Protein AF-A0A847N6S8-F1 (afdb_monomer)

Foldseek 3Di:
DDDDDDDDDDDDDDDDPPPPPPDDPDDDVLVVQQVLFVVPFDDPQDPDLAERAAKDKGFQATPPRKGWDKDKPCCVQWNWAPDPPRIIITGGDAAAQPDAWDKMKMWIFIDDPPDTDIDIDIGTRHHDHDAPEADAPLCLLQVVDDAQHKHKHNAKWFFQAWFQQFTWTHRPQAIATEGHNGTDPDDGQFIFIKIAGWHADPPGATHGYPMDGDGPDGGPDDAFAEDELQVQFPPPPDPDSVSQSCVSNDSVHHFKYKYKFAWAFACQLAVDDFFGIWTAHPVDPCNVPPTGIATEGRRALCNQLSVLRHGFIKIWTWGFPGFAQSPGHPRRDTHTYIHTSDMDTPDDDDQQSLQSSQASSDDWQQEAAAWDFIPDDQAGPSGWGKAKDWPDPPPPCCVQADRVGRTGHADPDAKDKTKMKIWTDDPPHIDIDIGIHIGHDHHEDFPLVVFVDDFFDKYKYKWAWADWFAFPQQLFIWTWTHDPRDIAIEPRHHNVCPVVRDGQFIKIWIAGWDDDLHTTHGYPIDIDGDPDDRDDDDADEDPAEDALRQAFGFHKYKFFWAFFPDADPLGKTWGWGDDPPYIAIAIDGSCCCRGLPVVFSVLLSVLVVPHDGGFIKMATAGFHDDNRHTHGYDNGSVRIDGDDPPD

Sequence (647 aa):
MKKKILSIFMLLTFALMIVACDKKPIENPDQKVFDQAYQALTIVPGSDLDKVTNSFDVSTTLRGGVTAKWTSDKPATAAIQEGTEGTARVVVTRPESDQADVTVKLTAKVTYKEITKDKEFTIVVLKKPVITGGYTIAQLRSGAAELDSVVTISSEVTIVGLAYNGYTVFDGTTALFVFTSTAPSLKVGDKGVLYGTFAVGFDTNYQLTNATFEKTEEVENITAPEVAIKDLWLGALENDAAVLERHSGENSVPNFVTVEGKVALRKDLASSGNYQLVVFDTAEDTATSTKNFVRLYYRDPLFSELYALQGKEVKLTLTVNSIRRDRNTSSQDYVYEMNITSYQLLEELTDQEKVNVDIEVLELNTTFIKNGNLNLVTKGVQGSTIGYTFKDASDVNNALINLETGEVVLPTEGQVKVVIVATAKMNDATKSKDITITIGEVPLVTIAEANAKDKGETVRVKGVVLKAITSVQYGNSSVYIQDETGRTMLYRVAKDHTSKLIVGREIEVEGSIGVFGYVNQIENVKITLTDTPIISIEPTQIDNELTEQDIYKFAEISGTFEAITKEDDKGSITYTLVKGEVKYTGYFAGSMKNDLGEEVYNAIVSKIKSLQAGDEVTLVGIVGHYNKTPQMLVFSTEDIKINTTTE

pLDDT: mean 85.62, std 14.46, range [29.52, 98.44]

Solvent-accessible surface area (backbone atoms only — not comparable to full-atom values): 35739 Å² total; per-residue (Å²): 133,86,85,84,86,87,82,91,84,90,80,91,80,83,90,80,84,77,76,77,74,81,70,72,79,81,73,53,68,68,56,52,46,41,50,52,35,61,68,67,63,73,82,67,62,60,98,46,56,76,62,27,80,54,58,35,68,40,68,26,51,45,64,91,78,27,34,35,49,75,48,47,80,40,49,84,40,36,27,76,42,86,45,59,95,54,34,29,26,38,47,53,46,64,38,54,51,92,51,65,64,43,78,37,48,39,36,32,44,32,38,41,92,91,50,71,51,78,46,79,46,72,35,22,34,39,33,41,76,65,68,81,46,69,36,50,62,64,42,47,34,53,59,72,58,62,76,74,38,33,36,28,45,64,52,59,30,29,28,66,29,70,34,47,50,17,35,29,34,30,63,88,84,49,50,41,42,33,50,31,99,45,62,63,99,71,54,73,24,38,22,22,45,41,35,21,29,30,39,68,52,74,93,57,35,51,31,31,29,86,59,50,76,48,76,76,50,77,45,91,82,82,81,54,57,76,48,63,51,68,79,67,40,73,70,91,60,67,97,48,73,66,55,54,62,46,58,37,36,37,80,85,57,83,33,50,28,24,29,54,26,29,28,39,77,37,64,83,47,25,94,66,90,60,63,24,46,32,36,28,48,74,90,47,94,40,89,82,50,98,57,63,48,40,33,48,39,63,66,26,86,57,35,60,54,51,63,56,39,54,76,37,51,33,39,34,33,35,33,62,70,43,68,43,59,43,90,53,39,97,77,51,50,71,37,48,31,24,39,61,54,47,76,42,70,76,61,85,74,52,50,57,52,32,12,47,33,30,52,71,62,59,77,66,77,41,73,33,79,55,69,48,67,40,70,76,68,49,60,30,93,71,64,19,43,34,48,72,43,60,68,58,84,80,49,77,65,52,80,34,49,39,87,86,79,20,40,34,50,56,54,96,70,36,58,51,77,44,49,31,32,43,34,22,34,31,92,91,27,69,35,72,47,83,44,72,35,37,33,27,46,71,53,80,42,52,39,44,61,54,58,70,54,58,77,66,44,76,45,20,32,58,26,31,27,69,44,66,47,58,20,67,75,75,45,26,22,45,33,32,30,34,48,100,73,29,55,42,39,37,46,64,34,49,53,93,51,53,91,72,65,45,66,23,27,39,35,33,38,39,26,27,32,37,73,60,98,89,46,56,28,36,25,82,56,46,80,45,83,50,95,57,73,71,42,91,77,79,58,45,78,51,92,65,70,76,42,74,87,43,48,61,36,52,29,29,40,66,26,30,30,59,48,79,78,44,74,50,99,68,60,26,42,32,30,35,32,35,47,92,91,38,66,45,46,37,41,40,63,29,71,41,37,50,30,63,28,64,69,57,34,50,51,35,53,51,54,63,71,66,63,48,70,70,39,40,33,37,39,42,37,37,24,39,70,57,96,79,42,48,28,41,32,57,89,52,59,82,23,53,39,76,58,74,81,81,126

Nearest PDB structures (foldseek):
  4jbm-assembly2_B  TM=5.294E-01  e=2.238E-05  Mus musculus
  2oq0-assembly4_D  TM=4.553E-01  e=2.492E-05  Homo sapiens
  5ho9-assembly2_B  TM=2.283E-01  e=1.108E-06  Geobacillus stearothermophilus
  5ho0-assembly1_A  TM=1.759E-01  e=6.110E-08  Geobacillus stearothermophilus
  7aml-assembly1_D  TM=1.804E-01  e=2.143E-03  Danio rerio

Mean predicted aligned error: 15.26 Å

Radius of gyration: 33.2 Å; Cα contacts (8 Å, |Δi|>4): 1443; chains: 1; bounding box: 127×68×82 Å

Structure (mmCIF, N/CA/C/O backbone):
data_AF-A0A847N6S8-F1
#
_entry.id   AF-A0A847N6S8-F1
#
loop_
_atom_site.group_PDB
_atom_site.id
_atom_site.type_symbol
_atom_site.label_atom_id
_atom_site.label_alt_id
_atom_site.label_comp_id
_atom_site.label_asym_id
_atom_site.label_entity_id
_atom_site.label_seq_id
_atom_site.pdbx_PDB_ins_code
_atom_site.Cartn_x
_atom_site.Cartn_y
_atom_site.Cartn_z
_atom_site.occupancy
_atom_site.B_iso_or_equiv
_atom_site.auth_seq_id
_atom_site.auth_comp_id
_atom_site.auth_asym_id
_atom_site.auth_atom_id
_atom_site.pdbx_PDB_model_num
ATOM 1 N N . MET A 1 1 ? 91.652 -16.861 -34.738 1.00 38.47 1 MET A N 1
ATOM 2 C CA . MET A 1 1 ? 90.651 -17.586 -33.921 1.00 38.47 1 MET A CA 1
ATOM 3 C C . MET A 1 1 ? 89.691 -18.333 -34.850 1.00 38.47 1 MET A C 1
ATOM 5 O O . MET A 1 1 ? 89.511 -17.909 -35.981 1.00 38.47 1 MET A O 1
ATOM 9 N N . LYS A 1 2 ? 89.235 -19.511 -34.408 1.00 33.59 2 LYS A N 1
ATOM 10 C CA . LYS A 1 2 ? 88.640 -20.662 -35.137 1.00 33.59 2 LYS A CA 1
ATOM 11 C C . LYS A 1 2 ? 87.452 -20.268 -36.059 1.00 33.59 2 LYS A C 1
ATOM 13 O O . LYS A 1 2 ? 86.617 -19.494 -35.624 1.00 33.59 2 LYS A O 1
ATOM 18 N N . LYS A 1 3 ? 87.468 -20.581 -37.375 1.00 33.50 3 LYS A N 1
ATOM 19 C CA . LYS A 1 3 ? 86.897 -21.775 -38.086 1.00 33.50 3 LYS A CA 1
ATOM 20 C C . LYS A 1 3 ? 85.427 -22.065 -37.706 1.00 33.50 3 LYS A C 1
ATOM 22 O O . LYS A 1 3 ? 85.177 -22.165 -36.519 1.00 33.50 3 LYS A O 1
ATOM 27 N N . LYS A 1 4 ? 84.451 -22.396 -38.565 1.00 35.09 4 LYS A N 1
ATOM 28 C CA . LYS A 1 4 ? 84.181 -22.463 -40.028 1.00 35.09 4 LYS A CA 1
ATOM 29 C C . LYS A 1 4 ? 82.773 -23.147 -40.134 1.00 35.09 4 LYS A C 1
ATOM 31 O O . LYS A 1 4 ? 82.470 -23.923 -39.238 1.00 35.09 4 LYS A O 1
ATOM 36 N N . ILE A 1 5 ? 82.039 -22.979 -41.250 1.00 36.78 5 ILE A N 1
ATOM 37 C CA . ILE A 1 5 ? 81.032 -23.920 -41.847 1.00 36.78 5 ILE A CA 1
ATOM 38 C C . ILE A 1 5 ? 79.509 -23.741 -41.570 1.00 36.78 5 ILE A C 1
ATOM 40 O O . ILE A 1 5 ? 79.000 -24.027 -40.496 1.00 36.78 5 ILE A O 1
ATOM 44 N N . LEU A 1 6 ? 78.830 -23.279 -42.634 1.00 31.30 6 LEU A N 1
ATOM 45 C CA . LEU A 1 6 ? 77.651 -23.776 -43.390 1.00 31.30 6 LEU A CA 1
ATOM 46 C C . LEU A 1 6 ? 76.813 -25.012 -42.937 1.00 31.30 6 LEU A C 1
ATOM 48 O O . LEU A 1 6 ? 77.356 -26.030 -42.534 1.00 31.30 6 LEU A O 1
ATOM 52 N N . SER A 1 7 ? 75.522 -24.953 -43.317 1.00 29.52 7 SER A N 1
ATOM 53 C CA . SER A 1 7 ? 74.619 -26.035 -43.797 1.00 29.52 7 SER A CA 1
ATOM 54 C C . SER A 1 7 ? 73.643 -26.761 -42.850 1.00 29.52 7 SER A C 1
ATOM 56 O O . SER A 1 7 ? 74.026 -27.589 -42.036 1.00 29.52 7 SER A O 1
ATOM 58 N N . ILE A 1 8 ? 72.350 -26.493 -43.104 1.00 36.72 8 ILE A N 1
ATOM 59 C CA . ILE A 1 8 ? 71.242 -27.424 -43.432 1.00 36.72 8 ILE A CA 1
ATOM 60 C C . ILE A 1 8 ? 71.249 -28.800 -42.740 1.00 36.72 8 ILE A C 1
ATOM 62 O O . ILE A 1 8 ? 72.011 -29.678 -43.128 1.00 36.72 8 ILE A O 1
ATOM 66 N N . PHE A 1 9 ? 70.252 -29.037 -41.878 1.00 33.91 9 PHE A N 1
ATOM 67 C CA . PHE A 1 9 ? 69.566 -30.332 -41.782 1.00 33.91 9 PHE A CA 1
ATOM 68 C C . PHE A 1 9 ? 68.080 -30.125 -41.456 1.00 33.91 9 PHE A C 1
ATOM 70 O O . PHE A 1 9 ? 67.700 -29.687 -40.374 1.00 33.91 9 PHE A O 1
ATOM 77 N N . MET A 1 10 ? 67.252 -30.427 -42.451 1.00 36.41 10 MET A N 1
ATOM 78 C CA . MET A 1 10 ? 65.817 -30.659 -42.366 1.00 36.41 10 MET A CA 1
ATOM 79 C C . MET A 1 10 ? 65.624 -32.139 -42.026 1.00 36.41 10 MET A C 1
ATOM 81 O O . MET A 1 10 ? 66.117 -32.962 -42.789 1.00 36.41 10 MET A O 1
ATOM 85 N N . LEU A 1 11 ? 64.940 -32.480 -40.925 1.00 31.50 11 LEU A N 1
ATOM 86 C CA . LEU A 1 11 ? 64.170 -33.730 -40.782 1.00 31.50 11 LEU A CA 1
ATOM 87 C C . LEU A 1 11 ? 63.395 -33.772 -39.453 1.00 31.50 11 LEU A C 1
ATOM 89 O O . LEU A 1 11 ? 63.947 -34.021 -38.389 1.00 31.50 11 LEU A O 1
ATOM 93 N N . LEU A 1 12 ? 62.096 -33.489 -39.579 1.00 34.16 12 LEU A N 1
ATOM 94 C CA . LEU A 1 12 ? 60.962 -34.224 -39.013 1.00 34.16 12 LEU A CA 1
ATOM 95 C C . LEU A 1 12 ? 61.203 -35.042 -37.721 1.00 34.16 12 LEU A C 1
ATOM 97 O O . LEU A 1 12 ? 61.656 -36.182 -37.777 1.00 34.16 12 LEU A O 1
ATOM 101 N N . THR A 1 13 ? 60.688 -34.546 -36.596 1.00 35.41 13 THR A N 1
ATOM 102 C CA . THR A 1 13 ? 60.026 -35.403 -35.601 1.00 35.41 13 THR A CA 1
ATOM 103 C C . THR A 1 13 ? 58.738 -34.743 -35.128 1.00 35.41 13 THR A C 1
ATOM 105 O O . THR A 1 13 ? 58.698 -33.636 -34.599 1.00 35.41 13 THR A O 1
ATOM 108 N N . PHE A 1 14 ? 57.667 -35.459 -35.434 1.00 35.09 14 PHE A N 1
ATOM 109 C CA . PHE A 1 14 ? 56.278 -35.228 -35.094 1.00 35.09 14 PHE A CA 1
ATOM 110 C C . PHE A 1 14 ? 56.052 -35.428 -33.583 1.00 35.09 14 PHE A C 1
ATOM 112 O O . PHE A 1 14 ? 56.729 -36.246 -32.965 1.00 35.09 14 PHE A O 1
ATOM 119 N N . ALA A 1 15 ? 55.014 -34.765 -33.064 1.00 39.28 15 ALA A N 1
ATOM 120 C CA . ALA A 1 15 ? 54.286 -35.067 -31.824 1.00 39.28 15 ALA A CA 1
ATOM 121 C C . ALA A 1 15 ? 54.946 -34.730 -30.470 1.00 39.28 15 ALA A C 1
ATOM 123 O O . ALA A 1 15 ? 55.624 -35.552 -29.866 1.00 39.28 15 ALA A O 1
ATOM 124 N N . LEU A 1 16 ? 54.606 -33.546 -29.943 1.00 36.22 16 LEU A N 1
ATOM 125 C CA . LEU A 1 16 ? 53.912 -33.358 -28.652 1.00 36.22 16 LEU A CA 1
ATOM 126 C C . LEU A 1 16 ? 53.745 -31.849 -28.402 1.00 36.22 16 LEU A C 1
ATOM 128 O O . LEU A 1 16 ? 54.486 -31.236 -27.638 1.00 36.22 16 LEU A O 1
ATOM 132 N N . MET A 1 17 ? 52.753 -31.232 -29.055 1.00 34.53 17 MET A N 1
ATOM 133 C CA . MET A 1 17 ? 52.168 -30.012 -28.499 1.00 34.53 17 MET A CA 1
ATOM 134 C C . MET A 1 17 ? 51.328 -30.442 -27.301 1.00 34.53 17 MET A C 1
ATOM 136 O O . MET A 1 17 ? 50.208 -30.926 -27.452 1.00 34.53 17 MET A O 1
ATOM 140 N N . ILE A 1 18 ? 51.896 -30.303 -26.106 1.00 36.28 18 ILE A N 1
ATOM 141 C CA . ILE A 1 18 ? 51.097 -30.205 -24.891 1.00 36.28 18 ILE A CA 1
ATOM 142 C C . ILE A 1 18 ? 50.314 -28.904 -25.044 1.00 36.28 18 ILE A C 1
ATOM 144 O O . ILE A 1 18 ? 50.864 -27.813 -24.914 1.00 36.28 18 ILE A O 1
ATOM 148 N N . VAL A 1 19 ? 49.036 -29.039 -25.390 1.00 37.44 19 VAL A N 1
ATOM 149 C CA . VAL A 1 19 ? 48.044 -27.982 -25.232 1.00 37.44 19 VAL A CA 1
ATOM 150 C C . VAL A 1 19 ? 48.037 -27.648 -23.744 1.00 37.44 19 VAL A C 1
ATOM 152 O O . VAL A 1 19 ? 47.537 -28.418 -22.924 1.00 37.44 19 VAL A O 1
ATOM 155 N N . ALA A 1 20 ? 48.657 -26.529 -23.379 1.00 33.09 20 ALA A N 1
ATOM 156 C CA . ALA A 1 20 ? 48.393 -25.900 -22.103 1.00 33.09 20 ALA A CA 1
ATOM 157 C C . ALA A 1 20 ? 46.936 -25.429 -22.157 1.00 33.09 20 ALA A C 1
ATOM 159 O O . ALA A 1 20 ? 46.624 -24.393 -22.733 1.00 33.09 20 ALA A O 1
ATOM 160 N N . CYS A 1 21 ? 46.026 -26.246 -21.624 1.00 36.12 21 CYS A N 1
ATOM 161 C CA . CYS A 1 21 ? 44.733 -25.754 -21.183 1.00 36.12 21 CYS A CA 1
ATOM 162 C C . CYS A 1 21 ? 45.009 -24.647 -20.166 1.00 36.12 21 CYS A C 1
ATOM 164 O O . CYS A 1 21 ? 45.462 -24.943 -19.055 1.00 36.12 21 CYS A O 1
ATOM 166 N N . ASP A 1 22 ? 44.729 -23.399 -20.532 1.00 37.81 22 ASP A N 1
ATOM 167 C CA . ASP A 1 22 ? 44.570 -22.314 -19.573 1.00 37.81 22 ASP A CA 1
ATOM 168 C C . ASP A 1 22 ? 43.466 -22.721 -18.592 1.00 37.81 22 ASP A C 1
ATOM 170 O O . ASP A 1 22 ? 42.266 -22.627 -18.864 1.00 37.81 22 ASP A O 1
ATOM 174 N N . LYS A 1 23 ? 43.872 -23.253 -17.435 1.00 39.38 23 LYS A N 1
ATOM 175 C CA . LYS A 1 23 ? 42.983 -23.398 -16.289 1.00 39.38 23 LYS A CA 1
ATOM 176 C C . LYS A 1 23 ? 42.540 -21.987 -15.922 1.00 39.38 23 LYS A C 1
ATOM 178 O O . LYS A 1 23 ? 43.356 -21.200 -15.444 1.00 39.38 23 LYS A O 1
ATOM 183 N N . LYS A 1 24 ? 41.250 -21.685 -16.112 1.00 45.16 24 LYS A N 1
ATOM 184 C CA . LYS A 1 24 ? 40.597 -20.563 -15.424 1.00 45.16 24 LYS A CA 1
ATOM 185 C C . LYS A 1 24 ? 41.046 -20.599 -13.953 1.00 45.16 24 LYS A C 1
ATOM 187 O O . LYS A 1 24 ? 41.009 -21.689 -13.368 1.00 45.16 24 LYS A O 1
ATOM 192 N N . PRO A 1 25 ? 41.516 -19.483 -13.370 1.00 46.34 25 PRO A N 1
ATOM 193 C CA . PRO A 1 25 ? 41.955 -19.478 -11.983 1.00 46.34 25 PRO A CA 1
ATOM 194 C C . PRO A 1 25 ? 40.822 -20.014 -11.104 1.00 46.34 25 PRO A C 1
ATOM 196 O O . PRO A 1 25 ? 39.667 -19.619 -11.260 1.00 46.34 25 PRO A O 1
ATOM 199 N N . ILE A 1 26 ? 41.151 -20.970 -10.233 1.00 47.41 26 ILE A N 1
ATOM 200 C CA . ILE A 1 26 ? 40.219 -21.511 -9.242 1.00 47.41 26 ILE A CA 1
ATOM 201 C C . ILE A 1 26 ? 39.876 -20.346 -8.313 1.00 47.41 26 ILE A C 1
ATOM 203 O O . ILE A 1 26 ? 40.710 -19.913 -7.521 1.00 47.41 26 ILE A O 1
ATOM 207 N N . GLU A 1 27 ? 38.676 -19.799 -8.470 1.00 56.81 27 GLU A N 1
ATOM 208 C CA . GLU A 1 27 ? 38.123 -18.763 -7.604 1.00 56.81 27 GLU A CA 1
ATOM 209 C C . GLU A 1 27 ? 38.113 -19.309 -6.164 1.00 56.81 27 GLU A C 1
ATOM 211 O O . GLU A 1 27 ? 37.524 -20.361 -5.906 1.00 56.81 27 GLU A O 1
ATOM 216 N N . ASN A 1 28 ? 38.833 -18.662 -5.236 1.00 79.25 28 ASN A N 1
ATOM 217 C CA . ASN A 1 28 ? 38.868 -19.086 -3.834 1.00 79.25 28 ASN A CA 1
ATOM 218 C C . ASN A 1 28 ? 37.423 -19.064 -3.292 1.00 79.25 28 ASN A C 1
ATOM 220 O O . ASN A 1 28 ? 36.809 -17.993 -3.302 1.00 79.25 28 ASN A O 1
ATOM 224 N N . PRO A 1 29 ? 36.864 -20.197 -2.822 1.00 77.69 29 PRO A N 1
ATOM 225 C CA . PRO A 1 29 ? 35.469 -20.259 -2.392 1.00 77.69 29 PRO A CA 1
ATOM 226 C C . PRO A 1 29 ? 35.166 -19.269 -1.261 1.00 77.69 29 PRO A C 1
ATOM 228 O O . PRO A 1 29 ? 34.086 -18.684 -1.243 1.00 77.69 29 PRO A O 1
ATOM 231 N N . ASP A 1 30 ? 36.133 -19.005 -0.377 1.00 84.75 30 ASP A N 1
ATOM 232 C CA . ASP A 1 30 ? 35.971 -18.030 0.701 1.00 84.75 30 ASP A CA 1
ATOM 233 C C . ASP A 1 30 ? 35.955 -16.588 0.175 1.00 84.75 30 ASP A C 1
ATOM 235 O O . ASP A 1 30 ? 35.177 -15.765 0.656 1.00 84.75 30 ASP A O 1
ATOM 239 N N . GLN A 1 31 ? 36.755 -16.293 -0.856 1.00 84.81 31 GLN A N 1
ATOM 240 C CA . GLN A 1 31 ? 36.744 -14.994 -1.534 1.00 84.81 31 GLN A CA 1
ATOM 241 C C . GLN A 1 31 ? 35.421 -14.765 -2.264 1.00 84.81 31 GLN A C 1
ATOM 243 O O . GLN A 1 31 ? 34.879 -13.670 -2.205 1.00 84.81 31 GLN A O 1
ATOM 248 N N . LYS A 1 32 ? 34.854 -15.808 -2.876 1.00 77.12 32 LYS A N 1
ATOM 249 C CA . LYS A 1 32 ? 33.547 -15.733 -3.533 1.00 77.12 32 LYS A CA 1
ATOM 250 C C . LYS A 1 32 ? 32.416 -15.440 -2.545 1.00 77.12 32 LYS A C 1
ATOM 252 O O . LYS A 1 32 ? 31.600 -14.561 -2.807 1.00 77.12 32 LYS A O 1
ATOM 257 N N . VAL A 1 33 ? 32.384 -16.142 -1.406 1.00 71.75 33 VAL A N 1
ATOM 258 C CA . VAL A 1 33 ? 31.413 -15.881 -0.324 1.00 71.75 33 VAL A CA 1
ATOM 259 C C . VAL A 1 33 ? 31.574 -14.452 0.205 1.00 71.75 33 VAL A C 1
ATOM 261 O O . VAL A 1 33 ? 30.581 -13.740 0.370 1.00 71.75 33 VAL A O 1
ATOM 264 N N . PHE A 1 34 ? 32.820 -14.011 0.412 1.00 87.88 34 PHE A N 1
ATOM 265 C CA . PHE A 1 34 ? 33.127 -12.647 0.832 1.00 87.88 34 PHE A CA 1
ATOM 266 C C . PHE A 1 34 ? 32.655 -11.603 -0.185 1.00 87.88 34 PHE A C 1
ATOM 268 O O . PHE A 1 34 ? 31.948 -10.675 0.195 1.00 87.88 34 PHE A O 1
ATOM 275 N N . ASP A 1 35 ? 33.007 -11.746 -1.463 1.00 77.94 35 ASP A N 1
ATOM 276 C CA . ASP A 1 35 ? 32.699 -10.771 -2.511 1.00 77.94 35 ASP A CA 1
ATOM 277 C C . ASP A 1 35 ? 31.189 -10.642 -2.728 1.00 77.94 35 ASP A C 1
ATOM 279 O O . ASP A 1 35 ? 30.689 -9.525 -2.854 1.00 77.94 35 ASP A O 1
ATOM 283 N N . GLN A 1 36 ? 30.447 -11.753 -2.683 1.00 70.06 36 GLN A N 1
ATOM 284 C CA . GLN A 1 36 ? 28.984 -11.744 -2.758 1.00 70.06 36 GLN A CA 1
ATOM 285 C C . GLN A 1 36 ? 28.361 -10.968 -1.591 1.00 70.06 36 GLN A C 1
ATOM 287 O O . GLN A 1 36 ? 27.549 -10.068 -1.810 1.00 70.06 36 GLN A O 1
ATOM 292 N N . ALA A 1 37 ? 28.765 -11.265 -0.351 1.00 67.31 37 ALA A N 1
ATOM 293 C CA . ALA A 1 37 ? 28.259 -10.564 0.829 1.00 67.31 37 ALA A CA 1
ATOM 294 C C . ALA A 1 37 ? 28.684 -9.083 0.855 1.00 67.31 37 ALA A C 1
ATOM 296 O O . ALA A 1 37 ? 27.880 -8.210 1.178 1.00 67.31 37 ALA A O 1
ATOM 297 N N . TYR A 1 38 ? 29.930 -8.786 0.474 1.00 83.00 38 TYR A N 1
ATOM 298 C CA . TYR A 1 38 ? 30.475 -7.431 0.409 1.00 83.00 38 TYR A CA 1
ATOM 299 C C . TYR A 1 38 ? 29.757 -6.586 -0.646 1.00 83.00 38 TYR A C 1
ATOM 301 O O . TYR A 1 38 ? 29.434 -5.426 -0.388 1.00 83.00 38 TYR A O 1
ATOM 309 N N . GLN A 1 39 ? 29.474 -7.141 -1.828 1.00 78.31 39 GLN A N 1
ATOM 310 C CA . GLN A 1 39 ? 28.729 -6.445 -2.879 1.00 78.31 39 GLN A CA 1
ATOM 311 C C . GLN A 1 39 ? 27.272 -6.208 -2.471 1.00 78.31 39 GLN A C 1
ATOM 313 O O . GLN A 1 39 ? 26.792 -5.085 -2.623 1.00 78.31 39 GLN A O 1
ATOM 318 N N . ALA A 1 40 ? 26.621 -7.210 -1.872 1.00 73.00 40 ALA A N 1
ATOM 319 C CA . ALA A 1 40 ? 25.229 -7.140 -1.430 1.00 73.00 40 ALA A CA 1
ATOM 320 C C . ALA A 1 40 ? 24.993 -6.229 -0.212 1.00 73.00 40 ALA A C 1
ATOM 322 O O . ALA A 1 40 ? 23.862 -5.811 0.019 1.00 73.00 40 ALA A O 1
ATOM 323 N N . LEU A 1 41 ? 26.029 -5.905 0.572 1.00 82.19 41 LEU A N 1
ATOM 324 C CA . LEU A 1 41 ? 25.882 -5.012 1.720 1.00 82.19 41 LEU A CA 1
ATOM 325 C C . LEU A 1 41 ? 25.474 -3.601 1.266 1.00 82.19 41 LEU A C 1
ATOM 327 O O . LEU A 1 41 ? 26.261 -2.889 0.640 1.00 82.19 41 LEU A O 1
ATOM 331 N N . THR A 1 42 ? 24.269 -3.179 1.631 1.00 86.25 42 THR A N 1
ATOM 332 C CA . THR A 1 42 ? 23.720 -1.838 1.387 1.00 86.25 42 THR A CA 1
ATOM 333 C C . THR A 1 42 ? 23.161 -1.252 2.681 1.00 86.25 42 THR A C 1
ATOM 335 O O . THR A 1 42 ? 22.869 -1.995 3.615 1.00 86.25 42 THR A O 1
ATOM 338 N N . ILE A 1 43 ? 22.967 0.068 2.729 1.00 83.06 43 ILE A N 1
ATOM 339 C CA . ILE A 1 43 ? 22.216 0.735 3.803 1.00 83.06 43 ILE A CA 1
ATOM 340 C C . ILE A 1 43 ? 20.951 1.376 3.233 1.00 83.06 43 ILE A C 1
ATOM 342 O O . ILE A 1 43 ? 20.961 1.842 2.094 1.00 83.06 43 ILE A O 1
ATOM 346 N N . VAL A 1 44 ? 19.873 1.396 4.020 1.00 77.25 44 VAL A N 1
ATOM 347 C CA . VAL A 1 44 ? 18.579 1.975 3.624 1.00 77.25 44 VAL A CA 1
ATOM 348 C C . VAL A 1 44 ? 18.007 2.790 4.796 1.00 77.25 44 VAL A C 1
ATOM 350 O O . VAL A 1 44 ? 17.116 2.323 5.499 1.00 77.25 44 VAL A O 1
ATOM 353 N N . PRO A 1 45 ? 18.518 4.009 5.051 1.00 73.31 45 PRO A N 1
ATOM 354 C CA . PRO A 1 45 ? 18.019 4.896 6.106 1.00 73.31 45 PRO A CA 1
ATOM 355 C C . PRO A 1 45 ? 16.642 5.519 5.805 1.00 73.31 45 PRO A C 1
ATOM 357 O O . PRO A 1 45 ? 16.134 6.312 6.596 1.00 73.31 45 PRO A O 1
ATOM 360 N N . GLY A 1 46 ? 16.058 5.201 4.646 1.00 67.31 46 GLY A N 1
ATOM 361 C CA . GLY A 1 46 ? 14.831 5.774 4.101 1.00 67.31 46 GLY A CA 1
ATOM 362 C C . GLY A 1 46 ? 14.810 5.651 2.574 1.00 67.31 46 GLY A C 1
ATOM 363 O O . GLY A 1 46 ? 15.466 4.775 2.011 1.00 67.31 46 GLY A O 1
ATOM 364 N N . SER A 1 47 ? 14.083 6.544 1.896 1.00 55.28 47 SER A N 1
ATOM 365 C CA . SER A 1 47 ? 14.003 6.582 0.425 1.00 55.28 47 SER A CA 1
ATOM 366 C C . SER A 1 47 ? 15.194 7.264 -0.263 1.00 55.28 47 SER A C 1
ATOM 368 O O . SER A 1 47 ? 15.305 7.174 -1.482 1.00 55.28 47 SER A O 1
ATOM 370 N N . ASP A 1 48 ? 16.038 7.987 0.482 1.00 73.62 48 ASP A N 1
ATOM 371 C CA . ASP A 1 48 ? 17.092 8.853 -0.061 1.00 73.62 48 ASP A CA 1
ATOM 372 C C . ASP A 1 48 ? 18.258 8.985 0.948 1.00 73.62 48 ASP A C 1
ATOM 374 O O . ASP A 1 48 ? 18.041 9.372 2.099 1.00 73.62 48 ASP A O 1
ATOM 378 N N . LEU A 1 49 ? 19.487 8.640 0.534 1.00 84.12 49 LEU A N 1
ATOM 379 C CA . LEU A 1 49 ? 20.697 8.734 1.372 1.00 84.12 49 LEU A CA 1
ATOM 380 C C . LEU A 1 49 ? 21.118 10.187 1.629 1.00 84.12 49 LEU A C 1
ATOM 382 O O . LEU A 1 49 ? 21.815 10.452 2.609 1.00 84.12 49 LEU A O 1
ATOM 386 N N . ASP A 1 50 ? 20.654 11.122 0.802 1.00 88.31 50 ASP A N 1
ATOM 387 C CA . ASP A 1 50 ? 20.986 12.542 0.907 1.00 88.31 50 ASP A CA 1
ATOM 388 C C . ASP A 1 50 ? 19.962 13.330 1.743 1.00 88.31 50 ASP A C 1
ATOM 390 O O . ASP A 1 50 ? 20.056 14.551 1.872 1.00 88.31 50 ASP A O 1
ATOM 394 N N . LYS A 1 51 ? 18.958 12.648 2.314 1.00 86.56 51 LYS A N 1
ATOM 395 C CA . LYS A 1 51 ? 17.870 13.273 3.086 1.00 86.56 51 LYS A CA 1
ATOM 396 C C . LYS A 1 51 ? 17.538 12.506 4.363 1.00 86.56 51 LYS A C 1
ATOM 398 O O . LYS A 1 51 ? 16.370 12.298 4.695 1.00 86.56 51 LYS A O 1
ATOM 403 N N . VAL A 1 52 ? 18.563 12.069 5.090 1.00 87.75 52 VAL A N 1
ATOM 404 C CA . VAL A 1 52 ? 18.380 11.278 6.309 1.00 87.75 52 VAL A CA 1
ATOM 405 C C . VAL A 1 52 ? 17.883 12.163 7.449 1.00 87.75 52 VAL A C 1
ATOM 407 O O . VAL A 1 52 ? 18.528 13.135 7.842 1.00 87.75 52 VAL A O 1
ATOM 410 N N . THR A 1 53 ? 16.734 11.800 8.013 1.00 87.31 53 THR A N 1
ATOM 411 C CA . THR A 1 53 ? 16.125 12.480 9.169 1.00 87.31 53 THR A CA 1
ATOM 412 C C . THR A 1 53 ? 15.807 11.538 10.329 1.00 87.31 53 THR A C 1
ATOM 414 O O . THR A 1 53 ? 15.507 12.022 11.418 1.00 87.31 53 THR A O 1
ATOM 417 N N . ASN A 1 54 ? 15.911 10.220 10.128 1.00 83.94 54 ASN A N 1
ATOM 418 C CA . ASN A 1 54 ? 15.543 9.190 11.100 1.00 83.94 54 ASN A CA 1
ATOM 419 C C . ASN A 1 54 ? 16.707 8.234 11.390 1.00 83.94 54 ASN A C 1
ATOM 421 O O . ASN A 1 54 ? 17.586 8.029 10.554 1.00 83.94 54 ASN A O 1
ATOM 425 N N . SER A 1 55 ? 16.679 7.620 12.575 1.00 89.94 55 SER A N 1
ATOM 426 C CA . SER A 1 55 ? 17.568 6.503 12.925 1.00 89.94 55 SER A CA 1
ATOM 427 C C . SER A 1 55 ? 17.168 5.233 12.170 1.00 89.94 55 SER A C 1
ATOM 429 O O . SER A 1 55 ? 15.985 5.025 11.904 1.00 89.94 55 SER A O 1
ATOM 431 N N . PHE A 1 56 ? 18.129 4.366 11.863 1.00 88.75 56 PHE A N 1
ATOM 432 C CA . PHE A 1 56 ? 17.914 3.173 11.039 1.00 88.75 56 PHE A CA 1
ATOM 433 C C . PHE A 1 56 ? 18.858 2.038 11.430 1.00 88.75 56 PHE A C 1
ATOM 435 O O . PHE A 1 56 ? 19.878 2.268 12.077 1.00 88.75 56 PHE A O 1
ATOM 442 N N . ASP A 1 57 ? 18.529 0.816 11.022 1.00 89.50 57 ASP A N 1
ATOM 443 C CA . ASP A 1 57 ? 19.342 -0.360 11.321 1.00 89.50 57 ASP A CA 1
ATOM 444 C C . ASP A 1 57 ? 20.236 -0.734 10.130 1.00 89.50 57 ASP A C 1
ATOM 446 O O . ASP A 1 57 ? 19.901 -0.518 8.963 1.00 89.50 57 ASP A O 1
ATOM 450 N N . VAL A 1 58 ? 21.399 -1.301 10.436 1.00 89.12 58 VAL A N 1
ATOM 451 C CA . VAL A 1 58 ? 22.383 -1.801 9.472 1.00 89.12 58 VAL A CA 1
ATOM 452 C C . VAL A 1 58 ? 22.767 -3.235 9.822 1.00 89.12 58 VAL A C 1
ATOM 454 O O . VAL A 1 58 ? 22.877 -3.598 10.992 1.00 89.12 58 VAL A O 1
ATOM 457 N N . SER A 1 59 ? 22.980 -4.083 8.817 1.00 90.31 59 SER A N 1
ATOM 458 C CA . SER A 1 59 ? 23.290 -5.500 9.039 1.00 90.31 59 SER A CA 1
ATOM 459 C C . SER A 1 59 ? 24.687 -5.691 9.636 1.00 90.31 59 SER A C 1
ATOM 461 O O . SER A 1 59 ? 25.662 -5.140 9.125 1.00 90.31 59 SER A O 1
ATOM 463 N N . THR A 1 60 ? 24.803 -6.510 10.682 1.00 90.94 60 THR A N 1
ATOM 464 C CA . THR A 1 60 ? 26.089 -6.970 11.245 1.00 90.94 60 THR A CA 1
ATOM 465 C C . THR A 1 60 ? 26.387 -8.423 10.893 1.00 90.94 60 THR A C 1
ATOM 467 O O . THR A 1 60 ? 27.544 -8.837 10.933 1.00 90.94 60 THR A O 1
ATOM 470 N N . THR A 1 61 ? 25.368 -9.186 10.488 1.00 84.44 61 THR A N 1
ATOM 471 C CA . THR A 1 61 ? 25.503 -10.536 9.924 1.00 84.44 61 THR A CA 1
ATOM 472 C C . THR A 1 61 ? 24.998 -10.547 8.486 1.00 84.44 61 THR A C 1
ATOM 474 O O . THR A 1 61 ? 23.917 -10.046 8.190 1.00 84.44 61 THR A O 1
ATOM 477 N N . LEU A 1 62 ? 25.800 -11.106 7.586 1.00 81.25 62 LEU A N 1
ATOM 478 C CA . LEU A 1 62 ? 25.545 -11.201 6.153 1.00 81.25 62 LEU A CA 1
ATOM 479 C C . LEU A 1 62 ? 25.518 -12.678 5.727 1.00 81.25 62 LEU A C 1
ATOM 481 O O . LEU A 1 62 ? 25.894 -13.584 6.478 1.00 81.25 62 LEU A O 1
ATOM 485 N N . ARG A 1 63 ? 25.070 -12.933 4.493 1.00 73.12 63 ARG A N 1
ATOM 486 C CA . ARG A 1 63 ? 24.980 -14.286 3.921 1.00 73.12 63 ARG A CA 1
ATOM 487 C C . ARG A 1 63 ? 26.314 -15.034 4.041 1.00 73.12 63 ARG A C 1
ATOM 489 O O . ARG A 1 63 ? 27.379 -14.457 3.859 1.00 73.12 63 ARG A O 1
ATOM 496 N N . GLY A 1 64 ? 26.247 -16.336 4.320 1.00 73.81 64 GLY A N 1
ATOM 497 C CA . GLY A 1 64 ? 27.426 -17.210 4.346 1.00 73.81 64 GLY A CA 1
ATOM 498 C C . GLY A 1 64 ? 28.290 -17.099 5.607 1.00 73.81 64 GLY A C 1
ATOM 499 O O . GLY A 1 64 ? 29.396 -17.629 5.615 1.00 73.81 64 GLY A O 1
ATOM 500 N N . GLY A 1 65 ? 27.802 -16.439 6.666 1.00 79.69 65 GLY A N 1
ATOM 501 C CA . GLY A 1 65 ? 28.546 -16.249 7.918 1.00 79.69 65 GLY A CA 1
ATOM 502 C C . GLY A 1 65 ? 29.545 -15.090 7.868 1.00 79.69 65 GLY A C 1
ATOM 503 O O . GLY A 1 65 ? 30.417 -14.987 8.728 1.00 79.69 65 GLY A O 1
ATOM 504 N N . VAL A 1 66 ? 29.440 -14.227 6.854 1.00 84.56 66 VAL A N 1
ATOM 505 C CA . VAL A 1 66 ? 30.193 -12.974 6.766 1.00 84.56 66 VAL A CA 1
ATOM 506 C C . VAL A 1 66 ? 29.640 -11.994 7.801 1.00 84.56 66 VAL A C 1
ATOM 508 O O . VAL A 1 66 ? 28.432 -11.914 8.009 1.00 84.56 66 VAL A O 1
ATOM 511 N N . THR A 1 67 ? 30.513 -11.236 8.456 1.00 91.56 67 THR A N 1
ATOM 512 C CA . THR A 1 67 ? 30.126 -10.255 9.482 1.00 91.56 67 THR A CA 1
ATOM 513 C C . THR A 1 67 ? 30.527 -8.846 9.070 1.00 91.56 67 THR A C 1
ATOM 515 O O . THR A 1 67 ? 31.458 -8.666 8.287 1.00 91.56 67 THR A O 1
ATOM 518 N N . ALA A 1 68 ? 29.828 -7.840 9.586 1.00 93.31 68 ALA A N 1
ATOM 519 C CA . ALA A 1 68 ? 30.132 -6.433 9.371 1.00 93.31 68 ALA A CA 1
ATOM 520 C C . ALA A 1 68 ? 30.147 -5.687 10.708 1.00 93.31 68 ALA A C 1
ATOM 522 O O . ALA A 1 68 ? 29.189 -5.742 11.480 1.00 93.31 68 ALA A O 1
ATOM 523 N N . LYS A 1 69 ? 31.236 -4.964 10.976 1.00 96.81 69 LYS A N 1
ATOM 524 C CA . LYS A 1 69 ? 31.361 -4.082 12.140 1.00 96.81 69 LYS A CA 1
ATOM 525 C C . LYS A 1 69 ? 31.341 -2.626 11.695 1.00 96.81 69 LYS A C 1
ATOM 527 O O . LYS A 1 69 ? 32.160 -2.230 10.872 1.00 96.81 69 LYS A O 1
ATOM 532 N N . TRP A 1 70 ? 30.435 -1.837 12.261 1.00 97.56 70 TRP A N 1
ATOM 533 C CA . TRP A 1 70 ? 30.175 -0.468 11.820 1.00 97.56 70 TRP A CA 1
ATOM 534 C C . TRP A 1 70 ? 30.878 0.585 12.676 1.00 97.56 70 TRP A C 1
ATOM 536 O O . TRP A 1 70 ? 30.926 0.474 13.902 1.00 97.56 70 TRP A O 1
ATOM 546 N N . THR A 1 71 ? 31.381 1.632 12.026 1.00 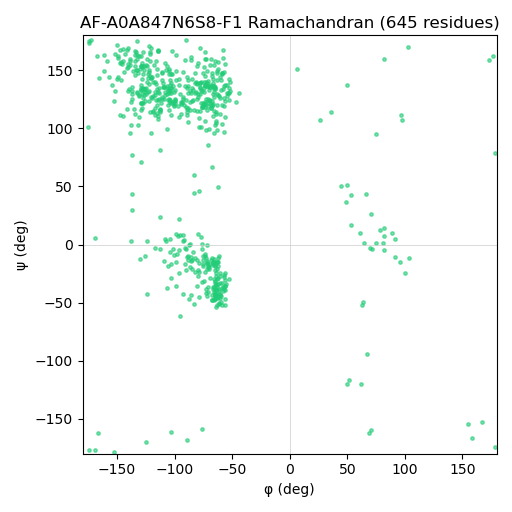97.50 71 THR A N 1
ATOM 547 C CA . THR A 1 71 ? 31.865 2.866 12.658 1.00 97.50 71 THR A CA 1
ATOM 548 C C . THR A 1 71 ? 31.332 4.091 11.923 1.00 97.50 71 THR A C 1
ATOM 550 O O . THR A 1 71 ? 30.990 4.017 10.745 1.00 97.50 71 THR A O 1
ATOM 553 N N . SER A 1 72 ? 31.296 5.227 12.614 1.00 98.06 72 SER A N 1
ATOM 554 C CA . SER A 1 72 ? 30.893 6.526 12.068 1.00 98.06 72 SER A CA 1
ATOM 555 C C . SER A 1 72 ? 32.027 7.525 12.255 1.00 98.06 72 SER A C 1
ATOM 557 O O . SER A 1 72 ? 32.649 7.551 13.320 1.00 98.06 72 SER A O 1
ATOM 559 N N . ASP A 1 73 ? 32.298 8.343 11.239 1.00 98.44 73 ASP A N 1
ATOM 560 C CA . ASP A 1 73 ? 33.267 9.441 11.336 1.00 98.44 73 ASP A CA 1
ATOM 561 C C . ASP A 1 73 ? 32.727 10.648 12.128 1.00 98.44 73 ASP A C 1
ATOM 563 O O . ASP A 1 73 ? 33.506 11.464 12.624 1.00 98.44 73 ASP A O 1
ATOM 567 N N . LYS A 1 74 ? 31.400 10.738 12.301 1.00 97.88 74 LYS A N 1
ATOM 568 C CA . LYS A 1 74 ? 30.699 11.779 13.068 1.00 97.88 74 LYS A CA 1
ATOM 569 C C . LYS A 1 74 ? 29.719 11.155 14.070 1.00 97.88 74 LYS A C 1
ATOM 571 O O . LYS A 1 74 ? 28.502 11.282 13.910 1.00 97.88 74 LYS A O 1
ATOM 576 N N . PRO A 1 75 ? 30.215 10.512 15.144 1.00 96.69 75 PRO A N 1
ATOM 577 C CA . PRO A 1 75 ? 29.374 9.797 16.106 1.00 96.69 75 PRO A CA 1
ATOM 578 C C . PRO A 1 75 ? 28.381 10.691 16.863 1.00 96.69 75 PRO A C 1
ATOM 580 O O . PRO A 1 75 ? 27.381 10.186 17.352 1.00 96.69 75 PRO A O 1
ATOM 583 N N . ALA A 1 76 ? 28.611 12.007 16.941 1.00 94.75 76 ALA A N 1
ATOM 584 C CA . ALA A 1 76 ? 27.642 12.940 17.525 1.00 94.75 76 ALA A CA 1
ATOM 585 C C . ALA A 1 76 ? 26.372 13.109 16.665 1.00 94.75 76 ALA A C 1
ATOM 587 O O . ALA A 1 76 ? 25.305 13.384 17.205 1.00 94.75 76 ALA A O 1
ATOM 588 N N . THR 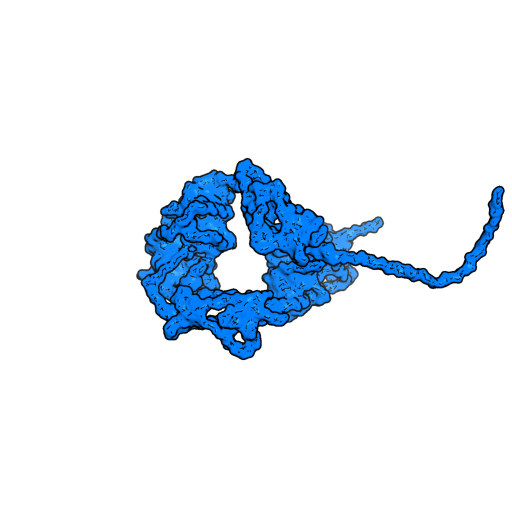A 1 77 ? 26.486 12.936 15.343 1.00 95.88 77 THR A N 1
ATOM 589 C CA . THR A 1 77 ? 25.382 13.069 14.376 1.00 95.88 77 THR A CA 1
ATOM 590 C C . THR A 1 77 ? 24.803 11.711 13.988 1.00 95.88 77 THR A C 1
ATOM 592 O O . THR A 1 77 ? 23.600 11.600 13.794 1.00 95.88 77 THR A O 1
ATOM 595 N N . ALA A 1 78 ? 25.633 10.670 13.884 1.00 96.56 78 ALA A N 1
ATOM 596 C CA . ALA A 1 78 ? 25.184 9.301 13.651 1.00 96.56 78 ALA A CA 1
ATOM 597 C C . ALA A 1 78 ? 26.002 8.332 14.515 1.00 96.56 78 ALA A C 1
ATOM 599 O O . ALA A 1 78 ? 27.115 7.947 14.146 1.00 96.56 78 ALA A O 1
ATOM 600 N N . ALA A 1 79 ? 25.477 7.966 15.681 1.00 97.50 79 ALA A N 1
ATOM 601 C CA . ALA A 1 79 ? 26.122 7.035 16.601 1.00 97.50 79 ALA A CA 1
ATOM 602 C C . ALA A 1 79 ? 25.801 5.584 16.222 1.00 97.50 79 ALA A C 1
ATOM 604 O O . ALA A 1 79 ? 24.673 5.279 15.850 1.00 97.50 79 ALA A O 1
ATOM 605 N N . ILE A 1 80 ? 26.767 4.674 16.362 1.00 97.19 80 ILE A N 1
ATOM 606 C CA . ILE A 1 80 ? 26.523 3.233 16.208 1.00 97.19 80 ILE A CA 1
ATOM 607 C C . ILE A 1 80 ? 26.222 2.640 17.585 1.00 97.19 80 ILE A C 1
ATOM 609 O O . ILE A 1 80 ? 27.047 2.742 18.492 1.00 97.19 80 ILE A O 1
ATOM 613 N N . GLN A 1 81 ? 25.054 2.022 17.730 1.00 93.88 81 GLN A N 1
ATOM 614 C CA . GLN A 1 81 ? 24.603 1.315 18.927 1.00 93.88 81 GLN A CA 1
ATOM 615 C C . GLN A 1 81 ? 24.293 -0.154 18.611 1.00 93.88 81 GLN A C 1
ATOM 617 O O . GLN A 1 81 ? 24.189 -0.551 17.448 1.00 93.88 81 GLN A O 1
ATOM 622 N N . GLU A 1 82 ? 24.166 -0.971 19.655 1.00 87.81 82 GLU A N 1
ATOM 623 C CA . GLU A 1 82 ? 23.743 -2.365 19.520 1.00 87.81 82 GLU A CA 1
ATOM 624 C C . GLU A 1 82 ? 22.298 -2.436 18.994 1.00 87.81 82 GLU A C 1
ATOM 626 O O . GLU A 1 82 ? 21.442 -1.648 19.399 1.00 87.81 82 GLU A O 1
ATOM 631 N N . GLY A 1 83 ? 22.059 -3.326 18.028 1.00 78.38 83 GLY A N 1
ATOM 632 C CA . GLY A 1 83 ? 20.749 -3.547 17.415 1.00 78.38 83 GLY A CA 1
ATOM 633 C C . GLY A 1 83 ? 20.076 -4.819 17.930 1.00 78.38 83 GLY A C 1
ATOM 634 O O . GLY A 1 83 ? 20.451 -5.373 18.960 1.00 78.38 83 GLY A O 1
ATOM 635 N N . THR A 1 84 ? 19.085 -5.308 17.183 1.00 74.81 84 THR A N 1
ATOM 636 C CA . THR A 1 84 ? 18.548 -6.667 17.367 1.00 74.81 84 THR A CA 1
ATOM 637 C C . THR A 1 84 ? 19.490 -7.704 16.740 1.00 74.81 84 THR A C 1
ATOM 639 O O . THR A 1 84 ? 20.426 -7.340 16.022 1.00 74.81 84 THR A O 1
ATOM 642 N N . GLU A 1 85 ? 19.272 -8.996 17.005 1.00 80.25 85 GLU A N 1
ATOM 643 C CA . GLU A 1 85 ? 20.132 -10.084 16.516 1.00 80.25 85 GLU A CA 1
ATOM 644 C C . GLU A 1 85 ? 20.459 -9.947 15.014 1.00 80.25 85 GLU A C 1
ATOM 646 O O . GLU A 1 85 ? 19.573 -9.859 14.165 1.00 80.25 85 GLU A O 1
ATOM 651 N N . GLY A 1 86 ? 21.755 -9.889 14.686 1.00 80.81 86 GLY A N 1
ATOM 652 C CA . GLY A 1 86 ? 22.239 -9.723 13.311 1.00 80.81 86 GLY A CA 1
ATOM 653 C C . GLY A 1 86 ? 22.261 -8.284 12.770 1.00 80.81 86 GLY A C 1
ATOM 654 O O . GLY A 1 86 ? 22.586 -8.095 11.593 1.00 80.81 86 GLY A O 1
ATOM 655 N N . THR A 1 87 ? 21.985 -7.267 13.596 1.00 86.88 87 THR A N 1
ATOM 656 C CA . THR A 1 87 ? 22.009 -5.842 13.210 1.00 86.88 87 THR A CA 1
ATOM 657 C C . THR A 1 87 ? 22.753 -4.945 14.212 1.00 86.88 87 THR A C 1
ATOM 659 O O . THR A 1 87 ? 23.077 -5.346 15.328 1.00 86.88 87 THR A O 1
ATOM 662 N N . ALA A 1 88 ? 23.061 -3.718 13.792 1.00 89.19 88 ALA A N 1
ATOM 663 C CA . ALA A 1 88 ? 23.447 -2.588 14.633 1.00 89.19 88 ALA A CA 1
ATOM 664 C C . ALA A 1 88 ? 22.533 -1.403 14.307 1.00 89.19 88 ALA A C 1
ATOM 666 O O . ALA A 1 88 ? 22.033 -1.300 13.186 1.00 89.19 88 ALA A O 1
ATOM 667 N N . ARG A 1 89 ? 22.337 -0.492 15.260 1.00 92.62 89 ARG A N 1
ATOM 668 C CA . ARG A 1 89 ? 21.471 0.678 15.090 1.00 92.62 89 ARG A CA 1
ATOM 669 C C . ARG A 1 89 ? 22.290 1.943 14.873 1.00 92.62 89 ARG A C 1
ATOM 671 O O . ARG A 1 89 ? 23.130 2.291 15.700 1.00 92.62 89 ARG A O 1
ATOM 678 N N . VAL A 1 90 ? 22.029 2.653 13.781 1.00 94.81 90 VAL A N 1
ATOM 679 C CA . VAL A 1 90 ? 22.549 3.998 13.523 1.00 94.81 90 VAL A CA 1
ATOM 680 C C . VAL A 1 90 ? 21.579 5.008 14.128 1.00 94.81 90 VAL A C 1
ATOM 682 O O . VAL A 1 90 ? 20.491 5.241 13.599 1.00 94.81 90 VAL A O 1
ATOM 685 N N . VAL A 1 91 ? 21.966 5.604 15.253 1.00 92.94 91 VAL A N 1
ATOM 686 C CA . VAL A 1 91 ? 21.179 6.618 15.960 1.00 92.94 91 VAL A CA 1
ATOM 687 C C . VAL A 1 91 ? 21.525 8.000 15.423 1.00 92.94 91 VAL A C 1
ATOM 689 O O . VAL A 1 91 ? 22.639 8.486 15.620 1.00 92.94 91 VAL A O 1
ATOM 692 N N . VAL A 1 92 ? 20.569 8.614 14.728 1.00 94.69 92 VAL A N 1
ATOM 693 C CA . VAL A 1 92 ? 20.720 9.907 14.052 1.00 94.69 92 VAL A CA 1
ATOM 694 C C . VAL A 1 92 ? 20.283 11.052 14.966 1.00 94.69 92 VAL A C 1
ATOM 696 O O . VAL A 1 92 ? 19.140 11.094 15.415 1.00 94.69 92 VAL A O 1
ATOM 699 N N . THR A 1 93 ? 21.180 12.018 15.162 1.00 93.38 93 THR A N 1
ATOM 700 C CA . THR A 1 93 ? 20.933 13.299 15.833 1.00 93.38 93 THR A CA 1
ATOM 701 C C . THR A 1 93 ? 21.039 14.418 14.804 1.00 93.38 93 THR A C 1
ATOM 703 O O . THR A 1 93 ? 22.107 14.650 14.232 1.00 93.38 93 THR A O 1
ATOM 706 N N . ARG A 1 94 ? 19.931 15.117 14.551 1.00 92.44 94 ARG A N 1
ATOM 707 C CA . ARG A 1 94 ? 19.867 16.175 13.534 1.00 92.44 94 ARG A CA 1
ATOM 708 C C . ARG A 1 94 ? 20.510 17.480 14.033 1.00 92.44 94 ARG A C 1
ATOM 710 O O . ARG A 1 94 ? 20.249 17.851 15.178 1.00 92.44 94 ARG A O 1
ATOM 717 N N . PRO A 1 95 ? 21.283 18.194 13.190 1.00 93.19 95 PRO A N 1
ATOM 718 C CA . PRO A 1 95 ? 21.756 19.552 13.481 1.00 93.19 95 PRO A CA 1
ATOM 719 C C . PRO A 1 95 ? 20.606 20.525 13.774 1.00 93.19 95 PRO A C 1
ATOM 721 O O . PRO A 1 95 ? 19.492 20.326 13.285 1.00 93.19 95 PRO A O 1
ATOM 724 N N . GLU A 1 96 ? 20.871 21.597 14.519 1.00 88.25 96 GLU A N 1
ATOM 725 C CA . GLU A 1 96 ? 19.883 22.663 14.749 1.00 88.25 96 GLU A CA 1
ATOM 726 C C . GLU A 1 96 ? 19.597 23.459 13.461 1.00 88.25 96 GLU A C 1
ATOM 728 O O . GLU A 1 96 ? 20.371 23.431 12.503 1.00 88.25 96 GLU A O 1
ATOM 733 N N . SER A 1 97 ? 18.461 24.159 13.396 1.00 86.00 97 SER A N 1
ATOM 734 C CA . SER A 1 97 ? 17.985 24.795 12.153 1.00 86.00 97 SER A CA 1
ATOM 735 C C . SER A 1 97 ? 18.897 25.903 11.607 1.00 86.00 97 SER A C 1
ATOM 737 O O . SER A 1 97 ? 18.889 26.191 10.403 1.00 86.00 97 SER A O 1
ATOM 739 N N . ASP A 1 98 ? 19.686 26.518 12.488 1.00 88.38 98 ASP A N 1
ATOM 740 C CA . ASP A 1 98 ? 20.696 27.535 12.186 1.00 88.38 98 ASP A CA 1
ATOM 741 C C . ASP A 1 98 ? 22.051 26.941 11.753 1.00 88.38 98 ASP A C 1
ATOM 743 O O . ASP A 1 98 ? 22.934 27.673 11.304 1.00 88.38 98 ASP A O 1
ATOM 747 N N . GLN A 1 99 ? 22.207 25.617 11.820 1.00 92.25 99 GLN A N 1
ATOM 748 C CA . GLN A 1 99 ? 23.385 24.896 11.347 1.00 92.25 99 GLN A CA 1
ATOM 749 C C . GLN A 1 99 ? 23.232 24.476 9.874 1.00 92.25 99 GLN A C 1
ATOM 751 O O . GLN A 1 99 ? 22.212 24.722 9.220 1.00 92.25 99 GLN A O 1
ATOM 756 N N . ALA A 1 100 ? 24.283 23.880 9.313 1.00 92.62 100 ALA A N 1
ATOM 757 C CA . ALA A 1 100 ? 24.249 23.254 7.993 1.00 92.62 100 ALA A CA 1
ATOM 758 C C . ALA A 1 100 ? 23.882 21.766 8.108 1.00 92.62 100 ALA A C 1
ATOM 760 O O . ALA A 1 100 ? 24.090 21.153 9.157 1.00 92.62 100 ALA A O 1
ATOM 761 N N . ASP A 1 101 ? 23.389 21.182 7.015 1.00 95.12 101 ASP A N 1
ATOM 762 C CA . ASP A 1 101 ? 23.261 19.728 6.898 1.00 95.12 101 ASP A CA 1
ATOM 763 C C . ASP A 1 101 ? 24.631 19.060 7.065 1.00 95.12 101 ASP A C 1
ATOM 765 O O . ASP A 1 101 ? 25.671 19.613 6.691 1.00 95.12 101 ASP A O 1
ATOM 769 N N . VAL A 1 102 ? 24.648 17.859 7.642 1.00 97.50 102 VAL A N 1
ATOM 770 C CA . VAL A 1 102 ? 25.893 17.173 7.992 1.00 97.50 102 VAL A CA 1
ATOM 771 C C . VAL A 1 102 ? 26.042 15.902 7.170 1.00 97.50 102 VAL A C 1
ATOM 773 O O . VAL A 1 102 ? 25.330 14.922 7.368 1.00 97.50 102 VAL A O 1
ATOM 776 N N . THR A 1 103 ? 27.038 15.882 6.286 1.00 97.38 103 THR A N 1
ATOM 777 C CA . THR A 1 103 ? 27.482 14.660 5.603 1.00 97.38 103 THR A CA 1
ATOM 778 C C . THR A 1 103 ? 28.229 13.752 6.578 1.00 97.38 103 THR A C 1
ATOM 780 O O . THR A 1 103 ? 29.203 14.198 7.189 1.00 97.38 103 THR A O 1
ATOM 783 N N . VAL A 1 104 ? 27.806 12.500 6.721 1.00 97.81 104 VAL A N 1
ATOM 784 C CA . VAL A 1 104 ? 28.420 11.485 7.589 1.00 97.81 104 VAL A CA 1
ATOM 785 C C . VAL A 1 104 ? 28.901 10.311 6.742 1.00 97.81 104 VAL A C 1
ATOM 787 O O . VAL A 1 104 ? 28.208 9.874 5.822 1.00 97.81 104 VAL A O 1
ATOM 790 N N . LYS A 1 105 ? 30.078 9.777 7.072 1.00 97.88 105 LYS A N 1
ATOM 791 C CA . LYS A 1 105 ? 30.621 8.556 6.486 1.00 97.88 105 LYS A CA 1
ATOM 792 C C . LYS A 1 105 ? 30.498 7.399 7.472 1.00 97.88 105 LYS A C 1
ATOM 794 O O . LYS A 1 105 ? 31.133 7.383 8.528 1.00 97.88 105 LYS A O 1
ATOM 799 N N . LEU A 1 106 ? 29.696 6.411 7.095 1.00 97.75 106 LEU A N 1
ATOM 800 C CA . LEU A 1 106 ? 29.575 5.143 7.800 1.00 97.75 106 LEU A CA 1
ATOM 801 C C . LEU A 1 106 ? 30.501 4.118 7.149 1.00 97.75 106 LEU A C 1
ATOM 803 O O . LEU A 1 106 ? 30.458 3.915 5.937 1.00 97.75 106 LEU A O 1
ATOM 807 N N . THR A 1 107 ? 31.319 3.450 7.953 1.00 98.06 107 THR A N 1
ATOM 808 C CA . THR A 1 107 ? 32.262 2.433 7.482 1.00 98.06 107 THR A CA 1
ATOM 809 C C . THR A 1 107 ? 31.876 1.079 8.056 1.00 98.06 107 THR A C 1
ATOM 811 O O . THR A 1 107 ? 31.871 0.896 9.272 1.00 98.06 107 THR A O 1
ATOM 814 N N . ALA A 1 108 ? 31.580 0.123 7.181 1.00 97.12 108 ALA A N 1
ATOM 815 C CA . ALA A 1 108 ? 31.435 -1.281 7.526 1.00 97.12 108 ALA A CA 1
ATOM 816 C C . ALA A 1 108 ? 32.759 -2.007 7.297 1.00 97.12 108 ALA A C 1
ATOM 818 O O . ALA A 1 108 ? 33.176 -2.199 6.155 1.00 97.12 108 ALA A O 1
ATOM 819 N N . LYS A 1 109 ? 33.399 -2.463 8.371 1.00 97.56 109 LYS A N 1
ATOM 820 C CA . LYS A 1 109 ? 34.491 -3.429 8.290 1.00 97.56 109 LYS A CA 1
ATOM 821 C C . LYS A 1 109 ? 33.893 -4.818 8.095 1.00 97.56 109 LYS A C 1
ATOM 823 O O . LYS A 1 109 ? 33.386 -5.406 9.051 1.00 97.56 109 LYS A O 1
ATOM 828 N N . VAL A 1 110 ? 33.910 -5.307 6.859 1.00 94.62 110 VAL A N 1
ATOM 829 C CA . VAL A 1 110 ? 33.354 -6.612 6.482 1.00 94.62 110 VAL A CA 1
ATOM 830 C C . VAL A 1 110 ? 34.429 -7.678 6.656 1.00 94.62 110 VAL A C 1
ATOM 832 O O . VAL A 1 110 ? 35.541 -7.505 6.155 1.00 94.62 110 VAL A O 1
ATOM 835 N N . THR A 1 111 ? 34.108 -8.774 7.341 1.00 94.12 111 THR A N 1
ATOM 836 C CA . THR A 1 111 ? 35.044 -9.857 7.659 1.00 94.12 111 THR A CA 1
ATOM 837 C C . THR A 1 111 ? 34.436 -11.224 7.355 1.00 94.12 111 THR A C 1
ATOM 839 O O . THR A 1 111 ? 33.343 -11.554 7.820 1.00 94.12 111 THR A O 1
ATOM 842 N N . TYR A 1 112 ? 35.189 -12.049 6.627 1.00 91.62 112 TYR A N 1
ATOM 843 C CA . TYR A 1 112 ? 34.943 -13.482 6.483 1.00 91.62 112 TYR A CA 1
ATOM 844 C C . TYR A 1 112 ? 36.253 -14.244 6.656 1.00 91.62 112 TYR A C 1
ATOM 846 O O . TYR A 1 112 ? 37.151 -14.128 5.822 1.00 91.62 112 TYR A O 1
ATOM 854 N N . LYS A 1 113 ? 36.373 -15.018 7.742 1.00 90.81 113 LYS A N 1
ATOM 855 C CA . LYS A 1 113 ? 37.626 -15.695 8.123 1.00 90.81 113 LYS A CA 1
ATOM 856 C C . LYS A 1 113 ? 38.796 -14.692 8.147 1.00 90.81 113 LYS A C 1
ATOM 858 O O . LYS A 1 113 ? 38.761 -13.756 8.938 1.00 90.81 113 LYS A O 1
ATOM 863 N N . GLU A 1 114 ? 39.803 -14.859 7.288 1.00 90.88 114 GLU A N 1
ATOM 864 C CA . GLU A 1 114 ? 40.975 -13.971 7.201 1.00 90.88 114 GLU A CA 1
ATOM 865 C C . GLU A 1 114 ? 40.778 -12.780 6.244 1.00 90.88 114 GLU A C 1
ATOM 867 O O . GLU A 1 114 ? 41.586 -11.851 6.232 1.00 90.88 114 GLU A O 1
ATOM 872 N N . ILE A 1 115 ? 39.701 -12.767 5.453 1.00 92.19 115 ILE A N 1
ATOM 873 C CA . ILE A 1 115 ? 39.428 -11.711 4.475 1.00 92.19 115 ILE A CA 1
ATOM 874 C C . ILE A 1 115 ? 38.726 -10.562 5.189 1.00 92.19 115 ILE A C 1
ATOM 876 O O . ILE A 1 115 ? 37.681 -10.750 5.812 1.00 92.19 115 ILE A O 1
ATOM 880 N N . THR A 1 116 ? 39.298 -9.362 5.104 1.00 95.44 116 THR A N 1
ATOM 881 C CA . THR A 1 116 ? 38.708 -8.150 5.679 1.00 95.44 116 THR A CA 1
ATOM 882 C C . THR A 1 116 ? 38.823 -6.982 4.710 1.00 95.44 116 THR A C 1
ATOM 884 O O . THR A 1 116 ? 39.905 -6.723 4.183 1.00 95.44 116 THR A O 1
ATOM 887 N N . LYS A 1 117 ? 37.723 -6.254 4.501 1.00 96.38 117 LYS A N 1
ATOM 888 C CA . LYS A 1 117 ? 37.699 -5.030 3.690 1.00 96.38 117 LYS A CA 1
ATOM 889 C C . LYS A 1 117 ? 36.682 -4.043 4.243 1.00 96.38 117 LYS A C 1
ATOM 891 O O . LYS A 1 117 ? 35.585 -4.434 4.637 1.00 96.38 117 LYS A O 1
ATOM 896 N N . ASP A 1 118 ? 37.033 -2.767 4.202 1.00 97.31 118 ASP A N 1
ATOM 897 C CA . ASP A 1 118 ? 36.119 -1.691 4.562 1.00 97.31 118 ASP A CA 1
ATOM 898 C C . ASP A 1 118 ? 35.204 -1.359 3.374 1.00 97.31 118 ASP A C 1
ATOM 900 O O . ASP A 1 118 ? 35.633 -1.342 2.215 1.00 97.31 118 ASP A O 1
ATOM 904 N N . LYS A 1 119 ? 33.924 -1.119 3.652 1.00 95.19 119 LYS A N 1
ATOM 905 C CA . LYS A 1 119 ? 32.950 -0.554 2.715 1.00 95.19 119 LYS A CA 1
ATOM 906 C C . LYS A 1 119 ? 32.409 0.734 3.309 1.00 95.19 119 LYS A C 1
ATOM 908 O O . LYS A 1 119 ? 31.964 0.744 4.454 1.00 95.19 119 LYS A O 1
ATOM 913 N N . GLU A 1 120 ? 32.473 1.810 2.543 1.00 96.81 120 GLU A N 1
ATOM 914 C CA . GLU A 1 120 ? 32.047 3.131 2.993 1.00 96.81 120 GLU A CA 1
ATOM 915 C C . GLU A 1 120 ? 30.697 3.497 2.383 1.00 96.81 120 GLU A C 1
ATOM 917 O O . GLU A 1 120 ? 30.428 3.211 1.216 1.00 96.81 120 GLU A O 1
ATOM 922 N N . PHE A 1 121 ? 29.867 4.145 3.190 1.00 93.56 121 PHE A N 1
ATOM 923 C CA . PHE A 1 121 ? 28.581 4.691 2.799 1.00 93.56 121 PHE A CA 1
ATOM 924 C C . PHE A 1 121 ? 28.519 6.144 3.245 1.00 93.56 121 PHE A C 1
ATOM 926 O O . PHE A 1 121 ? 28.846 6.465 4.390 1.00 93.56 121 PHE A O 1
ATOM 933 N N . THR A 1 122 ? 28.089 7.020 2.347 1.00 95.50 122 THR A N 1
ATOM 934 C CA . THR A 1 122 ? 27.887 8.435 2.648 1.00 95.50 122 THR A CA 1
ATOM 935 C C . THR A 1 122 ? 26.400 8.694 2.816 1.00 95.50 122 THR A C 1
ATOM 937 O O . THR A 1 122 ? 25.605 8.280 1.977 1.00 95.50 122 THR A O 1
ATOM 940 N N . ILE A 1 123 ? 26.042 9.362 3.909 1.00 95.50 123 ILE A N 1
ATOM 941 C CA . ILE A 1 123 ? 24.692 9.869 4.153 1.00 95.50 123 ILE A CA 1
ATOM 942 C C . ILE A 1 123 ? 24.748 11.370 4.417 1.00 95.50 123 ILE A C 1
ATOM 944 O O . ILE A 1 123 ? 25.748 11.873 4.935 1.00 95.50 123 ILE A O 1
ATOM 948 N N . VAL A 1 124 ? 23.667 12.084 4.125 1.00 95.38 124 VAL A N 1
ATOM 949 C CA . VAL A 1 124 ? 23.490 13.482 4.533 1.00 95.38 124 VAL A CA 1
ATOM 950 C C . VAL A 1 124 ? 22.360 13.550 5.549 1.00 95.38 124 VAL A C 1
ATOM 952 O O . VAL A 1 124 ? 21.206 13.253 5.241 1.00 95.38 124 VAL A O 1
ATOM 955 N N . VAL A 1 125 ? 22.708 13.920 6.782 1.00 94.69 125 VAL A N 1
ATOM 956 C CA . VAL A 1 125 ? 21.743 14.148 7.857 1.00 94.69 125 VAL A CA 1
ATOM 957 C C . VAL A 1 125 ? 21.260 15.586 7.772 1.00 94.69 125 VAL A C 1
ATOM 959 O O . VAL A 1 125 ? 22.042 16.523 7.965 1.00 94.69 125 VAL A O 1
ATOM 962 N N . LEU A 1 126 ? 19.969 15.754 7.494 1.00 90.94 126 LEU A N 1
ATOM 963 C CA . LEU A 1 126 ? 19.369 17.076 7.362 1.00 90.94 126 LEU A CA 1
ATOM 964 C C . LEU A 1 126 ? 19.216 17.741 8.728 1.00 90.94 126 LEU A C 1
ATOM 966 O O . LEU A 1 126 ? 18.742 17.127 9.695 1.00 90.94 126 LEU A O 1
ATOM 970 N N . LYS A 1 127 ? 19.536 19.031 8.783 1.00 90.00 127 LYS A N 1
ATOM 971 C CA . LYS A 1 127 ? 19.238 19.886 9.930 1.00 90.00 127 LYS A CA 1
ATOM 972 C C . LYS A 1 127 ? 17.746 19.917 10.243 1.00 90.00 127 LYS A C 1
ATOM 974 O O . LYS A 1 127 ? 16.905 19.589 9.400 1.00 90.00 127 LYS A O 1
ATOM 979 N N . LYS A 1 128 ? 17.395 20.307 11.464 1.00 84.38 128 LYS A N 1
ATOM 980 C CA . LYS A 1 128 ? 16.008 20.567 11.860 1.00 84.38 128 LYS A CA 1
ATOM 981 C C . LYS A 1 128 ? 15.417 21.694 10.998 1.00 84.38 128 LYS A C 1
ATOM 983 O O . LYS A 1 128 ? 16.139 22.615 10.615 1.00 84.38 128 LYS A O 1
ATOM 988 N N . PRO A 1 129 ? 14.123 21.631 10.654 1.00 81.06 129 PRO A N 1
ATOM 989 C CA . PRO A 1 129 ? 13.489 22.698 9.890 1.00 81.06 129 PRO A CA 1
ATOM 990 C C . PRO A 1 129 ? 13.501 24.020 10.671 1.00 81.06 129 PRO A C 1
ATOM 992 O O . PRO A 1 129 ? 13.461 24.020 11.900 1.00 81.06 129 PRO A O 1
ATOM 995 N N . VAL A 1 130 ? 13.531 25.149 9.957 1.00 81.19 130 VAL A N 1
ATOM 996 C CA . VAL A 1 130 ? 13.323 26.471 10.567 1.00 81.19 130 VAL A CA 1
ATOM 997 C C . VAL A 1 130 ? 11.854 26.581 10.963 1.00 81.19 130 VAL A C 1
ATOM 999 O O . VAL A 1 130 ? 10.982 26.502 10.101 1.00 81.19 130 VAL A O 1
ATOM 1002 N N . ILE A 1 131 ? 11.592 26.768 12.254 1.00 80.50 131 ILE A N 1
ATOM 1003 C CA . ILE A 1 131 ? 10.240 26.975 12.774 1.00 80.50 131 ILE A CA 1
ATOM 1004 C C . ILE A 1 131 ? 9.898 28.458 12.612 1.00 80.50 131 ILE A C 1
ATOM 1006 O O . ILE A 1 131 ? 10.553 29.316 13.203 1.00 80.50 131 ILE A O 1
ATOM 1010 N N . THR A 1 132 ? 8.900 28.767 11.787 1.00 72.88 132 THR A N 1
ATOM 1011 C CA . THR A 1 132 ? 8.557 30.148 11.404 1.00 72.88 132 THR A CA 1
ATOM 1012 C C . THR A 1 132 ? 7.632 30.851 12.400 1.00 72.88 132 THR A C 1
ATOM 1014 O O . THR A 1 132 ? 7.517 32.074 12.354 1.00 72.88 132 THR A O 1
ATOM 1017 N N . GLY A 1 133 ? 7.014 30.121 13.336 1.00 77.31 133 GLY A N 1
ATOM 1018 C CA . GLY A 1 133 ? 6.179 30.708 14.384 1.00 77.31 133 GLY A CA 1
ATOM 1019 C C . GLY A 1 133 ? 5.500 29.685 15.293 1.00 77.31 133 GLY A C 1
ATOM 1020 O O . GLY A 1 133 ? 5.395 28.505 14.950 1.00 77.31 133 GLY A O 1
ATOM 1021 N N . GLY A 1 134 ? 5.046 30.164 16.456 1.00 88.12 134 GLY A N 1
ATOM 1022 C CA . GLY A 1 134 ? 4.181 29.432 17.378 1.00 88.12 134 GLY A CA 1
ATOM 1023 C C . GLY A 1 134 ? 2.728 29.860 17.210 1.00 88.12 134 GLY A C 1
ATOM 1024 O O . GLY A 1 134 ? 2.422 31.040 17.368 1.00 88.12 134 GLY A O 1
ATOM 1025 N N . TYR A 1 135 ? 1.853 28.908 16.903 1.00 94.00 135 TYR A N 1
ATOM 1026 C CA . TYR A 1 135 ? 0.435 29.142 16.637 1.00 94.00 135 TYR A CA 1
ATOM 1027 C C . TYR A 1 135 ? -0.431 28.305 17.575 1.00 94.00 135 TYR A C 1
ATOM 1029 O O . TYR A 1 135 ? -0.079 27.177 17.908 1.00 94.00 135 TYR A O 1
ATOM 1037 N N . THR A 1 136 ? -1.595 28.804 17.972 1.00 93.94 136 THR A N 1
ATOM 1038 C CA . THR A 1 136 ? -2.627 27.934 18.554 1.00 93.94 136 THR A CA 1
ATOM 1039 C C . THR A 1 136 ? -3.262 27.083 17.453 1.00 93.94 136 THR A C 1
ATOM 1041 O O . THR A 1 136 ? -3.229 27.459 16.276 1.00 93.94 136 THR A O 1
ATOM 1044 N N . ILE A 1 137 ? -3.905 25.962 17.805 1.00 91.88 137 ILE A N 1
ATOM 1045 C CA . ILE A 1 137 ? -4.658 25.186 16.806 1.00 91.88 137 ILE A CA 1
ATOM 1046 C C . ILE A 1 137 ? -5.736 26.067 16.161 1.00 91.88 137 ILE A C 1
ATOM 1048 O O . ILE A 1 137 ? -5.913 26.040 14.945 1.00 91.88 137 ILE A O 1
ATOM 1052 N N . ALA A 1 138 ? -6.407 26.900 16.956 1.00 90.00 138 ALA A N 1
ATOM 1053 C CA . ALA A 1 138 ? -7.433 27.822 16.480 1.00 90.00 138 ALA A CA 1
ATOM 1054 C C . ALA A 1 138 ? -6.928 28.794 15.396 1.00 90.00 138 ALA A C 1
ATOM 1056 O O . ALA A 1 138 ? -7.658 29.079 14.447 1.00 90.00 138 ALA A O 1
ATOM 1057 N N . GLN A 1 139 ? -5.689 29.283 15.518 1.00 91.12 139 GLN A N 1
ATOM 1058 C CA . GLN A 1 139 ? -5.054 30.147 14.517 1.00 91.12 139 GLN A CA 1
ATOM 1059 C C . GLN A 1 139 ? -4.695 29.382 13.240 1.00 91.12 139 GLN A C 1
ATOM 1061 O O . GLN A 1 139 ? -4.896 29.890 12.137 1.00 91.12 139 GLN A O 1
ATOM 1066 N N . LEU A 1 140 ? -4.182 28.156 13.370 1.00 90.19 140 LEU A N 1
ATOM 1067 C CA . LEU A 1 140 ? -3.880 27.314 12.210 1.00 90.19 140 LEU A CA 1
ATOM 1068 C C . LEU A 1 140 ? -5.150 26.977 11.431 1.00 90.19 140 LEU A C 1
ATOM 1070 O O . LEU A 1 140 ? -5.171 27.086 10.210 1.00 90.19 140 LEU A O 1
ATOM 1074 N N . ARG A 1 141 ? -6.239 26.651 12.131 1.00 86.19 141 ARG A N 1
ATOM 1075 C CA . ARG A 1 141 ? -7.541 26.406 11.505 1.00 86.19 141 ARG A CA 1
ATOM 1076 C C . ARG A 1 141 ? -8.084 27.633 10.784 1.00 86.19 141 ARG A C 1
ATOM 1078 O O . ARG A 1 141 ? -8.678 27.483 9.732 1.00 86.19 141 ARG A O 1
ATOM 1085 N N . SER A 1 142 ? -7.830 28.845 11.273 1.00 85.19 142 SER A N 1
ATOM 1086 C CA . SER A 1 142 ? -8.223 30.070 10.565 1.00 85.19 142 SER A CA 1
ATOM 1087 C C . SER A 1 142 ? -7.272 30.470 9.425 1.00 85.19 142 SER A C 1
ATOM 1089 O O . SER A 1 142 ? -7.376 31.591 8.933 1.00 85.19 142 SER A O 1
ATOM 1091 N N . GLY A 1 143 ? -6.309 29.622 9.044 1.00 85.94 143 GLY A N 1
ATOM 1092 C CA . GLY A 1 143 ? -5.355 29.913 7.970 1.00 85.94 143 GLY A CA 1
ATOM 1093 C C . GLY A 1 143 ? -4.318 30.986 8.317 1.00 85.94 143 GLY A C 1
ATOM 1094 O O . GLY A 1 143 ? -3.827 31.669 7.426 1.00 85.94 143 GLY A O 1
ATOM 1095 N N . ALA A 1 144 ? -3.987 31.179 9.600 1.00 89.62 144 ALA A N 1
ATOM 1096 C CA . ALA A 1 144 ? -3.062 32.239 10.023 1.00 89.62 144 ALA A CA 1
ATOM 1097 C C . ALA A 1 144 ? -1.585 31.978 9.663 1.00 89.62 144 ALA A C 1
ATOM 1099 O O . ALA A 1 144 ? -0.751 32.872 9.819 1.00 89.62 144 ALA A O 1
ATOM 1100 N N . ALA A 1 145 ? -1.248 30.758 9.243 1.00 90.81 145 ALA A N 1
ATOM 1101 C CA . ALA A 1 145 ? 0.090 30.377 8.809 1.00 90.81 145 ALA A CA 1
ATOM 1102 C C . ALA A 1 145 ? 0.162 30.259 7.281 1.00 90.81 145 ALA A C 1
ATOM 1104 O O . ALA A 1 145 ? -0.808 29.885 6.625 1.00 90.81 145 ALA A O 1
ATOM 1105 N N . GLU A 1 146 ? 1.338 30.538 6.723 1.00 90.62 146 GLU A N 1
ATOM 1106 C CA . GLU A 1 146 ? 1.621 30.305 5.305 1.00 90.62 146 GLU A CA 1
ATOM 1107 C C . GLU A 1 146 ? 1.654 28.800 5.017 1.00 90.62 146 GLU A C 1
ATOM 1109 O O . GLU A 1 146 ? 2.246 28.025 5.780 1.00 90.62 146 GLU A O 1
ATOM 1114 N N . LEU A 1 147 ? 1.039 28.376 3.911 1.00 89.88 147 LEU A N 1
ATOM 1115 C CA . LEU A 1 147 ? 1.106 26.983 3.466 1.00 89.88 147 LEU A CA 1
ATOM 1116 C C . LEU A 1 147 ? 2.557 26.557 3.227 1.00 89.88 147 LEU A C 1
ATOM 1118 O O . LEU A 1 147 ? 3.409 27.364 2.860 1.00 89.88 147 LEU A O 1
ATOM 1122 N N . ASP A 1 148 ? 2.831 25.281 3.483 1.00 89.00 148 ASP A N 1
ATOM 1123 C CA . ASP A 1 148 ? 4.144 24.635 3.396 1.00 89.00 148 ASP A CA 1
ATOM 1124 C C . ASP A 1 148 ? 5.200 25.154 4.392 1.00 89.00 148 ASP A C 1
ATOM 1126 O O . ASP A 1 148 ? 6.326 24.646 4.435 1.00 89.00 148 ASP A O 1
ATOM 1130 N N . SER A 1 149 ? 4.849 26.112 5.257 1.00 90.38 149 SER A N 1
ATOM 1131 C CA . SER A 1 149 ? 5.723 26.549 6.348 1.00 90.38 149 SER A CA 1
ATOM 1132 C C . SER A 1 149 ? 5.750 25.533 7.494 1.00 90.38 149 SER A C 1
ATOM 1134 O O . SER A 1 149 ? 4.764 24.846 7.766 1.00 90.38 149 SER A O 1
ATOM 1136 N N . VAL A 1 150 ? 6.891 25.411 8.182 1.00 91.88 150 VAL A N 1
ATOM 1137 C CA . VAL A 1 150 ? 6.994 24.575 9.386 1.00 91.88 150 VAL A CA 1
ATOM 1138 C C . VAL A 1 150 ? 6.648 25.411 10.608 1.00 91.88 150 VAL A C 1
ATOM 1140 O O . VAL A 1 150 ? 7.356 26.357 10.954 1.00 91.88 150 VAL A O 1
ATOM 1143 N N . VAL A 1 151 ? 5.568 25.028 11.278 1.00 94.06 151 VAL A N 1
ATOM 1144 C CA . VAL A 1 151 ? 4.996 25.736 12.424 1.00 94.06 151 VAL A CA 1
ATOM 1145 C C . VAL A 1 151 ? 5.080 24.879 13.678 1.00 94.06 151 VAL A C 1
ATOM 1147 O O . VAL A 1 151 ? 5.032 23.651 13.599 1.00 94.06 151 VAL A O 1
ATOM 1150 N N . THR A 1 152 ? 5.177 25.517 14.843 1.00 93.81 152 THR A N 1
ATOM 1151 C CA . THR A 1 152 ? 4.982 24.848 16.136 1.00 93.81 152 THR A CA 1
ATOM 1152 C C . THR A 1 152 ? 3.629 25.220 16.712 1.00 93.81 152 THR A C 1
ATOM 1154 O O . THR A 1 152 ? 3.165 26.350 16.540 1.00 93.81 152 THR A O 1
ATOM 1157 N N . ILE A 1 153 ? 3.005 24.295 17.436 1.00 94.00 153 ILE A N 1
ATOM 1158 C CA . ILE A 1 153 ? 1.867 24.647 18.277 1.00 94.00 153 ILE A CA 1
ATOM 1159 C C . ILE A 1 153 ? 2.400 25.341 19.534 1.00 94.00 153 ILE A C 1
ATOM 1161 O O . ILE A 1 153 ? 3.382 24.895 20.127 1.00 94.00 153 ILE A O 1
ATOM 1165 N N . SER A 1 154 ? 1.808 26.478 19.902 1.00 91.44 154 SER A N 1
ATOM 1166 C CA . SER A 1 154 ? 2.280 27.337 20.999 1.00 91.44 154 SER A CA 1
ATOM 1167 C C . SER A 1 154 ? 2.051 26.749 22.394 1.00 91.44 154 SER A C 1
ATOM 1169 O O . SER A 1 154 ? 2.625 27.232 23.367 1.00 91.44 154 SER A O 1
ATOM 1171 N N . SER A 1 155 ? 1.190 25.740 22.497 1.00 91.62 155 SER A N 1
ATOM 1172 C CA . SER A 1 155 ? 0.896 24.982 23.711 1.00 91.62 155 SER A CA 1
ATOM 1173 C C . SER A 1 155 ? 1.196 23.505 23.490 1.00 91.62 155 SER A C 1
ATOM 1175 O O . SER A 1 155 ? 1.181 23.020 22.358 1.00 91.62 155 SER A O 1
ATOM 1177 N N . GLU A 1 156 ? 1.423 22.777 24.583 1.00 94.69 156 GLU A N 1
ATOM 1178 C CA . GLU A 1 156 ? 1.355 21.321 24.524 1.00 94.69 156 GLU A CA 1
ATOM 1179 C C . GLU A 1 156 ? -0.037 20.884 24.066 1.00 94.69 156 GLU A C 1
ATOM 1181 O O . GLU A 1 156 ? -1.045 21.529 24.367 1.00 94.69 156 GLU A O 1
ATOM 1186 N N . VAL A 1 157 ? -0.076 19.772 23.347 1.00 95.81 157 VAL A N 1
ATOM 1187 C CA . VAL A 1 157 ? -1.304 19.169 22.844 1.00 95.81 157 VAL A CA 1
ATOM 1188 C C . VAL A 1 157 ? -1.375 17.716 23.270 1.00 95.81 157 VAL A C 1
ATOM 1190 O O . VAL A 1 157 ? -0.349 17.050 23.414 1.00 95.81 157 VAL A O 1
ATOM 1193 N N . THR A 1 158 ? -2.593 17.226 23.447 1.00 95.69 158 THR A N 1
ATOM 1194 C CA . THR A 1 158 ? -2.863 15.832 23.789 1.00 95.69 158 THR A CA 1
ATOM 1195 C C . THR A 1 158 ? -3.374 15.093 22.563 1.00 95.69 158 THR A C 1
ATOM 1197 O O . THR A 1 158 ? -4.219 15.612 21.835 1.00 95.69 158 THR A O 1
ATOM 1200 N N . ILE A 1 159 ? -2.898 13.875 22.327 1.00 94.44 159 ILE A N 1
ATOM 1201 C CA . ILE A 1 159 ? -3.433 12.996 21.287 1.00 94.44 159 ILE A CA 1
ATOM 1202 C C . ILE A 1 159 ? -4.785 12.454 21.746 1.00 94.44 159 ILE A C 1
ATOM 1204 O O . ILE A 1 159 ? -4.880 11.783 22.773 1.00 94.44 159 ILE A O 1
ATOM 1208 N N . VAL A 1 160 ? -5.828 12.729 20.963 1.00 92.69 160 VAL A N 1
ATOM 1209 C CA . VAL A 1 160 ? -7.224 12.382 21.286 1.00 92.69 160 VAL A CA 1
ATOM 1210 C C . VAL A 1 160 ? -7.858 11.408 20.298 1.00 92.69 160 VAL A C 1
ATOM 1212 O O . VAL A 1 160 ? -8.998 11.001 20.481 1.00 92.69 160 VAL A O 1
ATOM 1215 N N . GLY A 1 161 ? -7.149 11.029 19.238 1.00 89.00 161 GLY A N 1
ATOM 1216 C CA . GLY A 1 161 ? -7.639 10.062 18.262 1.00 89.00 161 GLY A CA 1
ATOM 1217 C C . GLY A 1 161 ? -6.515 9.565 17.368 1.00 89.00 161 GLY A C 1
ATOM 1218 O O . GLY A 1 161 ? -5.622 10.335 17.009 1.00 89.00 161 GLY A O 1
ATOM 1219 N N . LEU A 1 162 ? -6.564 8.286 17.009 1.00 87.69 162 LEU A N 1
ATOM 1220 C CA . LEU A 1 162 ? -5.629 7.648 16.087 1.00 87.69 162 LEU A CA 1
ATOM 1221 C C . LEU A 1 162 ? -6.398 7.188 14.853 1.00 87.69 162 LEU A C 1
ATOM 1223 O O . LEU A 1 162 ? -7.487 6.641 14.970 1.00 87.69 162 LEU A O 1
ATOM 1227 N N . ALA A 1 163 ? -5.814 7.389 13.680 1.00 82.19 163 ALA A N 1
ATOM 1228 C CA . ALA A 1 163 ? -6.351 6.924 12.413 1.00 82.19 163 ALA A CA 1
ATOM 1229 C C . ALA A 1 163 ? -5.249 6.211 11.622 1.00 82.19 163 ALA A C 1
ATOM 1231 O O . ALA A 1 163 ? -4.054 6.408 11.853 1.00 82.19 163 ALA A O 1
ATOM 1232 N N . TYR A 1 164 ? -5.632 5.409 10.626 1.00 81.50 164 TYR A N 1
ATOM 1233 C CA . TYR A 1 164 ? -4.652 4.750 9.757 1.00 81.50 164 TYR A CA 1
ATOM 1234 C C . TYR A 1 164 ? -3.689 5.748 9.087 1.00 81.50 164 TYR A C 1
ATOM 1236 O O . TYR A 1 164 ? -2.537 5.425 8.821 1.00 81.50 164 TYR A O 1
ATOM 1244 N N . ASN A 1 165 ? -4.172 6.945 8.757 1.00 83.56 165 ASN A N 1
ATOM 1245 C CA . ASN A 1 165 ? -3.438 7.964 8.010 1.00 83.56 165 ASN A CA 1
ATOM 1246 C C . ASN A 1 165 ? -3.109 9.210 8.848 1.00 83.56 165 ASN A C 1
ATOM 1248 O O . ASN A 1 165 ? -2.966 10.302 8.290 1.00 83.56 165 ASN A O 1
ATOM 1252 N N . GLY A 1 166 ? -3.057 9.084 10.173 1.00 89.56 166 GLY A N 1
ATOM 1253 C CA . GLY A 1 166 ? -2.762 10.225 11.027 1.00 89.56 166 GLY A CA 1
ATOM 1254 C C . GLY A 1 166 ? -3.224 10.076 12.461 1.00 89.56 166 GLY A C 1
ATOM 1255 O O . GLY A 1 166 ? -3.590 9.004 12.930 1.00 89.56 166 GLY A O 1
ATOM 1256 N N . TYR A 1 167 ? -3.220 11.196 13.163 1.00 91.56 167 TYR A N 1
ATOM 1257 C CA . TYR A 1 167 ? -3.724 11.312 14.522 1.00 91.56 167 TYR A CA 1
ATOM 1258 C C . TYR A 1 167 ? -4.324 12.697 14.736 1.00 91.56 167 TYR A C 1
ATOM 1260 O O . TYR A 1 167 ? -4.014 13.642 14.018 1.00 91.56 167 TYR A O 1
ATOM 1268 N N . THR A 1 168 ? -5.212 12.820 15.715 1.00 91.69 168 THR A N 1
ATOM 1269 C CA . THR A 1 168 ? -5.818 14.099 16.095 1.00 91.69 168 THR A CA 1
ATOM 1270 C C . THR A 1 168 ? -5.211 14.580 17.403 1.00 91.69 168 THR A C 1
ATOM 1272 O O . THR A 1 168 ? -5.136 13.815 18.366 1.00 91.69 168 THR A O 1
ATOM 1275 N N . VAL A 1 169 ? -4.815 15.850 17.446 1.00 94.19 169 VAL A N 1
ATOM 1276 C CA . VAL A 1 169 ? -4.325 16.514 18.657 1.00 94.19 169 VAL A CA 1
ATOM 1277 C C . VAL A 1 169 ? -5.307 17.569 19.143 1.00 94.19 169 VAL A C 1
ATOM 1279 O O . VAL A 1 169 ? -5.985 18.192 18.331 1.00 94.19 169 VAL A O 1
ATOM 1282 N N . PHE A 1 170 ? -5.371 17.777 20.455 1.00 92.62 170 PHE A N 1
ATOM 1283 C CA . PHE A 1 170 ? -6.278 18.703 21.127 1.00 92.62 170 PHE A CA 1
ATOM 1284 C C . PHE A 1 170 ? -5.501 19.604 22.087 1.00 92.62 170 PHE A C 1
ATOM 1286 O O . PHE A 1 170 ? -4.688 19.114 22.870 1.00 92.62 170 PHE A O 1
ATOM 1293 N N . ASP A 1 171 ? -5.761 20.910 22.045 1.00 91.25 171 ASP A N 1
ATOM 1294 C CA . ASP A 1 171 ? -5.101 21.904 22.909 1.00 91.25 171 ASP A CA 1
ATOM 1295 C C . ASP A 1 171 ? -5.920 22.283 24.15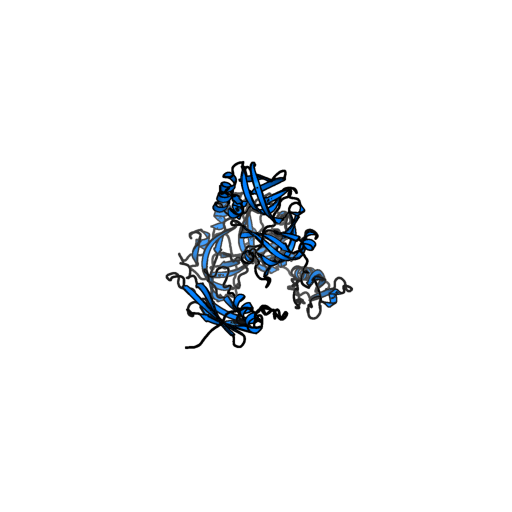8 1.00 91.25 171 ASP A C 1
ATOM 1297 O O . ASP A 1 171 ? -5.564 23.207 24.887 1.00 91.25 171 ASP A O 1
ATOM 1301 N N . GLY A 1 172 ? -7.031 21.584 24.415 1.00 87.75 172 GLY A N 1
ATOM 1302 C CA . GLY A 1 172 ? -7.993 21.929 25.466 1.00 87.75 172 GLY A CA 1
ATOM 1303 C C . GLY A 1 172 ? -9.184 22.748 24.963 1.00 87.75 172 GLY A C 1
ATOM 1304 O O . GLY A 1 172 ? -10.198 22.825 25.654 1.00 87.75 172 GLY A O 1
ATOM 1305 N N . THR A 1 173 ? -9.094 23.325 23.760 1.00 85.56 173 THR A N 1
ATOM 1306 C CA . THR A 1 173 ? -10.161 24.142 23.163 1.00 85.56 173 THR A CA 1
ATOM 1307 C C . THR A 1 173 ? -10.609 23.637 21.798 1.00 85.56 173 THR A C 1
ATOM 1309 O O . THR A 1 173 ? -11.806 23.569 21.532 1.00 85.56 173 THR A O 1
ATOM 1312 N N . THR A 1 174 ? -9.677 23.242 20.934 1.00 86.88 174 THR A N 1
ATOM 1313 C CA . THR A 1 174 ? -9.972 22.750 19.587 1.00 86.88 174 THR A CA 1
ATOM 1314 C C . THR A 1 174 ? -8.953 21.698 19.160 1.00 86.88 174 THR A C 1
ATOM 1316 O O . THR A 1 174 ? -7.936 21.481 19.822 1.00 86.88 174 THR A O 1
ATOM 1319 N N . ALA A 1 175 ? -9.265 20.998 18.072 1.00 89.81 175 ALA A N 1
ATOM 1320 C CA . ALA A 1 175 ? -8.493 19.870 17.586 1.00 89.81 175 ALA A CA 1
ATOM 1321 C C . ALA A 1 175 ? -7.999 20.070 16.148 1.00 89.81 175 ALA A C 1
ATOM 1323 O O . ALA A 1 175 ? -8.658 20.713 15.321 1.00 89.81 175 ALA A O 1
ATOM 1324 N N . LEU A 1 176 ? -6.833 19.494 15.862 1.00 90.38 176 LEU A N 1
ATOM 1325 C CA . LEU A 1 176 ? -6.190 19.505 14.552 1.00 90.38 176 LEU A CA 1
ATOM 1326 C C . LEU A 1 176 ? -5.809 18.089 14.148 1.00 90.38 176 LEU A C 1
ATOM 1328 O O . LEU A 1 176 ? -5.265 17.330 14.953 1.00 90.38 176 LEU A O 1
ATOM 1332 N N . PHE A 1 177 ? -6.053 17.756 12.886 1.00 89.75 177 PHE A N 1
ATOM 1333 C CA . PHE A 1 177 ? -5.562 16.513 12.321 1.00 89.75 177 PHE A CA 1
ATOM 1334 C C . PHE A 1 177 ? -4.090 16.649 11.916 1.00 89.75 177 PHE A C 1
ATOM 1336 O O . PHE A 1 177 ? -3.659 17.661 11.357 1.00 89.75 177 PHE A O 1
ATOM 1343 N N . VAL A 1 178 ? -3.321 15.602 12.186 1.00 92.50 178 VAL A N 1
ATOM 1344 C CA . VAL A 1 178 ? -1.929 15.453 11.781 1.00 92.50 178 VAL A CA 1
ATOM 1345 C C . VAL A 1 178 ? -1.845 14.258 10.850 1.00 92.50 178 VAL A C 1
ATOM 1347 O O . VAL A 1 178 ? -2.034 13.118 11.268 1.00 92.50 178 VAL A O 1
ATOM 1350 N N . PHE A 1 179 ? -1.572 14.516 9.577 1.00 90.44 179 PHE A N 1
ATOM 1351 C CA . PHE A 1 179 ? -1.508 13.485 8.557 1.00 90.44 179 PHE A CA 1
ATOM 1352 C C . PHE A 1 179 ? -0.160 12.763 8.587 1.00 90.44 179 PHE A C 1
ATOM 1354 O O . PHE A 1 179 ? 0.906 13.368 8.432 1.00 90.44 179 PHE A O 1
ATOM 1361 N N . THR A 1 180 ? -0.229 11.440 8.710 1.00 86.25 180 THR A N 1
ATOM 1362 C CA . THR A 1 180 ? 0.899 10.520 8.573 1.00 86.25 180 THR A CA 1
ATOM 1363 C C . THR A 1 180 ? 0.519 9.499 7.506 1.00 86.25 180 THR A C 1
ATOM 1365 O O . THR A 1 180 ? -0.555 8.918 7.545 1.00 86.25 180 THR A O 1
ATOM 1368 N N . SER A 1 181 ? 1.352 9.252 6.495 1.00 77.31 181 SER A N 1
ATOM 1369 C CA . SER A 1 181 ? 0.995 8.339 5.387 1.00 77.31 181 SER A CA 1
ATOM 1370 C C . SER A 1 181 ? 0.730 6.881 5.817 1.00 77.31 181 SER A C 1
ATOM 1372 O O . SER A 1 181 ? 0.250 6.073 5.019 1.00 77.31 181 SER A O 1
ATOM 1374 N N . THR A 1 182 ? 1.043 6.552 7.071 1.00 77.94 182 THR A N 1
ATOM 1375 C CA . THR A 1 182 ? 0.863 5.258 7.738 1.00 77.94 182 THR A CA 1
ATOM 1376 C C . THR A 1 182 ? 0.423 5.474 9.185 1.00 77.94 182 THR A C 1
ATOM 1378 O O . THR A 1 182 ? 0.509 6.597 9.691 1.00 77.94 182 THR A O 1
ATOM 1381 N N . ALA A 1 183 ? -0.032 4.408 9.847 1.00 78.62 183 ALA A N 1
ATOM 1382 C CA . ALA A 1 183 ? -0.518 4.485 11.218 1.00 78.62 183 ALA A CA 1
ATOM 1383 C C . ALA A 1 183 ? 0.616 4.933 12.165 1.00 78.62 183 ALA A C 1
ATOM 1385 O O . ALA A 1 183 ? 1.705 4.351 12.123 1.00 78.62 183 ALA A O 1
ATOM 1386 N N . PRO A 1 184 ? 0.398 5.957 13.006 1.00 84.00 184 PRO A N 1
ATOM 1387 C CA . PRO A 1 184 ? 1.428 6.459 13.908 1.00 84.00 184 PRO A CA 1
ATOM 1388 C C . PRO A 1 184 ? 1.669 5.493 15.079 1.00 84.00 184 PRO A C 1
ATOM 1390 O O . PRO A 1 184 ? 0.737 4.906 15.622 1.00 84.00 184 PRO A O 1
ATOM 1393 N N . SER A 1 185 ? 2.920 5.380 15.535 1.00 83.81 185 SER A N 1
ATOM 1394 C CA . SER A 1 185 ? 3.296 4.622 16.740 1.00 83.81 185 SER A CA 1
ATOM 1395 C C . SER A 1 185 ? 3.095 5.440 18.029 1.00 83.81 185 SER A C 1
ATOM 1397 O O . SER A 1 185 ? 3.991 5.511 18.871 1.00 83.81 185 SER A O 1
ATOM 1399 N N . LEU A 1 186 ? 1.957 6.123 18.138 1.00 90.06 186 LEU A N 1
ATOM 1400 C CA . LEU A 1 186 ? 1.589 7.024 19.236 1.00 90.06 186 LEU A CA 1
ATOM 1401 C C . LEU A 1 186 ? 0.398 6.449 20.011 1.00 90.06 186 LEU A C 1
ATOM 1403 O O . LEU A 1 186 ? -0.264 5.529 19.529 1.00 90.06 186 LEU A O 1
ATOM 1407 N N . LYS A 1 187 ? 0.108 6.988 21.198 1.00 90.75 187 LYS A N 1
ATOM 1408 C CA . LYS A 1 187 ? -1.046 6.579 22.009 1.00 90.75 187 LYS A CA 1
ATOM 1409 C C . LYS A 1 187 ? -1.998 7.742 22.252 1.00 90.75 187 LYS A C 1
ATOM 1411 O O . LYS A 1 187 ? -1.574 8.876 22.460 1.00 90.75 187 LYS A O 1
ATOM 1416 N N . VAL A 1 188 ? -3.296 7.442 22.285 1.00 90.94 188 VAL A N 1
ATOM 1417 C CA . VAL A 1 188 ? -4.287 8.355 22.876 1.00 90.94 188 VAL A CA 1
ATOM 1418 C C . VAL A 1 188 ? -3.890 8.603 24.333 1.00 90.94 188 VAL A C 1
ATOM 1420 O O . VAL A 1 188 ? -3.539 7.654 25.030 1.00 90.94 188 VAL A O 1
ATOM 1423 N N . GLY A 1 189 ? -3.903 9.861 24.771 1.00 93.31 189 GLY A N 1
ATOM 1424 C CA . GLY A 1 189 ? -3.391 10.251 26.089 1.00 93.31 189 GLY A CA 1
ATOM 1425 C C . GLY A 1 189 ? -1.995 10.859 26.061 1.00 93.31 189 GLY A C 1
ATOM 1426 O O . GLY A 1 189 ? -1.673 11.648 26.947 1.00 93.31 189 GLY A O 1
ATOM 1427 N N . ASP A 1 190 ? -1.172 10.568 25.050 1.00 96.31 190 ASP A N 1
ATOM 1428 C CA . ASP A 1 190 ? 0.153 11.181 24.952 1.00 96.31 190 ASP A CA 1
ATOM 1429 C C . ASP A 1 190 ? 0.012 12.703 24.837 1.00 96.31 190 ASP A C 1
ATOM 1431 O O . ASP A 1 190 ? -0.688 13.212 23.956 1.00 96.31 190 ASP A O 1
ATOM 1435 N N . LYS A 1 191 ? 0.689 13.432 25.724 1.00 96.75 191 LYS A N 1
ATOM 1436 C CA . LYS A 1 191 ? 0.718 14.892 25.737 1.00 96.75 191 LYS A CA 1
ATOM 1437 C C . LYS A 1 191 ? 2.138 15.379 25.504 1.00 96.75 191 LYS A C 1
ATOM 1439 O O . LYS A 1 191 ? 3.095 14.767 25.980 1.00 96.75 191 LYS A O 1
ATOM 1444 N N . GLY A 1 192 ? 2.284 16.437 24.715 1.00 95.69 192 GLY A N 1
ATOM 1445 C CA . GLY A 1 192 ? 3.605 16.887 24.309 1.00 95.69 192 GLY A CA 1
ATOM 1446 C C . GLY A 1 192 ? 3.619 18.084 23.380 1.00 95.69 192 GLY A C 1
ATOM 1447 O O . GLY A 1 192 ? 2.591 18.696 23.084 1.00 95.69 192 GLY A O 1
ATOM 1448 N N . VAL A 1 193 ? 4.821 18.409 22.917 1.00 94.00 193 VAL A N 1
ATOM 1449 C CA . VAL A 1 193 ? 5.074 19.500 21.973 1.00 94.00 193 VAL A CA 1
ATOM 1450 C C . VAL A 1 193 ? 4.954 18.971 20.547 1.00 94.00 193 VAL A C 1
ATOM 1452 O O . VAL A 1 193 ? 5.469 17.899 20.228 1.00 94.00 193 VAL A O 1
ATOM 1455 N N . LEU A 1 194 ? 4.283 19.729 19.678 1.00 95.00 194 LEU A N 1
ATOM 1456 C CA . LEU A 1 194 ? 4.071 19.373 18.277 1.00 95.00 194 LEU A CA 1
ATOM 1457 C C . LEU A 1 194 ? 4.544 20.493 17.354 1.00 95.00 194 LEU A C 1
ATOM 1459 O O . LEU A 1 194 ? 4.122 21.642 17.493 1.00 95.00 194 LEU A O 1
ATOM 1463 N N . TYR A 1 195 ? 5.335 20.131 16.348 1.00 93.06 195 TYR A N 1
ATOM 1464 C CA . TYR A 1 195 ? 5.602 20.981 15.191 1.00 93.06 195 TYR A CA 1
ATOM 1465 C C . TYR A 1 195 ? 5.496 20.174 13.899 1.00 93.06 195 TYR A C 1
ATOM 1467 O O . TYR A 1 195 ? 5.689 18.960 13.896 1.00 93.06 195 TYR A O 1
ATOM 1475 N N . GLY A 1 196 ? 5.184 20.835 12.791 1.00 94.06 196 GLY A N 1
ATOM 1476 C CA . GLY A 1 196 ? 5.027 20.182 11.495 1.00 94.06 196 GLY A CA 1
ATOM 1477 C C . GLY A 1 196 ? 4.813 21.173 10.363 1.00 94.06 196 GLY A C 1
ATOM 1478 O O . GLY A 1 196 ? 4.679 22.374 10.585 1.00 94.06 196 GLY A O 1
ATOM 1479 N N . THR A 1 197 ? 4.794 20.668 9.137 1.00 93.50 197 THR A N 1
ATOM 1480 C CA . THR A 1 197 ? 4.495 21.458 7.943 1.00 93.50 197 THR A CA 1
ATOM 1481 C C . THR A 1 197 ? 2.999 21.741 7.876 1.00 93.50 197 THR A C 1
ATOM 1483 O O . THR A 1 197 ? 2.196 20.806 7.807 1.00 93.50 197 THR A O 1
ATOM 1486 N N . PHE A 1 198 ? 2.630 23.019 7.881 1.00 93.06 198 PHE A N 1
ATOM 1487 C CA . PHE A 1 198 ? 1.259 23.467 7.699 1.00 93.06 198 PHE A CA 1
ATOM 1488 C C . PHE A 1 198 ? 0.806 23.200 6.267 1.00 93.06 198 PHE A C 1
ATOM 1490 O O . PHE A 1 198 ? 1.455 23.616 5.311 1.00 93.06 198 PHE A O 1
ATOM 1497 N N . ALA A 1 199 ? -0.294 22.472 6.117 1.00 91.00 199 ALA A N 1
ATOM 1498 C CA . ALA A 1 199 ? -0.773 22.023 4.821 1.00 91.00 199 ALA A CA 1
ATOM 1499 C C . ALA A 1 199 ? -2.301 22.007 4.774 1.00 91.00 199 ALA A C 1
ATOM 1501 O O . ALA A 1 199 ? -2.985 22.074 5.798 1.00 91.00 199 ALA A O 1
ATOM 1502 N N . VAL A 1 200 ? -2.827 21.852 3.563 1.00 85.06 200 VAL A N 1
ATOM 1503 C CA . VAL A 1 200 ? -4.243 21.576 3.320 1.00 85.06 200 VAL A CA 1
ATOM 1504 C C . VAL A 1 200 ? -4.377 20.104 2.938 1.00 85.06 200 VAL A C 1
ATOM 1506 O O . VAL A 1 200 ? -3.693 19.615 2.039 1.00 85.06 200 VAL A O 1
ATOM 1509 N N . GLY A 1 201 ? -5.219 19.383 3.671 1.00 75.94 201 GLY A N 1
ATOM 1510 C CA . GLY A 1 201 ? -5.647 18.026 3.355 1.00 75.94 201 GLY A CA 1
ATOM 1511 C C . GLY A 1 201 ? -6.674 18.009 2.223 1.00 75.94 201 GLY A C 1
ATOM 1512 O O . GLY A 1 201 ? -6.789 18.945 1.437 1.00 75.94 201 GLY A O 1
ATOM 1513 N N . PHE A 1 202 ? -7.455 16.934 2.120 1.00 66.62 202 PHE A N 1
ATOM 1514 C CA . PHE A 1 202 ? -8.503 16.867 1.100 1.00 66.62 202 PHE A CA 1
ATOM 1515 C C . PHE A 1 202 ? -9.541 17.996 1.254 1.00 66.62 202 PHE A C 1
ATOM 1517 O O . PHE A 1 202 ? -9.953 18.342 2.366 1.00 66.62 202 PHE A O 1
ATOM 1524 N N . ASP A 1 203 ? -9.968 18.503 0.096 1.00 59.84 203 ASP A N 1
ATOM 1525 C CA . ASP A 1 203 ? -11.040 19.467 -0.169 1.00 59.84 203 ASP A CA 1
ATOM 1526 C C . ASP A 1 203 ? -10.853 20.887 0.425 1.00 59.84 203 ASP A C 1
ATOM 1528 O O . ASP A 1 203 ? -10.941 21.816 -0.367 1.00 59.84 203 ASP A O 1
ATOM 1532 N N . THR A 1 204 ? -10.514 21.078 1.714 1.00 64.44 204 THR A N 1
ATOM 1533 C CA . THR A 1 204 ? -10.057 22.369 2.326 1.00 64.44 204 THR A CA 1
ATOM 1534 C C . THR A 1 204 ? -9.492 22.247 3.763 1.00 64.44 204 THR A C 1
ATOM 1536 O O . THR A 1 204 ? -9.204 23.257 4.403 1.00 64.44 204 THR A O 1
ATOM 1539 N N . ASN A 1 205 ? -9.331 21.047 4.337 1.00 76.88 205 ASN A N 1
ATOM 1540 C CA . ASN A 1 205 ? -9.050 20.928 5.780 1.00 76.88 205 ASN A CA 1
ATOM 1541 C C . ASN A 1 205 ? -7.595 21.269 6.128 1.00 76.88 205 ASN A C 1
ATOM 1543 O O . ASN A 1 205 ? -6.679 20.567 5.701 1.00 76.88 205 ASN A O 1
ATOM 1547 N N . TYR A 1 206 ? -7.375 22.301 6.943 1.00 87.12 206 TYR A N 1
ATOM 1548 C CA . TYR A 1 206 ? -6.044 22.591 7.469 1.00 87.12 206 TYR A CA 1
ATOM 1549 C C . TYR A 1 206 ? -5.564 21.477 8.400 1.00 87.12 206 TYR A C 1
ATOM 1551 O O . TYR A 1 206 ? -6.305 20.987 9.253 1.00 87.12 206 TYR A O 1
ATOM 1559 N N . GLN A 1 207 ? -4.306 21.089 8.233 1.00 90.12 207 GLN A N 1
ATOM 1560 C CA . GLN A 1 207 ? -3.674 19.996 8.962 1.00 90.12 207 GLN A CA 1
ATOM 1561 C C . GLN A 1 207 ? -2.171 20.249 9.117 1.00 90.12 207 GLN A C 1
ATOM 1563 O O . GLN A 1 207 ? -1.605 21.146 8.486 1.00 90.12 207 GLN A O 1
ATOM 1568 N N . LEU A 1 208 ? -1.509 19.414 9.917 1.00 93.25 208 LEU A N 1
ATOM 1569 C CA . LEU A 1 208 ? -0.051 19.289 9.878 1.00 93.25 208 LEU A CA 1
ATOM 1570 C C . LEU A 1 208 ? 0.365 18.027 9.120 1.00 93.25 208 LEU A C 1
ATOM 1572 O O . LEU A 1 208 ? -0.300 16.996 9.179 1.00 93.25 208 LEU A O 1
ATOM 1576 N N . THR A 1 209 ? 1.492 18.108 8.425 1.00 92.94 209 THR A N 1
ATOM 1577 C CA . THR A 1 209 ? 2.190 16.985 7.782 1.00 92.94 209 THR A CA 1
ATOM 1578 C C . THR A 1 209 ? 3.648 16.981 8.235 1.00 92.94 209 THR A C 1
ATOM 1580 O O . THR A 1 209 ? 4.114 17.965 8.809 1.00 92.94 209 THR A O 1
ATOM 1583 N N . ASN A 1 210 ? 4.383 15.886 8.000 1.00 88.12 210 ASN A N 1
ATOM 1584 C CA . ASN A 1 210 ? 5.805 15.766 8.375 1.00 88.12 210 ASN A CA 1
ATOM 1585 C C . ASN A 1 210 ? 6.080 16.194 9.828 1.00 88.12 210 ASN A C 1
ATOM 1587 O O . ASN A 1 210 ? 7.076 16.860 10.116 1.00 88.12 210 ASN A O 1
ATOM 1591 N N . ALA A 1 211 ? 5.140 15.881 10.718 1.00 91.94 211 ALA A N 1
ATOM 1592 C CA . ALA A 1 211 ? 5.146 16.406 12.065 1.00 91.94 211 ALA A CA 1
ATOM 1593 C C . ALA A 1 211 ? 6.081 15.608 12.978 1.00 91.94 211 ALA A C 1
ATOM 1595 O O . ALA A 1 211 ? 6.217 14.390 12.844 1.00 91.94 211 ALA A O 1
ATOM 1596 N N . THR A 1 212 ? 6.673 16.305 13.939 1.00 89.69 212 THR A N 1
ATOM 1597 C CA . THR A 1 212 ? 7.389 15.713 15.065 1.00 89.69 212 THR A CA 1
ATOM 1598 C C . THR A 1 212 ? 6.589 15.976 16.328 1.00 89.69 212 THR A C 1
ATOM 1600 O O . THR A 1 212 ? 6.262 17.125 16.631 1.00 89.69 212 THR A O 1
ATOM 1603 N N . PHE A 1 213 ? 6.309 14.911 17.074 1.00 93.38 213 PHE A N 1
ATOM 1604 C CA . PHE A 1 213 ? 5.673 14.978 18.382 1.00 93.38 213 PHE A CA 1
ATOM 1605 C C . PHE A 1 213 ? 6.666 14.549 19.463 1.00 93.38 213 PHE A C 1
ATOM 1607 O O . PHE A 1 213 ? 7.187 13.433 19.431 1.00 93.38 213 PHE A O 1
ATOM 1614 N N . GLU A 1 214 ? 6.926 15.434 20.419 1.00 90.94 214 GLU A N 1
ATOM 1615 C CA . GLU A 1 214 ? 7.810 15.190 21.556 1.00 90.94 214 GLU A CA 1
ATOM 1616 C C . GLU A 1 214 ? 6.958 15.009 22.815 1.00 90.94 214 GLU A C 1
ATOM 1618 O O . GLU A 1 214 ? 6.489 15.985 23.403 1.00 90.94 214 GLU A O 1
ATOM 1623 N N . LYS A 1 215 ? 6.730 13.748 23.209 1.00 94.50 215 LYS A N 1
ATOM 1624 C CA . LYS A 1 215 ? 5.957 13.398 24.410 1.00 94.50 215 LYS A CA 1
ATOM 1625 C C . LYS A 1 215 ? 6.635 13.960 25.660 1.00 94.50 215 LYS A C 1
ATOM 1627 O O . LYS A 1 215 ? 7.807 13.678 25.909 1.00 94.50 215 LYS A O 1
ATOM 1632 N N . THR A 1 216 ? 5.873 14.684 26.469 1.00 94.38 216 THR A N 1
ATOM 1633 C CA . THR A 1 216 ? 6.293 15.196 27.778 1.00 94.38 216 THR A CA 1
ATOM 1634 C C . THR A 1 216 ? 5.641 14.417 28.916 1.00 94.38 216 THR A C 1
ATOM 1636 O O . THR A 1 216 ? 6.311 14.105 29.900 1.00 94.38 216 THR A O 1
ATOM 1639 N N . GLU A 1 217 ? 4.376 14.021 28.763 1.00 95.19 217 GLU A N 1
ATOM 1640 C CA . GLU A 1 217 ? 3.632 13.235 29.751 1.00 95.19 217 GLU A CA 1
ATOM 1641 C C . GLU A 1 217 ? 2.521 12.383 29.108 1.00 95.19 217 GLU A C 1
ATOM 1643 O O . GLU A 1 217 ? 2.360 12.344 27.886 1.00 95.19 217 GLU A O 1
ATOM 1648 N N . GLU A 1 218 ? 1.770 11.654 29.933 1.00 94.00 218 GLU A N 1
ATOM 1649 C CA . GLU A 1 218 ? 0.613 10.854 29.523 1.00 94.00 218 GLU A CA 1
ATOM 1650 C C . GLU A 1 218 ? -0.598 11.227 30.380 1.00 94.00 218 GLU A C 1
ATOM 1652 O O . GLU A 1 218 ? -0.495 11.344 31.601 1.00 94.00 218 GLU A O 1
ATOM 1657 N N . VAL A 1 219 ? -1.741 11.426 29.730 1.00 93.00 219 VAL A N 1
ATOM 1658 C CA . VAL A 1 219 ? -3.010 11.819 30.341 1.00 93.00 219 VAL A CA 1
ATOM 1659 C C . VAL A 1 219 ? -3.992 10.658 30.212 1.00 93.00 219 VAL A C 1
ATOM 1661 O O . VAL A 1 219 ? -4.393 10.304 29.109 1.00 93.00 219 VAL A O 1
ATOM 1664 N N . GLU A 1 220 ? -4.409 10.083 31.341 1.00 85.00 220 GLU A N 1
ATOM 1665 C CA . GLU A 1 220 ? -5.283 8.898 31.344 1.00 85.00 220 GLU A CA 1
ATOM 1666 C C . GLU A 1 220 ? -6.749 9.212 31.008 1.00 85.00 220 GLU A C 1
ATOM 1668 O O . GLU A 1 220 ? -7.436 8.390 30.409 1.00 85.00 220 GLU A O 1
ATOM 1673 N N . ASN A 1 221 ? -7.244 10.395 31.386 1.00 82.44 221 ASN A N 1
ATOM 1674 C CA . ASN A 1 221 ? -8.657 10.753 31.252 1.00 82.44 221 ASN A CA 1
ATOM 1675 C C . ASN A 1 221 ? -8.816 11.985 30.364 1.00 82.44 221 ASN A C 1
ATOM 1677 O O . ASN A 1 221 ? -8.695 13.121 30.826 1.00 82.44 221 ASN A O 1
ATOM 1681 N N . ILE A 1 222 ? -9.095 11.749 29.084 1.00 84.44 222 ILE A N 1
ATOM 1682 C CA . ILE A 1 222 ? -9.449 12.796 28.128 1.00 84.44 222 ILE A CA 1
ATOM 1683 C C . ILE A 1 222 ? -10.966 12.780 27.960 1.00 84.44 222 ILE A C 1
ATOM 1685 O O . ILE A 1 222 ? -11.530 11.793 27.494 1.00 84.44 222 ILE A O 1
ATOM 1689 N N . THR A 1 223 ? -11.620 13.890 28.291 1.00 85.25 223 THR A N 1
ATOM 1690 C CA . THR A 1 223 ? -13.068 14.034 28.116 1.00 85.25 223 THR A CA 1
ATOM 1691 C C . THR A 1 223 ? -13.355 14.950 26.938 1.00 85.25 223 THR A C 1
ATOM 1693 O O . THR A 1 223 ? -12.962 16.118 26.951 1.00 85.25 223 THR A O 1
ATOM 1696 N N . ALA A 1 224 ? -14.059 14.439 25.929 1.00 89.56 224 ALA A N 1
ATOM 1697 C CA . ALA A 1 224 ? -14.580 15.273 24.856 1.00 89.56 224 ALA A CA 1
ATOM 1698 C C . ALA A 1 224 ? -15.885 15.955 25.302 1.00 89.56 224 ALA A C 1
ATOM 1700 O O . ALA A 1 224 ? -16.710 15.294 25.945 1.00 89.56 224 ALA A O 1
ATOM 1701 N N . PRO A 1 225 ? -16.113 17.235 24.954 1.00 88.06 225 PRO A N 1
ATOM 1702 C CA . PRO A 1 225 ? -17.387 17.901 25.193 1.00 88.06 225 PRO A CA 1
ATOM 1703 C C . PRO A 1 225 ? -18.557 17.100 24.623 1.00 88.06 225 PRO A C 1
ATOM 1705 O O . PRO A 1 225 ? -18.529 16.682 23.465 1.00 88.06 225 PRO A O 1
ATOM 1708 N N . GLU A 1 226 ? -19.582 16.888 25.442 1.00 91.56 226 GLU A N 1
ATOM 1709 C CA . GLU A 1 226 ? -20.813 16.240 25.005 1.00 91.56 226 GLU A CA 1
ATOM 1710 C C . GLU A 1 226 ? -21.688 17.249 24.260 1.00 91.56 226 GLU A C 1
ATOM 1712 O O . GLU A 1 226 ? -21.962 18.339 24.768 1.00 91.56 226 GLU A O 1
ATOM 1717 N N . VAL A 1 227 ? -22.102 16.890 23.047 1.00 89.94 227 VAL A N 1
ATOM 1718 C CA . VAL A 1 227 ? -23.000 17.693 22.212 1.00 89.94 227 VAL A CA 1
ATOM 1719 C C . VAL A 1 227 ? -24.145 16.819 21.727 1.00 89.94 227 VAL A C 1
ATOM 1721 O O . VAL A 1 227 ? -24.000 15.601 21.594 1.00 89.94 227 VAL A O 1
ATOM 1724 N N . ALA A 1 228 ? -25.294 17.424 21.437 1.00 88.88 228 ALA A N 1
ATOM 1725 C CA . ALA A 1 228 ? -26.342 16.671 20.774 1.00 88.88 228 ALA A CA 1
ATOM 1726 C C . ALA A 1 228 ? -25.883 16.396 19.334 1.00 88.88 228 ALA A C 1
ATOM 1728 O O . ALA A 1 228 ? -25.387 17.302 18.666 1.00 88.88 228 ALA A O 1
ATOM 1729 N N . ILE A 1 229 ? -26.050 15.167 18.827 1.00 86.94 229 ILE A N 1
ATOM 1730 C CA . ILE A 1 229 ? -25.609 14.822 17.459 1.00 86.94 229 ILE A CA 1
ATOM 1731 C C . ILE A 1 229 ? -26.232 15.743 16.403 1.00 86.94 229 ILE A C 1
ATOM 1733 O O . ILE A 1 229 ? -25.652 15.993 15.349 1.00 86.94 229 ILE A O 1
ATOM 1737 N N . LYS A 1 230 ? -27.387 16.318 16.731 1.00 84.38 230 LYS A N 1
ATOM 1738 C CA . LYS A 1 230 ? -28.055 17.326 15.932 1.00 84.38 230 LYS A CA 1
ATOM 1739 C C . LYS A 1 230 ? -27.335 18.646 15.740 1.00 84.38 230 LYS A C 1
ATOM 1741 O O . LYS A 1 230 ? -27.509 19.304 14.719 1.00 84.38 230 LYS A O 1
ATOM 1746 N N . ASP A 1 231 ? -26.488 19.011 16.686 1.00 82.50 231 ASP A N 1
ATOM 1747 C CA . ASP A 1 231 ? -25.678 20.217 16.587 1.00 82.50 231 ASP A CA 1
ATOM 1748 C C . ASP A 1 231 ? -24.537 20.027 15.566 1.00 82.50 231 ASP A C 1
ATOM 1750 O O . ASP A 1 231 ? -23.889 20.993 15.171 1.00 82.50 231 ASP A O 1
ATOM 1754 N N . LEU A 1 232 ? -24.326 18.790 15.090 1.00 81.94 232 LEU A N 1
ATOM 1755 C CA . LEU A 1 232 ? -23.442 18.450 13.972 1.00 81.94 232 LEU A CA 1
ATOM 1756 C C . LEU A 1 232 ? -24.175 18.421 12.626 1.00 81.94 232 LEU A C 1
ATOM 1758 O O . LEU A 1 232 ? -23.592 18.054 11.605 1.00 81.94 232 LEU A O 1
ATOM 1762 N N . TRP A 1 233 ? -25.459 18.774 12.573 1.00 79.19 233 TRP A N 1
ATOM 1763 C CA . TRP A 1 233 ? -26.126 18.905 11.290 1.00 79.19 233 TRP A CA 1
ATOM 1764 C C . TRP A 1 233 ? -25.644 20.166 10.593 1.00 79.19 233 TRP A C 1
ATOM 1766 O O . TRP A 1 233 ? -25.903 21.287 11.020 1.00 79.19 233 TRP A O 1
ATOM 1776 N N . LEU A 1 234 ? -25.031 19.966 9.433 1.00 71.88 234 LEU A N 1
ATOM 1777 C CA . LEU A 1 234 ? -24.709 21.046 8.512 1.00 71.88 234 LEU A CA 1
ATOM 1778 C C . LEU A 1 234 ? -25.981 21.758 7.998 1.00 71.88 234 LEU A C 1
ATOM 1780 O O . LEU A 1 234 ? -25.891 22.835 7.442 1.00 71.88 234 LEU A O 1
ATOM 1784 N N . GLY A 1 235 ? -27.192 21.231 8.215 1.00 61.12 235 GLY A N 1
ATOM 1785 C CA . GLY A 1 235 ? -28.443 21.876 7.800 1.00 61.12 235 GLY A CA 1
ATOM 1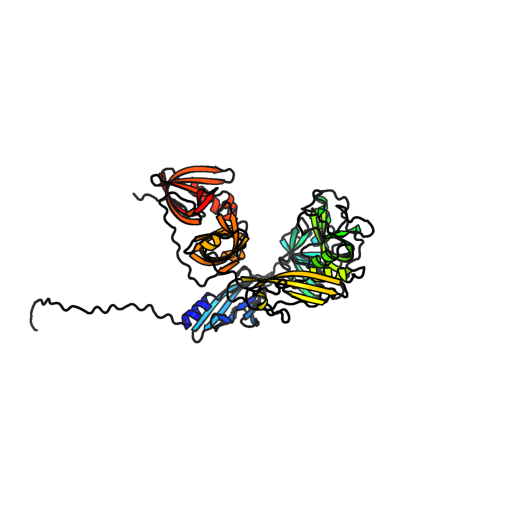786 C C . GLY A 1 235 ? -28.626 21.918 6.275 1.00 61.12 235 GLY A C 1
ATOM 1787 O O . GLY A 1 235 ? -27.993 21.174 5.528 1.00 61.12 235 GLY A O 1
ATOM 1788 N N . ALA A 1 236 ? -29.520 22.784 5.785 1.00 50.19 236 ALA A N 1
ATOM 1789 C CA . ALA A 1 236 ? -29.728 23.024 4.352 1.00 50.19 236 ALA A CA 1
ATOM 1790 C C . ALA A 1 236 ? -28.650 23.955 3.768 1.00 50.19 236 ALA A C 1
ATOM 1792 O O . ALA A 1 236 ? -28.972 24.919 3.078 1.00 50.19 236 ALA A O 1
ATOM 1793 N N . LEU A 1 237 ? -27.377 23.708 4.080 1.00 53.03 237 LEU A N 1
ATOM 1794 C CA . LEU A 1 237 ? -26.288 24.401 3.408 1.00 53.03 237 LEU A CA 1
ATOM 1795 C C . LEU A 1 237 ? -26.335 23.992 1.936 1.00 53.03 237 LEU A C 1
ATOM 1797 O O . LEU A 1 237 ? -26.179 22.821 1.590 1.00 53.03 237 LEU A O 1
ATOM 1801 N N . GLU A 1 238 ? -26.671 24.958 1.083 1.00 50.28 238 GLU A N 1
ATOM 1802 C CA . GLU A 1 238 ? -26.648 24.795 -0.364 1.00 50.28 238 GLU A CA 1
ATOM 1803 C C . GLU A 1 238 ? -25.239 24.391 -0.828 1.00 50.28 238 GLU A C 1
ATOM 1805 O O . GLU A 1 238 ? -24.264 24.482 -0.081 1.00 50.28 238 GLU A O 1
ATOM 1810 N N . ASN A 1 239 ? -25.133 23.961 -2.087 1.00 54.59 239 ASN A N 1
ATOM 1811 C CA . ASN A 1 239 ? -23.889 23.683 -2.813 1.00 54.59 239 ASN A CA 1
ATOM 1812 C C . ASN A 1 239 ? -22.994 24.939 -2.982 1.00 54.59 239 ASN A C 1
ATOM 1814 O O . ASN A 1 239 ? -22.559 25.253 -4.089 1.00 54.59 239 ASN A O 1
ATOM 1818 N N . ASP A 1 240 ? -22.726 25.681 -1.912 1.00 57.94 240 ASP A N 1
ATOM 1819 C CA . ASP A 1 240 ? -21.949 26.912 -1.908 1.00 57.94 240 ASP A CA 1
ATOM 1820 C C . ASP A 1 240 ? -20.511 26.617 -1.450 1.00 57.94 240 ASP A C 1
ATOM 1822 O O . ASP A 1 240 ? -20.266 26.029 -0.396 1.00 57.94 240 ASP A O 1
ATOM 1826 N N . ALA A 1 241 ? -19.533 27.012 -2.266 1.00 57.38 241 ALA A N 1
ATOM 1827 C CA . ALA A 1 241 ? -18.112 26.889 -1.948 1.00 57.38 241 ALA A CA 1
ATOM 1828 C C . ALA A 1 241 ? -17.724 27.681 -0.684 1.00 57.38 241 ALA A C 1
ATOM 1830 O O . ALA A 1 241 ? -16.798 27.281 0.021 1.00 57.38 241 ALA A O 1
ATOM 1831 N N . ALA A 1 242 ? -18.483 28.728 -0.338 1.00 56.69 242 ALA A N 1
ATOM 1832 C CA . ALA A 1 242 ? -18.293 29.493 0.891 1.00 56.69 242 ALA A CA 1
ATOM 1833 C C . ALA A 1 242 ? -18.549 28.667 2.167 1.00 56.69 242 ALA A C 1
ATOM 1835 O O . ALA A 1 242 ? -18.105 29.055 3.243 1.00 56.69 242 ALA A O 1
ATOM 1836 N N . VAL A 1 243 ? -19.249 27.531 2.072 1.00 58.38 243 VAL A N 1
ATOM 1837 C CA . VAL A 1 243 ? -19.510 26.622 3.201 1.00 58.38 243 VAL A CA 1
ATOM 1838 C C . VAL A 1 243 ? -18.252 25.851 3.597 1.00 58.38 243 VAL A C 1
ATOM 1840 O O . VAL A 1 243 ? -17.956 25.727 4.784 1.00 58.38 243 VAL A O 1
ATOM 1843 N N . LEU A 1 244 ? -17.480 25.385 2.612 1.00 59.50 244 LEU A N 1
ATOM 1844 C CA . LEU A 1 244 ? -16.198 24.718 2.854 1.00 59.50 244 LEU A CA 1
ATOM 1845 C C . LEU A 1 244 ? -15.182 25.672 3.476 1.00 59.50 244 LEU A C 1
ATOM 1847 O O . LEU A 1 244 ? -14.546 25.309 4.459 1.00 59.50 244 LEU A O 1
ATOM 1851 N N . GLU A 1 245 ? -15.059 26.879 2.917 1.00 58.44 245 GLU A N 1
ATOM 1852 C CA . GLU A 1 245 ? -14.132 27.913 3.394 1.00 58.44 245 GLU A CA 1
ATOM 1853 C C . GLU A 1 245 ? -14.493 28.382 4.812 1.00 58.44 245 GLU A C 1
ATOM 1855 O O . GLU A 1 245 ? -13.621 28.566 5.662 1.00 58.44 245 GLU A O 1
ATOM 1860 N N . ARG A 1 246 ? -15.796 28.494 5.101 1.00 56.03 246 ARG A N 1
ATOM 1861 C CA . ARG A 1 246 ? -16.304 28.843 6.428 1.00 56.03 246 ARG A CA 1
ATOM 1862 C C . ARG A 1 246 ? -16.028 27.744 7.457 1.00 56.03 246 ARG A C 1
ATOM 1864 O O . ARG A 1 246 ? -15.497 28.048 8.517 1.00 56.03 246 ARG A O 1
ATOM 1871 N N . HIS A 1 247 ? -16.318 26.475 7.165 1.00 62.78 247 HIS A N 1
ATOM 1872 C CA . HIS A 1 247 ? -16.177 25.415 8.170 1.00 62.78 247 HIS A CA 1
ATOM 1873 C C . HIS A 1 247 ? -14.746 24.908 8.384 1.00 62.78 247 HIS A C 1
ATOM 1875 O O . HIS A 1 247 ? -14.428 24.478 9.495 1.00 62.78 247 HIS A O 1
ATOM 1881 N N . SER A 1 248 ? -13.861 24.989 7.383 1.00 58.91 248 SER A N 1
ATOM 1882 C CA . SER A 1 248 ? -12.431 24.727 7.606 1.00 58.91 248 SER A CA 1
ATOM 1883 C C . SER A 1 248 ? -11.808 25.766 8.547 1.00 58.91 248 SER A C 1
ATOM 1885 O O . SER A 1 248 ? -10.915 25.423 9.319 1.00 58.91 248 SER A O 1
ATOM 1887 N N . GLY A 1 249 ? -12.324 27.005 8.511 1.00 59.22 249 GLY A N 1
ATOM 1888 C CA . GLY A 1 249 ? -11.895 28.148 9.323 1.00 59.22 249 GLY A CA 1
ATOM 1889 C C . GLY A 1 249 ? -12.600 28.330 10.670 1.00 59.22 249 GLY A C 1
ATOM 1890 O O . GLY A 1 249 ? -12.071 28.995 11.563 1.00 59.22 249 GLY A O 1
ATOM 1891 N N . GLU A 1 250 ? -13.797 27.768 10.838 1.00 65.38 250 GLU A N 1
ATOM 1892 C CA . GLU A 1 250 ? -14.635 28.014 12.009 1.00 65.38 250 GLU A CA 1
ATOM 1893 C C . GLU A 1 250 ? -14.218 27.173 13.218 1.00 65.38 250 GLU A C 1
ATOM 1895 O O . GLU A 1 250 ? -14.378 25.953 13.268 1.00 65.38 250 GLU A O 1
ATOM 1900 N N . ASN A 1 251 ? -13.763 27.863 14.263 1.00 65.69 251 ASN A N 1
ATOM 1901 C CA . ASN A 1 251 ? -13.527 27.266 15.579 1.00 65.69 251 ASN A CA 1
ATOM 1902 C C . ASN A 1 251 ? -14.828 26.965 16.347 1.00 65.69 251 ASN A C 1
ATOM 1904 O O . ASN A 1 251 ? -14.778 26.333 17.396 1.00 65.69 251 ASN A O 1
ATOM 1908 N N . SER A 1 252 ? -15.983 27.409 15.836 1.00 59.38 252 SER A N 1
ATOM 1909 C CA . SER A 1 252 ? -17.312 27.084 16.369 1.00 59.38 252 SER A CA 1
ATOM 1910 C C . SER A 1 252 ? -17.769 25.667 16.029 1.00 59.38 252 SER A C 1
ATOM 1912 O O . SER A 1 252 ? -18.689 25.171 16.672 1.00 59.38 252 SER A O 1
ATOM 1914 N N . VAL A 1 253 ? -17.142 25.012 15.045 1.00 64.69 253 VAL A N 1
ATOM 1915 C CA . VAL A 1 253 ? -17.404 23.606 14.728 1.00 64.69 253 VAL A CA 1
ATOM 1916 C C . VAL A 1 253 ? -16.694 22.729 15.762 1.00 64.69 253 VAL A C 1
ATOM 1918 O O . VAL A 1 253 ? -15.468 22.812 15.872 1.00 64.69 253 VAL A O 1
ATOM 1921 N N . PRO A 1 254 ? -17.405 21.866 16.503 1.00 67.12 254 PRO A N 1
ATOM 1922 C CA . PRO A 1 254 ? -16.759 20.956 17.437 1.00 67.12 254 PRO A CA 1
ATOM 1923 C C . PRO A 1 254 ? -15.898 19.916 16.694 1.00 67.12 254 PRO A C 1
ATOM 1925 O O . PRO A 1 254 ? -16.402 19.161 15.868 1.00 67.12 254 PRO A O 1
ATOM 1928 N N . ASN A 1 255 ? -14.588 19.869 16.973 1.00 79.69 255 ASN A N 1
ATOM 1929 C CA . ASN A 1 255 ? -13.633 18.982 16.274 1.00 79.69 255 ASN A CA 1
ATOM 1930 C C . ASN A 1 255 ? -13.200 17.754 17.089 1.00 79.69 255 ASN A C 1
ATOM 1932 O O . ASN A 1 255 ? -12.503 16.884 16.568 1.00 79.69 255 ASN A O 1
ATOM 1936 N N . PHE A 1 256 ? -13.620 17.698 18.351 1.00 89.69 256 PHE A N 1
ATOM 1937 C CA . PHE A 1 256 ? -13.466 16.585 19.278 1.00 89.69 256 PHE A CA 1
ATOM 1938 C C . PHE A 1 256 ? -14.687 16.601 20.198 1.00 89.69 256 PHE A C 1
ATOM 1940 O O . PHE A 1 256 ? -14.857 17.557 20.952 1.00 89.69 256 PHE A O 1
ATOM 1947 N N . VAL A 1 257 ? -15.570 15.611 20.076 1.00 91.56 257 VAL A N 1
ATOM 1948 C CA . VAL A 1 257 ? -16.868 15.593 20.772 1.00 91.56 257 VAL A CA 1
ATOM 1949 C C . VAL A 1 257 ? -17.286 14.203 21.192 1.00 91.56 257 VAL A C 1
ATOM 1951 O O . VAL A 1 257 ? -16.879 13.222 20.579 1.00 91.56 257 VAL A O 1
ATOM 1954 N N . THR A 1 258 ? -18.163 14.148 22.190 1.00 94.00 258 THR A N 1
ATOM 1955 C CA . THR A 1 258 ? -18.966 12.966 22.484 1.00 94.00 258 THR A CA 1
ATOM 1956 C C . THR A 1 258 ? -20.396 13.187 21.997 1.00 94.00 258 THR A C 1
ATOM 1958 O O . THR A 1 258 ? -20.981 14.230 22.286 1.00 94.00 258 THR A O 1
ATOM 1961 N N . VAL A 1 259 ? -20.967 12.215 21.285 1.00 93.31 259 VAL A N 1
ATOM 1962 C CA . VAL A 1 259 ? -22.366 12.235 20.829 1.00 93.31 259 VAL A CA 1
ATOM 1963 C C . VAL A 1 259 ? -23.054 10.911 21.115 1.00 93.31 259 VAL A C 1
ATOM 1965 O O . VAL A 1 259 ? -22.419 9.862 21.086 1.00 93.31 259 VAL A O 1
ATOM 1968 N N . GLU A 1 260 ? -24.361 10.951 21.338 1.00 94.31 260 GLU A N 1
ATOM 1969 C CA . GLU A 1 260 ? -25.211 9.761 21.370 1.00 94.31 260 GLU A CA 1
ATOM 1970 C C . GLU A 1 260 ? -26.005 9.668 20.066 1.00 94.31 260 GLU A C 1
ATOM 1972 O O . GLU A 1 260 ? -26.456 10.679 19.522 1.00 94.31 260 GLU A O 1
ATOM 1977 N N . GLY A 1 261 ? -26.134 8.459 19.527 1.00 92.50 261 GLY A N 1
ATOM 1978 C CA . GLY A 1 261 ? -26.843 8.236 18.275 1.00 92.50 261 GLY A CA 1
ATOM 1979 C C . GLY A 1 261 ? -26.978 6.763 17.926 1.00 92.50 261 GLY A C 1
ATOM 1980 O O . GLY A 1 261 ? -26.437 5.886 18.600 1.00 92.50 261 GLY A O 1
ATOM 1981 N N . LYS A 1 262 ? -27.705 6.483 16.847 1.00 91.38 262 LYS A N 1
ATOM 1982 C CA . LYS A 1 262 ? -27.947 5.121 16.366 1.00 91.38 262 LYS A CA 1
ATOM 1983 C C . LYS A 1 262 ? -27.108 4.821 15.138 1.00 91.38 262 LYS A C 1
ATOM 1985 O O . LYS A 1 262 ? -27.068 5.609 14.195 1.00 91.38 262 LYS A O 1
ATOM 1990 N N . VAL A 1 263 ? -26.453 3.664 15.137 1.00 91.69 263 VAL A N 1
ATOM 1991 C CA . VAL A 1 263 ? -25.629 3.220 14.008 1.00 91.69 263 VAL A CA 1
ATOM 1992 C C . VAL A 1 263 ? -26.521 2.696 12.883 1.00 91.69 263 VAL A C 1
ATOM 1994 O O . VAL A 1 263 ? -27.410 1.877 13.120 1.00 91.69 263 VAL A O 1
ATOM 1997 N N . ALA A 1 264 ? -26.275 3.108 11.640 1.00 88.75 264 ALA A N 1
ATOM 1998 C CA . ALA A 1 264 ? -26.952 2.555 10.467 1.00 88.75 264 ALA A CA 1
ATOM 1999 C C . ALA A 1 264 ? -26.024 2.381 9.269 1.00 88.75 264 ALA A C 1
ATOM 2001 O O . ALA A 1 264 ? -25.067 3.126 9.066 1.00 88.75 264 ALA A O 1
ATOM 2002 N N . LEU A 1 265 ? -26.383 1.409 8.429 1.00 85.31 265 LEU A N 1
ATOM 2003 C CA . LEU A 1 265 ? -25.776 1.208 7.125 1.00 85.31 265 LEU A CA 1
ATOM 2004 C C . LEU A 1 265 ? -26.663 1.784 6.020 1.00 85.31 265 LEU A C 1
ATOM 2006 O O . LEU A 1 265 ? -27.792 1.344 5.806 1.00 85.31 265 LEU A O 1
ATOM 2010 N N . ARG A 1 266 ? -26.111 2.732 5.272 1.00 80.56 266 ARG A N 1
ATOM 2011 C CA . ARG A 1 266 ? -26.762 3.483 4.202 1.00 80.56 266 ARG A CA 1
ATOM 2012 C C . ARG A 1 266 ? -26.175 3.138 2.846 1.00 80.56 266 ARG A C 1
ATOM 2014 O O . ARG A 1 266 ? -25.314 3.830 2.303 1.00 80.56 266 ARG A O 1
ATOM 2021 N N . LYS A 1 267 ? -26.652 2.022 2.293 1.00 78.19 267 LYS A N 1
ATOM 2022 C CA . LYS A 1 267 ? -26.240 1.529 0.967 1.00 78.19 267 LYS A CA 1
ATOM 2023 C C . LYS A 1 267 ? -26.652 2.463 -0.172 1.00 78.19 267 LYS A C 1
ATOM 2025 O O . LYS A 1 267 ? -26.055 2.423 -1.238 1.00 78.19 267 LYS A O 1
ATOM 2030 N N . ASP A 1 268 ? -27.652 3.302 0.061 1.00 72.69 268 ASP A N 1
ATOM 2031 C CA . ASP A 1 268 ? -28.114 4.338 -0.858 1.00 72.69 268 ASP A CA 1
ATOM 2032 C C . ASP A 1 268 ? -27.138 5.521 -0.983 1.00 72.69 268 ASP A C 1
ATOM 2034 O O . ASP A 1 268 ? -27.164 6.204 -2.002 1.00 72.69 268 ASP A O 1
ATOM 2038 N N . LEU A 1 269 ? -26.245 5.738 -0.005 1.00 71.31 269 LEU A N 1
ATOM 2039 C CA . LEU A 1 269 ? -25.242 6.810 -0.069 1.00 71.31 269 LEU A CA 1
ATOM 2040 C C . LEU A 1 269 ? -24.024 6.454 -0.931 1.00 71.31 269 LEU A C 1
ATOM 2042 O O . LEU A 1 269 ? -23.299 7.335 -1.382 1.00 71.31 269 LEU A O 1
ATOM 2046 N N . ALA A 1 270 ? -23.757 5.166 -1.157 1.00 66.69 270 ALA A N 1
ATOM 2047 C CA . ALA A 1 270 ? -22.628 4.750 -1.975 1.00 66.69 270 ALA A CA 1
ATOM 2048 C C . ALA A 1 270 ? -22.858 3.407 -2.659 1.00 66.69 270 ALA A C 1
ATOM 2050 O O . ALA A 1 270 ? -23.160 2.417 -2.001 1.00 66.69 270 ALA A O 1
ATOM 2051 N N . SER A 1 271 ? -22.585 3.335 -3.963 1.00 57.56 271 SER A N 1
ATOM 2052 C CA . SER A 1 271 ? -22.652 2.090 -4.739 1.00 57.56 271 SER A CA 1
ATOM 2053 C C . SER A 1 271 ? -21.556 1.074 -4.382 1.00 57.56 271 SER A C 1
ATOM 2055 O O . SER A 1 271 ? -21.697 -0.103 -4.708 1.00 57.56 271 SER A O 1
ATOM 2057 N N . SER A 1 272 ? -20.481 1.491 -3.697 1.00 54.72 272 SER A N 1
ATOM 2058 C CA . SER A 1 272 ? -19.375 0.617 -3.277 1.00 54.72 272 SER A CA 1
ATOM 2059 C C . SER A 1 272 ? -18.892 0.894 -1.841 1.00 54.72 272 SER A C 1
ATOM 2061 O O . SER A 1 272 ? -18.154 1.851 -1.598 1.00 54.72 272 SER A O 1
ATOM 2063 N N . GLY A 1 273 ? -19.302 0.015 -0.917 1.00 59.16 273 GLY A N 1
ATOM 2064 C CA . GLY A 1 273 ? -18.601 -0.489 0.281 1.00 59.16 273 GLY A CA 1
ATOM 2065 C C . GLY A 1 273 ? -18.206 0.460 1.416 1.00 59.16 273 GLY A C 1
ATOM 2066 O O . GLY A 1 273 ? -18.515 0.194 2.570 1.00 59.16 273 GLY A O 1
ATOM 2067 N N . ASN A 1 274 ? -17.522 1.561 1.122 1.00 70.38 274 ASN A N 1
ATOM 2068 C CA . ASN A 1 274 ? -16.629 2.184 2.105 1.00 70.38 274 ASN A CA 1
ATOM 2069 C C . ASN A 1 274 ? -17.143 3.513 2.676 1.00 70.38 274 ASN A C 1
ATOM 2071 O O . ASN A 1 274 ? -16.427 4.181 3.396 1.00 70.38 274 ASN A O 1
ATOM 2075 N N . TYR A 1 275 ? -18.354 3.964 2.351 1.00 76.69 275 TYR A N 1
ATOM 2076 C CA . TYR A 1 275 ? -18.867 5.256 2.853 1.00 76.69 275 TYR A CA 1
ATOM 2077 C C . TYR A 1 275 ? -20.324 5.175 3.302 1.00 76.69 275 TYR A C 1
ATOM 2079 O O . TYR A 1 275 ? -21.080 6.135 3.191 1.00 76.69 275 TYR A O 1
ATOM 2087 N N . GLN A 1 276 ? -20.721 3.994 3.769 1.00 80.50 276 GLN A N 1
ATOM 2088 C CA . GLN A 1 276 ? -22.114 3.664 4.048 1.00 80.50 276 GLN A CA 1
ATOM 2089 C C . GLN A 1 276 ? -22.444 3.690 5.546 1.00 80.50 276 GLN A C 1
ATOM 2091 O O . GLN A 1 276 ? -23.620 3.721 5.886 1.00 80.50 276 GLN A O 1
ATOM 2096 N N . LEU A 1 277 ? -21.456 3.651 6.446 1.00 87.75 277 LEU A N 1
ATOM 2097 C CA . LEU A 1 277 ? -21.721 3.622 7.885 1.00 87.75 277 LEU A CA 1
ATOM 2098 C C . LEU A 1 277 ? -21.934 5.040 8.419 1.00 87.75 277 LEU A C 1
ATOM 2100 O O . LEU A 1 277 ? -21.083 5.919 8.243 1.00 87.75 277 LEU A O 1
ATOM 2104 N N . VAL A 1 278 ? -23.079 5.252 9.059 1.00 89.06 278 VAL A N 1
ATOM 2105 C CA . VAL A 1 278 ? -23.492 6.552 9.582 1.00 89.06 278 VAL A CA 1
ATOM 2106 C C . VAL A 1 278 ? -24.043 6.436 10.994 1.00 89.06 278 VAL A C 1
ATOM 2108 O O . VAL A 1 278 ? -24.446 5.359 11.438 1.00 89.06 278 VAL A O 1
ATOM 2111 N N . VAL A 1 279 ? -24.103 7.580 11.666 1.00 90.38 279 VAL A N 1
ATOM 2112 C CA . VAL A 1 279 ? -24.753 7.760 12.961 1.00 90.38 279 VAL A CA 1
ATOM 2113 C C . VAL A 1 279 ? -25.743 8.907 12.837 1.00 90.38 279 VAL A C 1
ATOM 2115 O O . VAL A 1 279 ? -25.426 9.947 12.254 1.00 90.38 279 VAL A O 1
ATOM 2118 N N . PHE A 1 280 ? -26.949 8.707 13.351 1.00 87.62 280 PHE A N 1
ATOM 2119 C CA . PHE A 1 280 ? -28.035 9.683 13.296 1.00 87.62 280 PHE A CA 1
ATOM 2120 C C . PHE A 1 280 ? -28.725 9.805 14.658 1.00 87.62 280 PHE A C 1
ATOM 2122 O O . PHE A 1 280 ? -28.497 8.989 15.557 1.00 87.62 280 PHE A O 1
ATOM 2129 N N . ASP A 1 281 ? -29.529 10.857 14.805 1.00 85.12 281 ASP A N 1
ATOM 2130 C CA . ASP A 1 281 ? -30.284 11.129 16.029 1.00 85.12 281 ASP A CA 1
ATOM 2131 C C . ASP A 1 281 ? -31.325 10.027 16.268 1.00 85.12 281 ASP A C 1
ATOM 2133 O O . ASP A 1 281 ? -32.019 9.605 15.348 1.00 85.12 281 ASP A O 1
ATOM 2137 N N . THR A 1 282 ? -31.427 9.535 17.498 1.00 73.81 282 THR A N 1
ATOM 2138 C CA . THR A 1 282 ? -32.376 8.476 17.863 1.00 73.81 282 THR A CA 1
ATOM 2139 C C . THR A 1 282 ? -33.797 9.011 18.045 1.00 73.81 282 THR A C 1
ATOM 2141 O O . THR A 1 282 ? -34.762 8.261 17.884 1.00 73.81 282 THR A O 1
ATOM 2144 N N . ALA A 1 283 ? -33.939 10.309 18.336 1.00 71.19 283 ALA A N 1
ATOM 2145 C CA . ALA A 1 283 ? -35.217 10.973 18.578 1.00 71.19 283 ALA A CA 1
ATOM 2146 C C . ALA A 1 283 ? -35.940 11.388 17.288 1.00 71.19 283 ALA A C 1
ATOM 2148 O O . ALA A 1 283 ? -37.163 11.542 17.277 1.00 71.19 283 ALA A O 1
ATOM 2149 N N . GLU A 1 284 ? -35.199 11.557 16.196 1.00 64.00 284 GLU A N 1
ATOM 2150 C CA . GLU A 1 284 ? -35.739 11.857 14.878 1.00 64.00 284 GLU A CA 1
ATOM 2151 C C . GLU A 1 284 ? -35.469 10.642 13.994 1.00 64.00 284 GLU A C 1
ATOM 2153 O O . GLU A 1 284 ? -34.306 10.326 13.767 1.00 64.00 284 GLU A O 1
ATOM 2158 N N . ASP A 1 285 ? -36.500 9.946 13.492 1.00 61.81 285 ASP A N 1
ATOM 2159 C CA . ASP A 1 285 ? -36.348 8.801 12.570 1.00 61.81 285 ASP A CA 1
ATOM 2160 C C . ASP A 1 285 ? -35.800 9.264 11.202 1.00 61.81 285 ASP A C 1
ATOM 2162 O O . ASP A 1 285 ? -36.461 9.277 10.164 1.00 61.81 285 ASP A O 1
ATOM 2166 N N . THR A 1 286 ? -34.556 9.726 11.234 1.00 65.44 286 THR A N 1
ATOM 2167 C CA . THR A 1 286 ? -33.760 10.315 10.161 1.00 65.44 286 THR A CA 1
ATOM 2168 C C . THR A 1 286 ? -32.876 9.259 9.516 1.00 65.44 286 THR A C 1
ATOM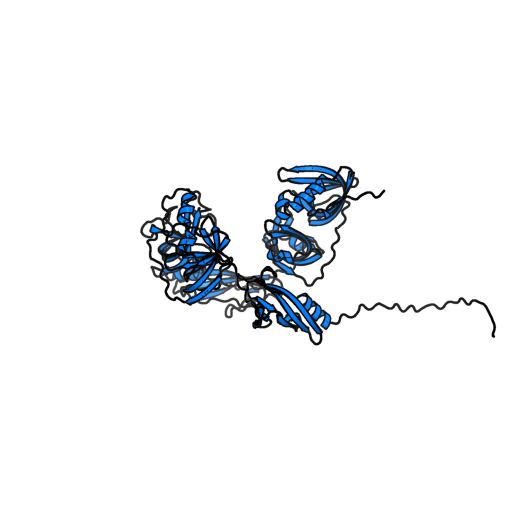 2170 O O . THR A 1 286 ? -32.087 9.573 8.627 1.00 65.44 286 THR A O 1
ATOM 2173 N N . ALA A 1 287 ? -33.062 7.984 9.880 1.00 61.69 287 ALA A N 1
ATOM 2174 C CA . ALA A 1 287 ? -32.324 6.850 9.342 1.00 61.69 287 ALA A CA 1
ATOM 2175 C C . ALA A 1 287 ? -32.351 6.816 7.807 1.00 61.69 287 ALA A C 1
ATOM 2177 O O . ALA A 1 287 ? -31.402 6.353 7.187 1.00 61.69 287 ALA A O 1
ATOM 2178 N N . THR A 1 288 ? -33.412 7.333 7.181 1.00 64.56 288 THR A N 1
ATOM 2179 C CA . THR A 1 288 ? -33.580 7.400 5.718 1.00 64.56 288 THR A CA 1
ATOM 2180 C C . THR A 1 288 ? -33.298 8.781 5.118 1.00 64.56 288 THR A C 1
ATOM 2182 O O . THR A 1 288 ? -33.312 8.937 3.898 1.00 64.56 288 THR A O 1
ATOM 2185 N N . SER A 1 289 ? -33.006 9.787 5.945 1.00 69.12 289 SER A N 1
ATOM 2186 C CA . SER A 1 289 ? -32.725 11.149 5.496 1.00 69.12 289 SER A CA 1
ATOM 2187 C C . SER A 1 289 ? -31.435 11.188 4.677 1.00 69.12 289 SER A C 1
ATOM 2189 O O . SER A 1 289 ? -30.425 10.591 5.045 1.00 69.12 289 SER A O 1
ATOM 2191 N N . THR A 1 290 ? -31.424 11.904 3.554 1.00 67.12 290 THR A N 1
ATOM 2192 C CA . THR A 1 290 ? -30.183 12.177 2.802 1.00 67.12 290 THR A CA 1
ATOM 2193 C C . THR A 1 290 ? -29.326 13.260 3.465 1.00 67.12 290 THR A C 1
ATOM 2195 O O . THR A 1 290 ? -28.273 13.611 2.950 1.00 67.12 290 THR A O 1
ATOM 2198 N N . LYS A 1 291 ? -29.786 13.798 4.600 1.00 71.94 291 LYS A N 1
ATOM 2199 C CA . LYS A 1 291 ? -29.154 14.841 5.418 1.00 71.94 291 LYS A CA 1
ATOM 2200 C C . LYS A 1 291 ? -29.187 14.421 6.891 1.00 71.94 291 LYS A C 1
ATOM 2202 O O . LYS A 1 291 ? -29.839 13.436 7.226 1.00 71.94 291 LYS A O 1
ATOM 2207 N N . ASN A 1 292 ? -28.567 15.196 7.775 1.00 80.25 292 ASN A N 1
ATOM 2208 C CA . ASN A 1 292 ? -28.689 15.031 9.231 1.00 80.25 292 ASN A CA 1
ATOM 2209 C C . ASN A 1 292 ? -28.091 13.722 9.778 1.00 80.25 292 ASN A C 1
ATOM 2211 O O . ASN A 1 292 ? -28.669 13.063 10.638 1.00 80.25 292 ASN A O 1
ATOM 2215 N N . PHE A 1 293 ? -26.910 13.353 9.289 1.00 84.12 293 PHE A N 1
ATOM 2216 C CA . PHE A 1 293 ? -26.132 12.239 9.818 1.00 84.12 293 PHE A CA 1
ATOM 2217 C C . PHE A 1 293 ? -24.649 12.603 9.884 1.00 84.12 293 PHE A C 1
ATOM 2219 O O . PHE A 1 293 ? -24.173 13.476 9.155 1.00 84.12 293 PHE A O 1
ATOM 2226 N N . VAL A 1 294 ? -23.915 11.874 10.719 1.00 86.81 294 VAL A N 1
ATOM 2227 C CA . VAL A 1 294 ? -22.452 11.847 10.721 1.00 86.81 294 VAL A CA 1
ATOM 2228 C C . VAL A 1 294 ? -21.992 10.588 10.000 1.00 86.81 294 VAL A C 1
ATOM 2230 O O . VAL A 1 294 ? -22.477 9.494 10.286 1.00 86.81 294 VAL A O 1
ATOM 2233 N N . ARG A 1 295 ? -21.054 10.720 9.060 1.00 87.94 295 ARG A N 1
ATOM 2234 C CA . ARG A 1 295 ? -20.411 9.577 8.407 1.00 87.94 295 ARG A CA 1
ATOM 2235 C C . ARG A 1 295 ? -19.181 9.154 9.193 1.00 87.94 295 ARG A C 1
ATOM 2237 O O . ARG A 1 295 ? -18.346 9.989 9.531 1.00 87.94 295 ARG A O 1
ATOM 2244 N N . LEU A 1 296 ? -19.034 7.850 9.399 1.00 89.31 296 LEU A N 1
ATOM 2245 C CA . LEU A 1 296 ? -17.847 7.283 10.029 1.00 89.31 296 LEU A CA 1
ATOM 2246 C C . LEU A 1 296 ? -16.801 6.917 8.973 1.00 89.31 296 LEU A C 1
ATOM 2248 O O . LEU A 1 296 ? -17.126 6.360 7.920 1.00 89.31 296 LEU A O 1
ATOM 2252 N N . TYR A 1 297 ? -15.542 7.251 9.240 1.00 86.12 297 TYR A N 1
ATOM 2253 C CA . TYR A 1 297 ? -14.440 6.991 8.324 1.00 86.12 297 TYR A CA 1
ATOM 2254 C C . TYR A 1 297 ? -14.107 5.493 8.251 1.00 86.12 297 TYR A C 1
ATOM 2256 O O . TYR A 1 297 ? -13.823 4.844 9.248 1.00 86.12 297 TYR A O 1
ATOM 2264 N N . TYR A 1 298 ? -14.103 4.932 7.044 1.00 83.50 298 TYR A N 1
ATOM 2265 C CA . TYR A 1 298 ? -13.975 3.483 6.815 1.00 83.50 298 TYR A CA 1
ATOM 2266 C C . TYR A 1 298 ? -12.610 2.866 7.066 1.00 83.50 298 TYR A C 1
ATOM 2268 O O . TYR A 1 298 ? -12.488 1.645 7.072 1.00 83.50 298 TYR A O 1
ATOM 2276 N N . ARG A 1 299 ? -11.570 3.690 7.196 1.00 80.88 299 ARG A N 1
ATOM 2277 C CA . ARG A 1 299 ? -10.224 3.210 7.542 1.00 80.88 299 ARG A CA 1
ATOM 2278 C C . ARG A 1 299 ? -9.924 3.379 9.023 1.00 80.88 299 ARG A C 1
ATOM 2280 O O . ARG A 1 299 ? -8.771 3.229 9.422 1.00 80.88 299 ARG A O 1
ATOM 2287 N N . ASP A 1 300 ? -10.932 3.747 9.801 1.00 83.31 300 ASP A N 1
ATOM 2288 C CA . ASP A 1 300 ? -10.834 3.782 11.244 1.00 83.31 300 ASP A CA 1
ATOM 2289 C C . ASP A 1 300 ? -10.789 2.347 11.806 1.00 83.31 300 ASP A C 1
ATOM 2291 O O . ASP A 1 300 ? -11.565 1.501 11.348 1.00 83.31 300 ASP A O 1
ATOM 2295 N N . PRO A 1 301 ? -9.905 2.043 12.775 1.00 79.94 301 PRO A N 1
ATOM 2296 C CA . PRO A 1 301 ? -9.814 0.713 13.378 1.00 79.94 301 PRO A CA 1
ATOM 2297 C C . PRO A 1 301 ? -11.127 0.199 13.986 1.00 79.94 301 PRO A C 1
ATOM 2299 O O . PRO A 1 301 ? -11.372 -1.004 13.967 1.00 79.94 301 PRO A O 1
ATOM 2302 N N . LEU A 1 302 ? -11.989 1.089 14.491 1.00 86.00 302 LEU A N 1
ATOM 2303 C CA . LEU A 1 302 ? -13.260 0.724 15.128 1.00 86.00 302 LEU A CA 1
ATOM 2304 C C . LEU A 1 302 ? -14.421 0.602 14.128 1.00 86.00 302 LEU A C 1
ATOM 2306 O O . LEU A 1 302 ? -15.548 0.280 14.513 1.00 86.00 302 LEU A O 1
ATOM 2310 N N . PHE A 1 303 ? -14.175 0.838 12.834 1.00 86.88 303 PHE A N 1
ATOM 2311 C CA . PHE A 1 303 ? -15.223 0.820 11.817 1.00 86.88 303 PHE A CA 1
ATOM 2312 C C . PHE A 1 303 ? -15.918 -0.542 11.713 1.00 86.88 303 PHE A C 1
ATOM 2314 O O . PHE A 1 303 ? -17.146 -0.594 11.670 1.00 86.88 303 PHE A O 1
ATOM 2321 N N . SER A 1 304 ? -15.160 -1.643 11.690 1.00 83.75 304 SER A N 1
ATOM 2322 C CA . SER A 1 304 ? -15.716 -2.999 11.555 1.00 83.75 304 SER A CA 1
ATOM 2323 C C . SER A 1 304 ? -16.571 -3.400 12.760 1.00 83.75 304 SER A C 1
ATOM 2325 O O . SER A 1 304 ? -17.616 -4.029 12.592 1.00 83.75 304 SER A O 1
ATOM 2327 N N . GLU A 1 305 ? -16.170 -2.986 13.967 1.00 86.69 305 GLU A N 1
ATOM 2328 C CA . GLU A 1 305 ? -16.959 -3.191 15.186 1.00 86.69 305 GLU A CA 1
ATOM 2329 C C . GLU A 1 305 ? -18.293 -2.445 15.100 1.00 86.69 305 GLU A C 1
ATOM 2331 O O . GLU A 1 305 ? -19.351 -3.058 15.239 1.00 86.69 305 GLU A O 1
ATOM 2336 N N . LEU A 1 306 ? -18.272 -1.145 14.782 1.00 89.56 306 LEU A N 1
ATOM 2337 C CA . LEU A 1 306 ? -19.504 -0.362 14.641 1.00 89.56 306 LEU A CA 1
ATOM 2338 C C . LEU A 1 306 ? -20.365 -0.835 13.467 1.00 89.56 306 LEU A C 1
ATOM 2340 O O . LEU A 1 306 ? -21.590 -0.834 13.565 1.00 89.56 306 LEU A O 1
ATOM 2344 N N . TYR A 1 307 ? -19.762 -1.312 12.379 1.00 87.06 307 TYR A N 1
ATOM 2345 C CA . TYR A 1 307 ? -20.496 -1.920 11.274 1.00 87.06 307 TYR A CA 1
ATOM 2346 C C . TYR A 1 307 ? -21.313 -3.135 11.732 1.00 87.06 307 TYR A C 1
ATOM 2348 O O . TYR A 1 307 ? -22.440 -3.319 11.268 1.00 87.06 307 TYR A O 1
ATOM 2356 N N . ALA A 1 308 ? -20.790 -3.943 12.656 1.00 84.12 308 ALA A N 1
ATOM 2357 C CA . ALA A 1 308 ? -21.512 -5.073 13.235 1.00 84.12 308 ALA A CA 1
ATOM 2358 C C . ALA A 1 308 ? -22.593 -4.653 14.257 1.00 84.12 308 ALA A C 1
ATOM 2360 O O . ALA A 1 308 ? -23.472 -5.452 14.580 1.00 84.12 308 ALA A O 1
ATOM 2361 N N . LEU A 1 309 ? -22.576 -3.396 14.714 1.00 88.25 309 LEU A N 1
ATOM 2362 C CA . LEU A 1 309 ? -23.518 -2.804 15.673 1.00 88.25 309 LEU A CA 1
ATOM 2363 C C . LEU A 1 309 ? -24.669 -2.028 15.010 1.00 88.25 309 LEU A C 1
ATOM 2365 O O . LEU A 1 309 ? -25.295 -1.169 15.631 1.00 88.25 309 LEU A O 1
ATOM 2369 N N . GLN A 1 310 ? -24.984 -2.320 13.747 1.00 86.06 310 GLN A N 1
ATOM 2370 C CA . GLN A 1 310 ? -26.113 -1.700 13.049 1.00 86.06 310 GLN A CA 1
ATOM 2371 C C . GLN A 1 310 ? -27.418 -1.807 13.846 1.00 86.06 310 GLN A C 1
ATOM 2373 O O . GLN A 1 310 ? -27.809 -2.875 14.314 1.00 86.06 310 GLN A O 1
ATOM 2378 N N . GLY A 1 311 ? -28.117 -0.681 13.960 1.00 86.44 311 GLY A N 1
ATOM 2379 C CA . GLY A 1 311 ? -29.360 -0.558 14.709 1.00 86.44 311 GLY A CA 1
ATOM 2380 C C . GLY A 1 311 ? -29.180 -0.382 16.217 1.00 86.44 311 GLY A C 1
ATOM 2381 O O . GLY A 1 311 ? -30.195 -0.275 16.901 1.00 86.44 311 GLY A O 1
ATOM 2382 N N . LYS A 1 312 ? -27.949 -0.326 16.741 1.00 89.44 312 LYS A N 1
ATOM 2383 C CA . LYS A 1 312 ? -27.686 -0.062 18.161 1.00 89.44 312 LYS A CA 1
ATOM 2384 C C . LYS A 1 312 ? -27.464 1.408 18.450 1.00 89.44 312 LYS A C 1
ATOM 2386 O O . LYS A 1 312 ? -26.938 2.145 17.615 1.00 89.44 312 LYS A O 1
ATOM 2391 N N . GLU A 1 313 ? -27.868 1.798 19.652 1.00 92.25 313 GLU A N 1
ATOM 2392 C CA . GLU A 1 313 ? -27.575 3.106 20.215 1.00 92.25 313 GLU A CA 1
ATOM 2393 C C . GLU A 1 313 ? -26.210 3.079 20.900 1.00 92.25 313 GLU A C 1
ATOM 2395 O O . GLU A 1 313 ? -25.880 2.176 21.678 1.00 92.25 313 GLU A O 1
ATOM 2400 N N . VAL A 1 314 ? -25.395 4.065 20.555 1.00 93.62 314 VAL A N 1
ATOM 2401 C CA . VAL A 1 314 ? -24.010 4.185 20.989 1.00 93.62 314 VAL A CA 1
ATOM 2402 C C . VAL A 1 314 ? -23.733 5.612 21.426 1.00 93.62 314 VAL A C 1
ATOM 2404 O O . VAL A 1 314 ? -24.238 6.570 20.841 1.00 93.62 314 VAL A O 1
ATOM 2407 N N . LYS A 1 315 ? -22.870 5.742 22.428 1.00 94.75 315 LYS A N 1
ATOM 2408 C CA . LYS A 1 315 ? -22.173 6.976 22.760 1.00 94.75 315 LYS A CA 1
ATOM 2409 C C . LYS A 1 315 ? -20.794 6.925 22.122 1.00 94.75 315 LYS A C 1
ATOM 2411 O O . LYS A 1 315 ? -20.021 6.016 22.404 1.00 94.75 315 LYS A O 1
ATOM 2416 N N . LEU A 1 316 ? -20.498 7.861 21.235 1.00 94.00 316 LEU A N 1
ATOM 2417 C CA . LEU A 1 316 ? -19.284 7.892 20.429 1.00 94.00 316 LEU A CA 1
ATOM 2418 C C . LEU A 1 316 ? -18.447 9.102 20.785 1.00 94.00 316 LEU A C 1
ATOM 2420 O O . LEU A 1 316 ? -18.967 10.214 20.804 1.00 94.00 316 LEU A O 1
ATOM 2424 N N . THR A 1 317 ? -17.149 8.892 20.965 1.00 93.69 317 THR A N 1
ATOM 2425 C CA . THR A 1 317 ? -16.173 9.980 20.934 1.00 93.69 317 THR A CA 1
ATOM 2426 C C . THR A 1 317 ? -15.630 10.091 19.517 1.00 93.69 317 THR A C 1
ATOM 2428 O O . THR A 1 317 ? -15.098 9.117 18.982 1.00 93.69 317 THR A O 1
ATOM 2431 N N . LEU A 1 318 ? -15.771 11.262 18.902 1.00 91.88 318 LEU A N 1
ATOM 2432 C CA . LEU A 1 318 ? -15.486 11.495 17.490 1.00 91.88 318 LEU A CA 1
ATOM 2433 C C . LEU A 1 318 ? -14.534 12.674 17.296 1.00 91.88 318 LEU A C 1
ATOM 2435 O O . LEU A 1 318 ? -14.616 13.677 18.012 1.00 91.88 318 LEU A O 1
ATOM 2439 N N . THR A 1 319 ? -13.695 12.593 16.263 1.00 88.44 319 THR A N 1
ATOM 2440 C CA . THR A 1 319 ? -12.935 13.742 15.751 1.00 88.44 319 THR A CA 1
ATOM 2441 C C . THR A 1 319 ? -13.268 14.011 14.293 1.00 88.44 319 THR A C 1
ATOM 2443 O O . THR A 1 319 ? -13.487 13.087 13.508 1.00 88.44 319 THR A O 1
ATOM 2446 N N . VAL A 1 320 ? -13.324 15.287 13.905 1.00 81.19 320 VAL A N 1
ATOM 2447 C CA . VAL A 1 320 ? -13.586 15.651 12.505 1.00 81.19 320 VAL A CA 1
ATOM 2448 C C . VAL A 1 320 ? -12.381 15.246 11.657 1.00 81.19 320 VAL A C 1
ATOM 2450 O O . VAL A 1 320 ? -11.284 15.765 11.846 1.00 81.19 320 VAL A O 1
ATOM 2453 N N . ASN A 1 321 ? -12.594 14.324 10.715 1.00 76.31 321 ASN A N 1
ATOM 2454 C CA . ASN A 1 321 ? -11.595 13.946 9.717 1.00 76.31 321 ASN A CA 1
ATOM 2455 C C . ASN A 1 321 ? -11.630 14.932 8.547 1.00 76.31 321 ASN A C 1
ATOM 2457 O O . ASN A 1 321 ? -10.613 15.479 8.134 1.00 76.31 321 ASN A O 1
ATOM 2461 N N . SER A 1 322 ? -12.829 15.148 8.005 1.00 74.62 322 SER A N 1
ATOM 2462 C CA . SER A 1 322 ? -13.060 16.111 6.936 1.00 74.62 322 SER A CA 1
ATOM 2463 C C . SER A 1 322 ? -14.523 16.523 6.861 1.00 74.62 322 SER A C 1
ATOM 2465 O O . SER A 1 322 ? -15.423 15.787 7.268 1.00 74.62 322 SER A O 1
ATOM 2467 N N . ILE A 1 323 ? -14.759 17.689 6.272 1.00 75.44 323 ILE A N 1
ATOM 2468 C CA . ILE A 1 323 ? -16.048 18.039 5.680 1.00 75.44 323 ILE A CA 1
ATOM 2469 C C . ILE A 1 323 ? -15.871 17.923 4.174 1.00 75.44 323 ILE A C 1
ATOM 2471 O O . ILE A 1 323 ? -14.963 18.529 3.606 1.00 75.44 323 ILE A O 1
ATOM 2475 N N . ARG A 1 324 ? -16.697 17.108 3.524 1.00 69.75 324 ARG A N 1
ATOM 2476 C CA . ARG A 1 324 ? -16.538 16.810 2.096 1.00 69.75 324 ARG A CA 1
ATOM 2477 C C . ARG A 1 324 ? -17.873 16.610 1.414 1.00 69.75 324 ARG A C 1
ATOM 2479 O O . ARG A 1 324 ? -18.846 16.211 2.054 1.00 69.75 324 ARG A O 1
ATOM 2486 N N . ARG A 1 325 ? -17.897 16.849 0.100 1.00 69.50 325 ARG A N 1
ATOM 2487 C CA . ARG A 1 325 ? -19.046 16.451 -0.719 1.00 69.50 325 ARG A CA 1
ATOM 2488 C C . ARG A 1 325 ? -19.122 14.946 -0.752 1.00 69.50 325 ARG A C 1
ATOM 2490 O O . ARG A 1 325 ? -18.106 14.254 -0.904 1.00 69.50 325 ARG A O 1
ATOM 2497 N N . ASP A 1 326 ? -20.336 14.439 -0.652 1.00 62.34 326 ASP A N 1
ATOM 2498 C CA . ASP A 1 326 ? -20.535 13.031 -0.878 1.00 62.34 326 ASP A CA 1
ATOM 2499 C C . ASP A 1 326 ? -20.258 12.687 -2.347 1.00 62.34 326 ASP A C 1
ATOM 2501 O O . ASP A 1 326 ? -20.987 13.083 -3.253 1.00 62.34 326 ASP A O 1
ATOM 2505 N N . ARG A 1 327 ? -19.164 11.958 -2.592 1.00 56.56 327 ARG A N 1
ATOM 2506 C CA . ARG A 1 327 ? -18.710 11.605 -3.946 1.00 56.56 327 ARG A CA 1
ATOM 2507 C C . ARG A 1 327 ? -19.653 10.628 -4.655 1.00 56.56 327 ARG A C 1
ATOM 2509 O O . ARG A 1 327 ? -19.506 10.438 -5.858 1.00 56.56 327 ARG A O 1
ATOM 2516 N N . ASN A 1 328 ? -20.586 10.014 -3.923 1.00 57.28 328 ASN A N 1
ATOM 2517 C CA . ASN A 1 328 ? -21.368 8.881 -4.406 1.00 57.28 328 ASN A CA 1
ATOM 2518 C C . ASN A 1 328 ? -22.896 9.069 -4.354 1.00 57.28 328 ASN A C 1
ATOM 2520 O O . ASN A 1 328 ? -23.611 8.144 -4.742 1.00 57.28 328 ASN A O 1
ATOM 2524 N N . THR A 1 329 ? -23.410 10.237 -3.950 1.00 53.16 329 THR A N 1
ATOM 2525 C CA . THR A 1 329 ? -24.844 10.553 -4.066 1.00 53.16 329 THR A CA 1
ATOM 2526 C C . THR A 1 329 ? -25.111 11.523 -5.205 1.00 53.16 329 THR A C 1
ATOM 2528 O O . THR A 1 329 ? -24.304 12.387 -5.543 1.00 53.16 329 THR A O 1
ATOM 2531 N N . SER A 1 330 ? -26.309 11.428 -5.779 1.00 54.31 330 SER A N 1
ATOM 2532 C CA . SER A 1 330 ? -26.819 12.418 -6.730 1.00 54.31 330 SER A CA 1
ATOM 2533 C C . SER A 1 330 ? -27.062 13.796 -6.100 1.00 54.31 330 SER A C 1
ATOM 2535 O O . SER A 1 330 ? -27.292 14.748 -6.841 1.00 54.31 330 SER A O 1
ATOM 2537 N N . SER A 1 331 ? -27.050 13.916 -4.764 1.00 58.22 331 SER A N 1
ATOM 2538 C CA . SER A 1 331 ? -27.372 15.165 -4.064 1.00 58.22 331 SER A CA 1
ATOM 2539 C C . SER A 1 331 ? -26.180 16.114 -3.881 1.00 58.22 331 SER A C 1
ATOM 2541 O O . SER A 1 331 ? -26.407 17.308 -3.719 1.00 58.22 331 SER A O 1
ATOM 2543 N N . GLN A 1 332 ? -24.930 15.627 -3.974 1.00 64.06 332 GLN A N 1
ATOM 2544 C CA . GLN A 1 332 ? -23.688 16.398 -3.742 1.00 64.06 332 GLN A CA 1
ATOM 2545 C C . GLN A 1 332 ? -23.610 17.147 -2.394 1.00 64.06 332 GLN A C 1
ATOM 2547 O O . GLN A 1 332 ? -22.753 18.016 -2.229 1.00 64.06 332 GLN A O 1
ATOM 2552 N N . ASP A 1 333 ? -24.456 16.801 -1.420 1.00 69.06 333 ASP A N 1
ATOM 2553 C CA . ASP A 1 333 ? -24.486 17.478 -0.123 1.00 69.06 333 ASP A CA 1
ATOM 2554 C C . ASP A 1 333 ? -23.156 17.293 0.642 1.00 69.06 333 ASP A C 1
ATOM 2556 O O . ASP A 1 333 ? -22.466 16.270 0.519 1.00 69.06 333 ASP A O 1
ATOM 2560 N N . TYR A 1 334 ? -22.801 18.294 1.453 1.00 74.25 334 TYR A N 1
ATOM 2561 C CA . TYR A 1 334 ? -21.677 18.204 2.384 1.00 74.25 334 TYR A CA 1
ATOM 2562 C C . TYR A 1 334 ? -22.057 17.391 3.615 1.00 74.25 334 TYR A C 1
ATOM 2564 O O . TYR A 1 334 ? -23.143 17.548 4.172 1.00 74.25 334 TYR A O 1
ATOM 2572 N N . VAL A 1 335 ? -21.127 16.552 4.064 1.00 75.44 335 VAL A N 1
ATOM 2573 C CA . VAL A 1 335 ? -21.280 15.739 5.272 1.00 75.44 335 VAL A CA 1
ATOM 2574 C C . VAL A 1 335 ? -20.030 15.832 6.135 1.00 75.44 335 VAL A C 1
ATOM 2576 O O . VAL A 1 335 ? -18.917 15.968 5.613 1.00 75.44 335 VAL A O 1
ATOM 2579 N N . TYR A 1 336 ? -20.210 15.705 7.450 1.00 80.94 336 TYR A N 1
ATOM 2580 C CA . TYR A 1 336 ? -19.103 15.384 8.342 1.00 80.94 336 TYR A CA 1
ATOM 2581 C C . TYR A 1 336 ? -18.668 13.946 8.096 1.00 80.94 336 TYR A C 1
ATOM 2583 O O . TYR A 1 336 ? -19.465 13.016 8.227 1.00 80.94 336 TYR A O 1
ATOM 2591 N N . GLU A 1 337 ? -17.394 13.769 7.774 1.00 82.88 337 GLU A N 1
ATOM 2592 C CA . GLU A 1 337 ? -16.705 12.499 7.919 1.00 82.88 337 GLU A CA 1
ATOM 2593 C C . GLU A 1 337 ? -15.839 12.574 9.176 1.00 82.88 337 GLU A C 1
ATOM 2595 O O . GLU A 1 337 ? -14.992 13.461 9.309 1.00 82.88 337 GLU A O 1
ATOM 2600 N N . MET A 1 338 ? -16.069 11.658 10.113 1.00 87.44 338 MET A N 1
ATOM 2601 C CA . MET A 1 338 ? -15.426 11.663 11.424 1.00 87.44 338 MET A CA 1
ATOM 2602 C C . MET A 1 338 ? -14.683 10.353 11.682 1.00 87.44 338 MET A C 1
ATOM 2604 O O . MET A 1 338 ? -15.134 9.279 11.275 1.00 87.44 338 MET A O 1
ATOM 2608 N N . ASN A 1 339 ? -13.540 10.459 12.357 1.00 87.94 339 ASN A N 1
ATOM 2609 C CA . ASN A 1 339 ? -12.841 9.315 12.937 1.00 87.94 339 ASN A CA 1
ATOM 2610 C C . ASN A 1 339 ? -13.505 8.938 14.267 1.00 87.94 339 ASN A C 1
ATOM 2612 O O . ASN A 1 339 ? -14.109 9.787 14.932 1.00 87.94 339 ASN A O 1
ATOM 2616 N N . ILE A 1 340 ? -13.377 7.671 14.647 1.00 90.56 340 ILE A N 1
ATOM 2617 C CA . ILE A 1 340 ? -13.942 7.108 15.868 1.00 90.56 340 ILE A CA 1
ATOM 2618 C C . ILE A 1 340 ? -12.801 6.967 16.877 1.00 90.56 340 ILE A C 1
ATOM 2620 O O . ILE A 1 340 ? -11.913 6.136 16.732 1.00 90.56 340 ILE A O 1
ATOM 2624 N N . THR A 1 341 ? -12.827 7.768 17.939 1.00 89.25 341 THR A N 1
ATOM 2625 C CA . THR A 1 341 ? -11.852 7.634 19.030 1.00 89.25 341 THR A CA 1
ATOM 2626 C C . THR A 1 341 ? -12.229 6.481 19.952 1.00 89.25 341 THR A C 1
ATOM 2628 O O . THR A 1 341 ? -11.377 5.703 20.377 1.00 89.25 341 THR A O 1
ATOM 2631 N N . SER A 1 342 ? -13.506 6.399 20.311 1.00 90.12 342 SER A N 1
ATOM 2632 C CA . SER A 1 342 ? -14.036 5.366 21.193 1.00 90.12 342 SER A CA 1
ATOM 2633 C C . SER A 1 342 ? -15.547 5.279 21.047 1.00 90.12 342 SER A C 1
ATOM 2635 O O . SER A 1 342 ? -16.195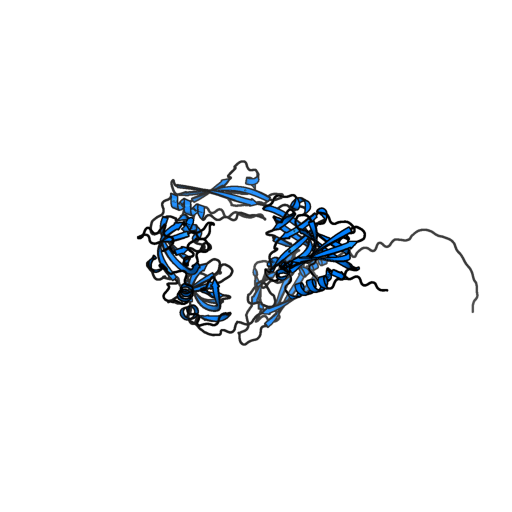 6.203 20.546 1.00 90.12 342 SER A O 1
ATOM 2637 N N . TYR A 1 343 ? -16.116 4.172 21.512 1.00 92.12 343 TYR A N 1
ATOM 2638 C CA . TYR A 1 343 ? -17.555 4.026 21.639 1.00 92.12 343 TYR A CA 1
ATOM 2639 C C . TYR A 1 343 ? -17.916 3.329 22.949 1.00 92.12 343 TYR A C 1
ATOM 2641 O O . TYR A 1 343 ? -17.139 2.557 23.509 1.00 92.12 343 TYR A O 1
ATOM 2649 N N . GLN A 1 344 ? -19.125 3.597 23.413 1.00 91.56 344 GLN A N 1
ATOM 2650 C CA . GLN A 1 344 ? -19.791 2.901 24.495 1.00 91.56 344 GLN A CA 1
ATOM 2651 C C . GLN A 1 344 ? -21.183 2.509 24.005 1.00 91.56 344 GLN A C 1
ATOM 2653 O O . GLN A 1 344 ? -21.895 3.311 23.407 1.00 91.56 344 GLN A O 1
ATOM 2658 N N . LEU A 1 345 ? -21.585 1.271 24.269 1.00 90.56 345 LEU A N 1
ATOM 2659 C CA . LEU A 1 345 ? -22.952 0.831 24.022 1.00 90.56 345 LEU A CA 1
ATOM 2660 C C . LEU A 1 345 ? -23.890 1.403 25.085 1.00 90.56 345 LEU A C 1
ATOM 2662 O O . LEU A 1 345 ? -23.582 1.348 26.278 1.00 90.56 345 LEU A O 1
ATOM 2666 N N . LEU A 1 346 ? -25.035 1.926 24.651 1.00 88.62 346 LEU A N 1
ATOM 2667 C CA . LEU A 1 346 ? -26.076 2.411 25.561 1.00 88.62 346 LEU A CA 1
ATOM 2668 C C . LEU A 1 346 ? -27.018 1.289 26.023 1.00 88.62 346 LEU A C 1
ATOM 2670 O O . LEU A 1 346 ? -27.718 1.435 27.021 1.00 88.62 346 LEU A O 1
ATOM 2674 N N . GLU A 1 347 ? -26.976 0.144 25.343 1.00 86.88 347 GLU A N 1
ATOM 2675 C CA . GLU A 1 347 ? -27.734 -1.059 25.675 1.00 86.88 347 GLU A CA 1
ATOM 2676 C C . GLU A 1 347 ? -26.823 -2.291 25.660 1.00 86.88 347 GLU A C 1
ATOM 2678 O O . GLU A 1 347 ? -25.886 -2.383 24.863 1.00 86.88 347 GLU A O 1
ATOM 2683 N N . GLU A 1 348 ? -27.108 -3.277 26.512 1.00 87.62 348 GLU A N 1
ATOM 2684 C CA . GLU A 1 348 ? -26.391 -4.551 26.459 1.00 87.62 348 GLU A CA 1
ATOM 2685 C C . GLU A 1 348 ? -26.709 -5.313 25.165 1.00 87.62 348 GLU A C 1
ATOM 2687 O O . GLU A 1 348 ? -27.862 -5.433 24.746 1.00 87.62 348 GLU A O 1
ATOM 2692 N N . LEU A 1 349 ? -25.674 -5.884 24.542 1.00 90.38 349 LEU A N 1
ATOM 2693 C CA . LEU A 1 349 ? -25.856 -6.778 23.403 1.00 90.38 349 LEU A CA 1
ATOM 2694 C C . LEU A 1 349 ? -26.444 -8.113 23.850 1.00 90.38 349 LEU A C 1
ATOM 2696 O O . LEU A 1 349 ? -25.991 -8.715 24.830 1.00 90.38 349 LEU A O 1
ATOM 2700 N N . THR A 1 350 ? -27.376 -8.625 23.053 1.00 93.12 350 THR A N 1
ATOM 2701 C CA . THR A 1 350 ? -27.805 -10.021 23.159 1.00 93.12 350 THR A CA 1
ATOM 2702 C C . THR A 1 350 ? -26.652 -10.962 22.805 1.00 93.12 350 THR A C 1
ATOM 2704 O O . THR A 1 350 ? -25.736 -10.596 22.065 1.00 93.12 350 THR A O 1
ATOM 2707 N N . ASP A 1 351 ? -26.705 -12.210 23.271 1.00 95.56 351 ASP A N 1
ATOM 2708 C CA . ASP A 1 351 ? -25.676 -13.210 22.949 1.00 95.56 351 ASP A CA 1
ATOM 2709 C C . ASP A 1 351 ? -25.502 -13.403 21.433 1.00 95.56 351 ASP A C 1
ATOM 2711 O O . ASP A 1 351 ? -24.381 -13.567 20.953 1.00 95.56 351 ASP A O 1
ATOM 2715 N N . GLN A 1 352 ? -26.594 -13.314 20.659 1.00 93.75 352 GLN A N 1
ATOM 2716 C CA . GLN A 1 352 ? -26.547 -13.408 19.197 1.00 93.75 352 GLN A CA 1
ATOM 2717 C C . GLN A 1 352 ? -25.817 -12.228 18.551 1.00 93.75 352 GLN A C 1
ATOM 2719 O O . GLN A 1 352 ? -25.106 -12.406 17.564 1.00 93.75 352 GLN A O 1
ATOM 2724 N N . GLU A 1 353 ? -25.970 -11.028 19.096 1.00 91.00 353 GLU A N 1
ATOM 2725 C CA . GLU A 1 353 ? -25.264 -9.845 18.607 1.00 91.00 353 GLU A CA 1
ATOM 2726 C C . GLU A 1 353 ? -23.781 -9.897 18.977 1.00 91.00 353 GLU A C 1
ATOM 2728 O O . GLU A 1 353 ? -22.943 -9.591 18.132 1.00 91.00 353 GLU A O 1
ATOM 2733 N N . LYS A 1 354 ? -23.441 -10.384 20.177 1.00 92.88 354 LYS A N 1
ATOM 2734 C CA . LYS A 1 354 ? -22.045 -10.585 20.596 1.00 92.88 354 LYS A CA 1
ATOM 2735 C C . LYS A 1 354 ? -21.301 -11.548 19.671 1.00 92.88 354 LYS A C 1
ATOM 2737 O O . LYS A 1 354 ? -20.240 -11.190 19.168 1.00 92.88 354 LYS A O 1
ATOM 2742 N N . VAL A 1 355 ? -21.873 -12.721 19.365 1.00 95.62 355 VAL A N 1
ATOM 2743 C CA . VAL A 1 355 ? -21.230 -13.673 18.431 1.00 95.62 355 VAL A CA 1
ATOM 2744 C C . VAL A 1 355 ? -21.145 -13.130 17.001 1.00 95.62 355 VAL A C 1
ATOM 2746 O O . VAL A 1 355 ? -20.219 -13.487 16.274 1.00 95.62 355 VAL A O 1
ATOM 2749 N N . ASN A 1 356 ? -22.087 -12.273 16.580 1.00 92.00 356 ASN A N 1
ATOM 2750 C CA . ASN A 1 356 ? -22.032 -11.624 15.269 1.00 92.00 356 ASN A CA 1
ATOM 2751 C C . ASN A 1 356 ? -20.863 -10.634 15.194 1.00 92.00 356 ASN A C 1
ATOM 2753 O O . ASN A 1 356 ? -20.095 -10.706 14.238 1.00 92.00 356 ASN A O 1
ATOM 2757 N N . VAL A 1 357 ? -20.709 -9.764 16.202 1.00 90.38 357 VAL A N 1
ATOM 2758 C CA . VAL A 1 357 ? -19.575 -8.830 16.303 1.00 90.38 357 VAL A CA 1
ATOM 2759 C C . VAL A 1 357 ? -18.261 -9.607 16.324 1.00 90.38 357 VAL A C 1
ATOM 2761 O O . VAL A 1 357 ? -17.405 -9.365 15.480 1.00 90.38 357 VAL A O 1
ATOM 2764 N N . ASP A 1 358 ? -18.141 -10.599 17.210 1.00 94.56 358 ASP A N 1
ATOM 2765 C CA . ASP A 1 358 ? -16.910 -11.376 17.404 1.00 94.56 358 ASP A CA 1
ATOM 2766 C C . ASP A 1 358 ? -16.419 -12.084 16.137 1.00 94.56 358 ASP A C 1
ATOM 2768 O O . ASP A 1 358 ? -15.214 -12.175 15.913 1.00 94.56 358 ASP A O 1
ATOM 2772 N N . ILE A 1 359 ? -17.330 -12.587 15.299 1.00 93.75 359 ILE A N 1
ATOM 2773 C CA . ILE A 1 359 ? -16.965 -13.244 14.036 1.00 93.75 359 ILE A CA 1
ATOM 2774 C C . ILE A 1 359 ? -16.659 -12.248 12.924 1.00 93.75 359 ILE A C 1
ATOM 2776 O O . ILE A 1 359 ? -15.790 -12.514 12.088 1.00 93.75 359 ILE A O 1
ATOM 2780 N N . GLU A 1 360 ? -17.369 -11.123 12.880 1.00 89.38 360 GLU A N 1
ATOM 2781 C CA . GLU A 1 360 ? -17.162 -10.131 11.828 1.00 89.38 360 GLU A CA 1
ATOM 2782 C C . GLU A 1 360 ? -15.763 -9.519 11.938 1.00 89.38 360 GLU A C 1
ATOM 2784 O O . GLU A 1 360 ? -15.040 -9.470 10.940 1.00 89.38 360 GLU A O 1
ATOM 2789 N N . VAL A 1 361 ? -15.350 -9.179 13.165 1.00 88.38 361 VAL A N 1
ATOM 2790 C CA . VAL A 1 361 ? -14.055 -8.545 13.467 1.00 88.38 361 VAL A CA 1
ATOM 2791 C C . VAL A 1 361 ? -12.906 -9.536 13.660 1.00 88.38 361 VAL A C 1
ATOM 2793 O O . VAL A 1 361 ? -11.780 -9.129 13.929 1.00 88.38 361 VAL A O 1
ATOM 2796 N N . LEU A 1 362 ? -13.163 -10.842 13.527 1.00 91.56 362 LEU A N 1
ATOM 2797 C CA . LEU A 1 362 ? -12.117 -11.856 13.593 1.00 91.56 362 LEU A CA 1
ATOM 2798 C C . LEU A 1 362 ? -11.153 -11.701 12.409 1.00 91.56 362 LEU A C 1
ATOM 2800 O O . LEU A 1 362 ? -11.512 -11.967 11.255 1.00 91.56 362 LEU A O 1
ATOM 2804 N N . GLU A 1 363 ? -9.910 -11.354 12.732 1.00 89.06 363 GLU A N 1
ATOM 2805 C CA . GLU A 1 363 ? -8.792 -11.261 11.798 1.00 89.06 363 GLU A CA 1
ATOM 2806 C C . GLU A 1 363 ? -7.729 -12.317 12.115 1.00 89.06 363 GLU A C 1
ATOM 2808 O O . GLU A 1 363 ? -7.296 -12.473 13.256 1.00 89.06 363 GLU A O 1
ATOM 2813 N N . LEU A 1 364 ? -7.291 -13.041 11.082 1.00 89.81 364 LEU A N 1
ATOM 2814 C CA . LEU A 1 364 ? -6.222 -14.036 11.154 1.00 89.81 364 LEU A CA 1
ATOM 2815 C C . LEU A 1 364 ? -5.203 -13.771 10.046 1.00 89.81 364 LEU A C 1
ATOM 2817 O O . LEU A 1 364 ? -5.571 -13.325 8.958 1.00 89.81 364 LEU A O 1
ATOM 2821 N N . ASN A 1 365 ? -3.935 -14.124 10.272 1.00 87.12 365 ASN A N 1
ATOM 2822 C CA . ASN A 1 365 ? -2.987 -14.214 9.164 1.00 87.12 365 ASN A CA 1
ATOM 2823 C C . ASN A 1 365 ? -3.381 -15.385 8.252 1.00 87.12 365 ASN A C 1
ATOM 2825 O O . ASN A 1 365 ? -3.403 -16.530 8.691 1.00 87.12 365 ASN A O 1
ATOM 2829 N N . THR A 1 366 ? -3.667 -15.110 6.984 1.00 92.62 366 THR A N 1
ATOM 2830 C CA . THR A 1 366 ? -4.171 -16.109 6.032 1.00 92.62 366 THR A CA 1
ATOM 2831 C C . THR A 1 366 ? -3.147 -16.532 4.987 1.00 92.62 366 THR A C 1
ATOM 2833 O O . THR A 1 366 ? -3.489 -17.320 4.111 1.00 92.62 366 THR A O 1
ATOM 2836 N N . THR A 1 367 ? -1.903 -16.040 5.035 1.00 87.56 367 THR A N 1
ATOM 2837 C CA . THR A 1 367 ? -0.871 -16.381 4.041 1.00 87.56 367 THR A CA 1
ATOM 2838 C C . THR A 1 367 ? 0.442 -16.797 4.701 1.00 87.56 367 THR A C 1
ATOM 2840 O O . THR A 1 367 ? 0.995 -16.072 5.530 1.00 87.56 367 THR A O 1
ATOM 2843 N N . PHE A 1 368 ? 0.970 -17.954 4.292 1.00 80.88 368 PHE A N 1
ATOM 2844 C CA . PHE A 1 368 ? 2.206 -18.537 4.813 1.00 80.88 368 PHE A CA 1
ATOM 2845 C C . PHE A 1 368 ? 3.136 -18.951 3.667 1.00 80.88 368 PHE A C 1
ATOM 2847 O O . PHE A 1 368 ? 2.873 -19.923 2.970 1.00 80.88 368 PHE A O 1
ATOM 2854 N N . ILE A 1 369 ? 4.248 -18.228 3.498 1.00 80.69 369 ILE A N 1
ATOM 2855 C CA . ILE A 1 369 ? 5.331 -18.541 2.534 1.00 80.69 369 ILE A CA 1
ATOM 2856 C C . ILE A 1 369 ? 6.578 -19.141 3.208 1.00 80.69 369 ILE A C 1
ATOM 2858 O O . ILE A 1 369 ? 7.606 -19.353 2.583 1.00 80.69 369 ILE A O 1
ATOM 2862 N N . LYS A 1 370 ? 6.495 -19.387 4.516 1.00 81.88 370 LYS A N 1
ATOM 2863 C CA . LYS A 1 370 ? 7.454 -20.128 5.341 1.00 81.88 370 LYS A CA 1
ATOM 2864 C C . LYS A 1 370 ? 6.682 -20.810 6.465 1.00 81.88 370 LYS A C 1
ATOM 2866 O O . LYS A 1 370 ? 5.575 -20.365 6.783 1.00 81.88 370 LYS A O 1
ATOM 2871 N N . ASN A 1 371 ? 7.269 -21.837 7.078 1.00 82.19 371 ASN A N 1
ATOM 2872 C CA . ASN A 1 371 ? 6.694 -22.442 8.280 1.00 82.19 371 ASN A CA 1
ATOM 2873 C C . ASN A 1 371 ? 6.415 -21.354 9.321 1.00 82.19 371 ASN A C 1
ATOM 2875 O O . ASN A 1 371 ? 7.201 -20.413 9.487 1.00 82.19 371 ASN A O 1
ATOM 2879 N N . GLY A 1 372 ? 5.286 -21.474 10.001 1.00 85.81 372 GLY A N 1
ATOM 2880 C CA . GLY A 1 372 ? 4.815 -20.431 10.891 1.00 85.81 372 GLY A CA 1
ATOM 2881 C C . GLY A 1 372 ? 3.704 -20.912 11.800 1.00 85.81 372 GLY A C 1
ATOM 2882 O O . GLY A 1 372 ? 3.511 -22.107 12.009 1.00 85.81 372 GLY A O 1
ATOM 2883 N N . ASN A 1 373 ? 2.987 -19.950 12.366 1.00 90.31 373 ASN A N 1
ATOM 2884 C CA . ASN A 1 373 ? 1.882 -20.224 13.262 1.00 90.31 373 ASN A CA 1
ATOM 2885 C C . ASN A 1 373 ? 0.703 -19.297 12.931 1.00 90.31 373 ASN A C 1
ATOM 2887 O O . ASN A 1 373 ? 0.869 -18.084 12.780 1.00 90.31 373 ASN A O 1
ATOM 2891 N N . LEU A 1 374 ? -0.470 -19.893 12.768 1.00 92.12 374 LEU A N 1
ATOM 2892 C CA . LEU A 1 374 ? -1.762 -19.245 12.682 1.00 92.12 374 LEU A CA 1
ATOM 2893 C C . LEU A 1 374 ? -2.204 -18.863 14.094 1.00 92.12 374 LEU A C 1
ATOM 2895 O O . LEU A 1 374 ? -2.471 -19.728 14.921 1.00 92.12 374 LEU A O 1
ATOM 2899 N N . ASN A 1 375 ? -2.309 -17.561 14.359 1.00 91.62 375 ASN A N 1
ATOM 2900 C CA . ASN A 1 375 ? -2.751 -17.054 15.656 1.00 91.62 375 ASN A CA 1
ATOM 2901 C C . ASN A 1 375 ? -4.250 -17.324 15.872 1.00 91.62 375 ASN A C 1
ATOM 2903 O O . ASN A 1 375 ? -5.086 -16.477 15.569 1.00 91.62 375 ASN A O 1
ATOM 2907 N N . LEU A 1 376 ? -4.590 -18.513 16.365 1.00 93.19 376 LEU A N 1
ATOM 2908 C CA . LEU A 1 376 ? -5.966 -18.931 16.610 1.00 93.19 376 LEU A CA 1
ATOM 2909 C C . LEU A 1 376 ? -6.559 -18.163 17.797 1.00 93.19 376 LEU A C 1
ATOM 2911 O O . LEU A 1 376 ? -6.349 -18.507 18.960 1.00 93.19 376 LEU A O 1
ATOM 2915 N N . VAL A 1 377 ? -7.342 -17.127 17.504 1.00 94.94 377 VAL A N 1
ATOM 2916 C CA . VAL A 1 377 ? -8.076 -16.361 18.518 1.00 94.94 377 VAL A CA 1
ATOM 2917 C C . VAL A 1 377 ? -9.178 -17.244 19.103 1.00 94.94 377 VAL A C 1
ATOM 2919 O O . VAL A 1 377 ? -10.077 -17.657 18.379 1.00 94.94 377 VAL A O 1
ATOM 2922 N N . THR A 1 378 ? -9.122 -17.545 20.401 1.00 95.88 378 THR A N 1
ATOM 2923 C CA . THR A 1 378 ? -10.086 -18.441 21.076 1.00 95.88 378 THR A CA 1
ATOM 2924 C C . THR A 1 378 ? -11.174 -17.705 21.857 1.00 95.88 378 THR A C 1
ATOM 2926 O O . THR A 1 378 ? -12.140 -18.323 22.310 1.00 95.88 378 THR A O 1
ATOM 2929 N N . LYS A 1 379 ? -11.050 -16.382 22.000 1.00 96.25 379 LYS A N 1
ATOM 2930 C CA . LYS A 1 379 ? -12.027 -15.521 22.665 1.00 96.25 379 LYS A CA 1
ATOM 2931 C C . LYS A 1 379 ? -12.240 -14.247 21.853 1.00 96.25 379 LYS A C 1
ATOM 2933 O O . LYS A 1 379 ? -11.271 -13.557 21.552 1.00 96.25 379 LYS A O 1
ATOM 2938 N N . GLY A 1 380 ? -13.489 -13.963 21.502 1.00 92.81 380 GLY A N 1
ATOM 2939 C CA . GLY A 1 380 ? -13.874 -12.745 20.796 1.00 92.81 380 GLY A CA 1
ATOM 2940 C C . GLY A 1 380 ? -13.836 -11.504 21.690 1.00 92.81 380 GLY A C 1
ATOM 2941 O O . GLY A 1 380 ? -13.780 -11.612 22.920 1.00 92.81 380 GLY A O 1
ATOM 2942 N N . VAL A 1 381 ? -13.877 -10.326 21.068 1.00 90.12 381 VAL A N 1
ATOM 2943 C CA . VAL A 1 381 ? -13.818 -9.017 21.743 1.00 90.12 381 VAL A CA 1
ATOM 2944 C C . VAL A 1 381 ? -15.011 -8.777 22.680 1.00 90.12 381 VAL A C 1
ATOM 2946 O O . VAL A 1 381 ? -14.845 -8.177 23.736 1.00 90.12 381 VAL A O 1
ATOM 2949 N N . GLN A 1 382 ? -16.173 -9.353 22.368 1.00 91.69 382 GLN A N 1
ATOM 2950 C CA . GLN A 1 382 ? -17.381 -9.384 23.194 1.00 91.69 382 GLN A CA 1
ATOM 2951 C C . GLN A 1 382 ? -17.487 -10.633 24.078 1.00 91.69 382 GLN A C 1
ATOM 2953 O O . GLN A 1 382 ? -18.497 -10.848 24.751 1.00 91.69 382 GLN A O 1
ATOM 2958 N N . GLY A 1 383 ? -16.432 -11.448 24.129 1.00 94.12 383 GLY A N 1
ATOM 2959 C CA . GLY A 1 383 ? -16.276 -12.542 25.078 1.00 94.12 383 GLY A CA 1
ATOM 2960 C C . GLY A 1 383 ? -16.788 -13.906 24.621 1.00 94.12 383 GLY A C 1
ATOM 2961 O O . GLY A 1 383 ? -16.726 -14.838 25.426 1.00 94.12 383 GLY A O 1
ATOM 2962 N N . SER A 1 384 ? -17.255 -14.065 23.376 1.00 97.62 384 SER A N 1
ATOM 2963 C CA . SER A 1 384 ? -17.647 -15.382 22.850 1.00 97.62 384 SER A CA 1
ATOM 2964 C C . SER A 1 384 ? -16.442 -16.319 22.791 1.00 97.62 384 SER A C 1
ATOM 2966 O O . SER A 1 384 ? -15.323 -15.886 22.524 1.00 97.62 384 SER A O 1
ATOM 2968 N N . THR A 1 385 ? -16.652 -17.619 22.986 1.00 98.19 385 THR A N 1
ATOM 2969 C CA . THR A 1 385 ? -15.616 -18.624 22.697 1.00 98.19 385 THR A CA 1
ATOM 2970 C C . THR A 1 385 ? -15.560 -18.877 21.197 1.00 98.19 385 THR A C 1
ATOM 2972 O O . THR A 1 385 ? -16.617 -19.064 20.595 1.00 98.19 385 THR A O 1
ATOM 2975 N N . ILE A 1 386 ? -14.369 -18.929 20.605 1.00 98.31 386 ILE A N 1
ATOM 2976 C CA . ILE A 1 386 ? -14.171 -19.186 19.173 1.00 98.31 386 ILE A CA 1
ATOM 2977 C C . ILE A 1 386 ? -13.440 -20.518 18.994 1.00 98.31 386 ILE A C 1
ATOM 2979 O O . ILE A 1 386 ? -12.361 -20.723 19.548 1.00 98.31 386 ILE A O 1
ATOM 2983 N N . GLY A 1 387 ? -14.041 -21.426 18.224 1.00 97.75 387 GLY A N 1
ATOM 2984 C CA . GLY A 1 387 ? -13.453 -22.707 17.830 1.00 97.75 387 GLY A CA 1
ATOM 2985 C C . GLY A 1 387 ? -13.247 -22.805 16.320 1.00 97.75 387 GLY A C 1
ATOM 2986 O O . GLY A 1 387 ? -13.930 -22.125 15.552 1.00 97.75 387 GLY A O 1
ATOM 2987 N N . TYR A 1 388 ? -12.331 -23.678 15.897 1.00 98.12 388 TYR A N 1
ATOM 2988 C CA . TYR A 1 388 ? -11.944 -23.846 14.495 1.00 98.12 388 TYR A CA 1
ATOM 2989 C C . TYR A 1 388 ? -12.113 -25.293 14.046 1.00 98.12 388 TYR A C 1
ATOM 2991 O O . TYR A 1 388 ? -11.797 -26.226 14.780 1.00 98.12 388 TYR A O 1
ATOM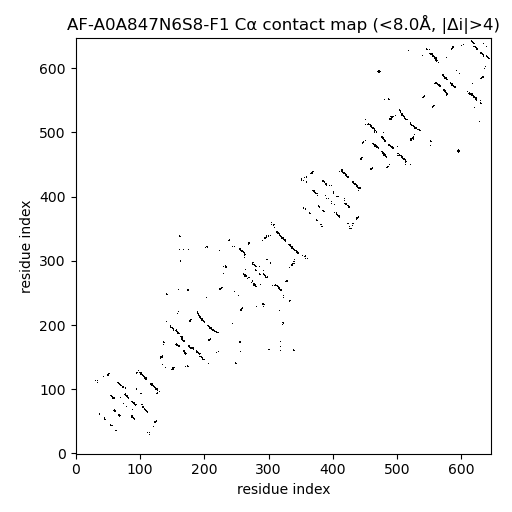 2999 N N . THR A 1 389 ? -12.596 -25.476 12.821 1.00 98.19 389 THR A N 1
ATOM 3000 C CA . THR A 1 389 ? -12.702 -26.787 12.164 1.00 98.19 389 THR A CA 1
ATOM 3001 C C . THR A 1 389 ? -12.295 -26.667 10.702 1.00 98.19 389 THR A C 1
ATOM 3003 O O . THR A 1 389 ? -12.355 -25.578 10.136 1.00 98.19 389 THR A O 1
ATOM 3006 N N . PHE A 1 390 ? -11.890 -27.764 10.068 1.00 98.31 390 PHE A N 1
ATOM 3007 C CA . PHE A 1 390 ? -11.721 -27.780 8.615 1.00 98.31 390 PHE A CA 1
ATOM 3008 C C . PHE A 1 390 ? -13.087 -27.802 7.928 1.00 98.31 390 PHE A C 1
ATOM 3010 O O . PHE A 1 390 ? -13.979 -28.539 8.351 1.00 98.31 390 PHE A O 1
ATOM 3017 N N . LYS A 1 391 ? -13.251 -27.002 6.867 1.00 97.81 391 LYS A N 1
ATOM 3018 C CA . LYS A 1 391 ? -14.492 -26.959 6.079 1.00 97.81 391 LYS A CA 1
ATOM 3019 C C . LYS A 1 391 ? -14.774 -28.309 5.422 1.00 97.81 391 LYS A C 1
ATOM 3021 O O . LYS A 1 391 ? -15.900 -28.796 5.478 1.00 97.81 391 LYS A O 1
ATOM 3026 N N . ASP A 1 392 ? -13.741 -28.892 4.821 1.00 96.88 392 ASP A N 1
ATOM 3027 C CA . ASP A 1 392 ? -13.742 -30.244 4.278 1.00 96.88 392 ASP A CA 1
ATOM 3028 C C . ASP A 1 392 ? -12.767 -31.094 5.091 1.00 96.88 392 ASP A C 1
ATOM 3030 O O . ASP A 1 392 ? -11.553 -30.937 4.990 1.00 96.88 392 ASP A O 1
ATOM 3034 N N . ALA A 1 393 ? -13.296 -32.000 5.912 1.00 95.00 393 ALA A N 1
ATOM 3035 C CA . ALA A 1 393 ? -12.485 -32.882 6.747 1.00 95.00 393 ALA A CA 1
ATOM 3036 C C . ALA A 1 393 ? -11.637 -33.884 5.936 1.00 95.00 393 ALA A C 1
ATOM 3038 O O . ALA A 1 393 ? -10.726 -34.490 6.497 1.00 95.00 393 ALA A O 1
ATOM 3039 N N . SER A 1 394 ? -11.934 -34.071 4.646 1.00 96.25 394 SER A N 1
ATOM 3040 C CA . SER A 1 394 ? -11.233 -35.001 3.756 1.00 96.25 394 SER A CA 1
ATOM 3041 C C . SER A 1 394 ? -10.126 -34.362 2.914 1.00 96.25 394 SER A C 1
ATOM 3043 O O . SER A 1 394 ? -9.396 -35.089 2.238 1.00 96.25 394 SER A O 1
ATOM 3045 N N . ASP A 1 395 ? -9.957 -33.035 2.974 1.00 95.00 395 ASP A N 1
ATOM 3046 C CA . ASP A 1 395 ? -8.868 -32.349 2.277 1.00 95.00 395 ASP A CA 1
ATOM 3047 C C . ASP A 1 395 ? -7.510 -32.813 2.823 1.00 95.00 395 ASP A C 1
ATOM 3049 O O . ASP A 1 395 ? -7.190 -32.668 4.006 1.00 95.00 395 ASP A O 1
ATOM 3053 N N . VAL A 1 396 ? -6.689 -33.377 1.937 1.00 93.94 396 VAL A N 1
ATOM 3054 C CA . VAL A 1 396 ? -5.344 -33.870 2.261 1.00 93.94 396 VAL A CA 1
ATOM 3055 C C . VAL A 1 396 ? -4.428 -32.761 2.780 1.00 93.94 396 VAL A C 1
ATOM 3057 O O . VAL A 1 396 ? -3.526 -33.031 3.572 1.00 93.94 396 VAL A O 1
ATOM 3060 N N . ASN A 1 397 ? -4.677 -31.510 2.383 1.00 95.00 397 ASN A N 1
ATOM 3061 C CA . ASN A 1 397 ? -3.892 -30.355 2.803 1.00 95.00 397 ASN A CA 1
ATOM 3062 C C . ASN A 1 397 ? -4.197 -29.922 4.243 1.00 95.00 397 ASN A C 1
ATOM 3064 O O . ASN A 1 397 ? -3.440 -29.132 4.802 1.00 95.00 397 ASN A O 1
ATOM 3068 N N . ASN A 1 398 ? -5.234 -30.471 4.888 1.00 96.25 398 ASN A N 1
ATOM 3069 C CA . ASN A 1 398 ? -5.500 -30.230 6.311 1.00 96.25 398 ASN A CA 1
ATOM 3070 C C . ASN A 1 398 ? -4.309 -30.621 7.196 1.00 96.25 398 ASN A C 1
ATOM 3072 O O . ASN A 1 398 ? -4.096 -30.013 8.239 1.00 96.25 398 ASN A O 1
ATOM 3076 N N . ALA A 1 399 ? -3.488 -31.585 6.760 1.00 94.31 399 ALA A N 1
ATOM 3077 C CA . ALA A 1 399 ? -2.266 -31.983 7.458 1.00 94.31 399 ALA A CA 1
ATOM 3078 C C . ALA A 1 399 ? -1.217 -30.855 7.577 1.00 94.31 399 ALA A C 1
ATOM 3080 O O . ALA A 1 399 ? -0.287 -30.977 8.370 1.00 94.31 399 ALA A O 1
ATOM 3081 N N . LEU A 1 400 ? -1.355 -29.769 6.805 1.00 94.94 400 LEU A N 1
ATOM 3082 C CA . LEU A 1 400 ? -0.463 -28.607 6.839 1.00 94.94 400 LEU A CA 1
ATOM 3083 C C . LEU A 1 400 ? -0.800 -27.616 7.960 1.00 94.94 400 LEU A C 1
ATOM 3085 O O . LEU A 1 400 ? -0.005 -26.711 8.205 1.00 94.94 400 LEU A O 1
ATOM 3089 N N . ILE A 1 401 ? -1.956 -27.754 8.621 1.00 96.81 401 ILE A N 1
ATOM 3090 C CA . ILE A 1 401 ? -2.388 -26.873 9.711 1.00 96.81 401 ILE A CA 1
ATOM 3091 C C . ILE A 1 401 ? -2.744 -27.712 10.938 1.00 96.81 401 ILE A C 1
ATOM 3093 O O . ILE A 1 401 ? -3.584 -28.605 10.880 1.00 96.81 401 ILE A O 1
ATOM 3097 N N . ASN A 1 402 ? -2.181 -27.372 12.091 1.00 95.44 402 ASN A N 1
ATOM 3098 C CA . ASN A 1 402 ? -2.632 -27.892 13.372 1.00 95.44 402 ASN A CA 1
ATOM 3099 C C . ASN A 1 402 ? -3.598 -26.887 14.024 1.00 95.44 402 ASN A C 1
ATOM 3101 O O . ASN A 1 402 ? -3.182 -25.820 14.465 1.00 95.44 402 ASN A O 1
ATOM 3105 N N . LEU A 1 403 ? -4.891 -27.222 14.104 1.00 95.75 403 LEU A N 1
ATOM 3106 C CA . LEU A 1 403 ? -5.918 -26.342 14.689 1.00 95.75 403 LEU A CA 1
ATOM 3107 C C . LEU A 1 403 ? -5.915 -26.292 16.230 1.00 95.75 403 LEU A C 1
ATOM 3109 O O . LEU A 1 403 ? -6.685 -25.531 16.807 1.00 95.75 403 LEU A O 1
ATOM 3113 N N . GLU A 1 404 ? -5.074 -27.077 16.905 1.00 92.25 404 GLU A N 1
ATOM 3114 C CA . GLU A 1 404 ? -4.884 -26.992 18.360 1.00 92.25 404 GLU A CA 1
ATOM 3115 C C . GLU A 1 404 ? -3.727 -26.053 18.717 1.00 92.25 404 GLU A C 1
ATOM 3117 O O . GLU A 1 404 ? -3.836 -25.254 19.645 1.00 92.25 404 GLU A O 1
ATOM 3122 N N . THR A 1 405 ? -2.615 -26.139 17.979 1.00 92.00 405 THR A N 1
ATOM 3123 C CA . THR A 1 405 ? -1.392 -25.359 18.248 1.00 92.00 405 THR A CA 1
ATOM 3124 C C . THR A 1 405 ? -1.255 -24.121 17.364 1.00 92.00 405 THR A C 1
ATOM 3126 O O . THR A 1 405 ? -0.409 -23.268 17.634 1.00 92.00 405 THR A O 1
ATOM 3129 N N . GLY A 1 406 ? -2.031 -24.040 16.283 1.00 93.88 406 GLY A N 1
ATOM 3130 C CA . GLY A 1 406 ? -1.869 -23.051 15.223 1.00 93.88 406 GLY A CA 1
ATOM 3131 C C . GLY A 1 406 ? -0.693 -23.333 14.287 1.00 93.88 406 GLY A C 1
ATOM 3132 O O . GLY A 1 406 ? -0.447 -22.539 13.391 1.00 93.88 406 GLY A O 1
ATOM 3133 N N . GLU A 1 407 ? 0.073 -24.413 14.457 1.00 90.81 407 GLU A N 1
ATOM 3134 C CA . GLU A 1 407 ? 1.248 -24.674 13.613 1.00 90.81 407 GLU A CA 1
ATOM 3135 C C . GLU A 1 407 ? 0.868 -24.806 12.130 1.00 90.81 407 GLU A C 1
ATOM 3137 O O . GLU A 1 407 ? -0.072 -25.520 11.787 1.00 90.81 407 GLU A O 1
ATOM 3142 N N . VAL A 1 408 ? 1.612 -24.120 11.258 1.00 92.88 408 VAL A N 1
ATOM 3143 C CA . VAL A 1 408 ? 1.459 -24.187 9.801 1.00 92.88 408 VAL A CA 1
ATOM 3144 C C . VAL A 1 408 ? 2.775 -24.629 9.170 1.00 92.88 408 VAL A C 1
ATOM 3146 O O . VAL A 1 408 ? 3.811 -23.978 9.343 1.00 92.88 408 VAL A O 1
ATOM 3149 N N . VAL A 1 409 ? 2.718 -25.710 8.397 1.00 89.94 409 VAL A N 1
ATOM 3150 C CA . VAL A 1 409 ? 3.852 -26.282 7.663 1.00 89.94 409 VAL A CA 1
ATOM 3151 C C . VAL A 1 409 ? 3.644 -26.063 6.171 1.00 89.94 409 VAL A C 1
ATOM 3153 O O . VAL A 1 409 ? 2.534 -26.197 5.665 1.00 89.94 409 VAL A O 1
ATOM 3156 N N . LEU A 1 410 ? 4.709 -25.716 5.451 1.00 85.56 410 LEU A N 1
ATOM 3157 C CA . LEU A 1 410 ? 4.621 -25.555 4.004 1.00 85.56 410 LEU A CA 1
ATOM 3158 C C . LEU A 1 410 ? 4.371 -26.884 3.273 1.00 85.56 410 LEU A C 1
ATOM 3160 O O . LEU A 1 410 ? 4.895 -27.920 3.694 1.00 85.56 410 LEU A O 1
ATOM 3164 N N . PRO A 1 411 ? 3.644 -26.865 2.139 1.00 86.56 411 PRO A N 1
ATOM 3165 C CA . PRO A 1 411 ? 3.643 -27.993 1.219 1.00 86.56 411 PRO A CA 1
ATOM 3166 C C . PRO A 1 411 ? 5.055 -28.228 0.661 1.00 86.56 411 PRO A C 1
ATOM 3168 O O . PRO A 1 411 ? 5.885 -27.320 0.620 1.00 86.56 411 PRO A O 1
ATOM 3171 N N . THR A 1 412 ? 5.327 -29.453 0.206 1.00 81.44 412 THR A N 1
ATOM 3172 C CA . THR A 1 412 ? 6.627 -29.809 -0.389 1.00 81.44 412 THR A CA 1
ATOM 3173 C C . THR A 1 412 ? 6.927 -28.991 -1.644 1.00 81.44 412 THR A C 1
ATOM 3175 O O . THR A 1 412 ? 8.068 -28.585 -1.843 1.00 81.44 412 THR A O 1
ATOM 3178 N N . GLU A 1 413 ? 5.908 -28.729 -2.465 1.00 77.31 413 GLU A N 1
ATOM 3179 C CA . GLU A 1 413 ? 6.010 -27.901 -3.664 1.00 77.31 413 GLU A CA 1
ATOM 3180 C C . GLU A 1 413 ? 4.729 -27.088 -3.871 1.00 77.31 413 GLU A C 1
ATOM 3182 O O . GLU A 1 413 ? 3.623 -27.536 -3.560 1.00 77.31 413 GLU A O 1
ATOM 3187 N N . GLY A 1 414 ? 4.897 -25.897 -4.445 1.00 80.81 414 GLY A N 1
ATOM 3188 C CA . GLY A 1 414 ? 3.812 -25.020 -4.863 1.00 80.81 414 GLY A CA 1
ATOM 3189 C C . GLY A 1 414 ? 3.022 -24.379 -3.726 1.00 80.81 414 GLY A C 1
ATOM 3190 O O . GLY A 1 414 ? 3.496 -24.246 -2.598 1.00 80.81 414 GLY A O 1
ATOM 3191 N N . GLN A 1 415 ? 1.812 -23.941 -4.067 1.00 86.12 415 GLN A N 1
ATOM 3192 C CA . GLN A 1 415 ? 0.907 -23.232 -3.175 1.00 86.12 415 GLN A CA 1
ATOM 3193 C C . GLN A 1 415 ? -0.447 -23.935 -3.147 1.00 86.12 415 GLN A C 1
ATOM 3195 O O . GLN A 1 415 ? -1.016 -24.254 -4.191 1.00 86.12 415 GLN A O 1
ATOM 3200 N N . VAL A 1 416 ? -0.980 -24.139 -1.947 1.00 89.94 416 VAL A N 1
ATOM 3201 C CA . VAL A 1 416 ? -2.284 -24.761 -1.707 1.00 89.94 416 VAL A CA 1
ATOM 3202 C C . VAL A 1 416 ? -3.173 -23.840 -0.878 1.00 89.94 416 VAL A C 1
ATOM 3204 O O . VAL A 1 416 ? -2.695 -22.926 -0.202 1.00 89.94 416 VAL A O 1
ATOM 3207 N N . LYS A 1 417 ? -4.486 -24.070 -0.938 1.00 92.94 417 LYS A N 1
ATOM 3208 C CA . LYS A 1 417 ? -5.485 -23.341 -0.151 1.00 92.94 417 LYS A CA 1
ATOM 3209 C C . LYS A 1 417 ? -6.231 -24.321 0.742 1.00 92.94 417 LYS A C 1
ATOM 3211 O O . LYS A 1 417 ? -6.794 -25.279 0.231 1.00 92.94 417 LYS A O 1
ATOM 3216 N N . VAL A 1 418 ? -6.262 -24.048 2.042 1.00 95.88 418 VAL A N 1
ATOM 3217 C CA . VAL A 1 418 ? -7.016 -24.807 3.049 1.00 95.88 418 VAL A CA 1
ATOM 3218 C C . VAL A 1 418 ? -8.112 -23.905 3.598 1.00 95.88 418 VAL A C 1
ATOM 3220 O O . VAL A 1 418 ? -7.839 -22.768 3.979 1.00 95.88 418 VAL A O 1
ATOM 3223 N N . VAL A 1 419 ? -9.355 -24.380 3.648 1.00 97.62 419 VAL A N 1
ATOM 3224 C CA . VAL A 1 419 ? -10.479 -23.591 4.178 1.00 97.62 419 VAL A CA 1
ATOM 3225 C C . VAL A 1 419 ? -10.848 -24.087 5.570 1.00 97.62 419 VAL A C 1
ATOM 3227 O O . VAL A 1 419 ? -11.212 -25.249 5.755 1.00 97.62 419 VAL A O 1
ATOM 3230 N N . ILE A 1 420 ? -10.794 -23.187 6.548 1.00 97.94 420 ILE A N 1
ATOM 3231 C CA . ILE A 1 420 ? -11.221 -23.439 7.927 1.00 97.94 420 ILE A CA 1
ATOM 3232 C C . ILE A 1 420 ? -12.515 -22.681 8.224 1.00 97.94 420 ILE A C 1
ATOM 3234 O O . ILE A 1 420 ? -12.817 -21.670 7.594 1.00 97.94 420 ILE A O 1
ATOM 3238 N N . VAL A 1 421 ? -13.279 -23.156 9.200 1.00 98.25 421 VAL A N 1
ATOM 3239 C CA . VAL A 1 421 ? -14.500 -22.522 9.697 1.00 98.25 421 VAL A CA 1
ATOM 3240 C C . VAL A 1 421 ? -14.258 -22.080 11.131 1.00 98.25 421 VAL A C 1
ATOM 3242 O O . VAL A 1 421 ? -14.146 -22.919 12.029 1.00 98.25 421 VAL A O 1
ATOM 3245 N N . ALA A 1 422 ? -14.196 -20.768 11.346 1.00 98.19 422 ALA A N 1
ATOM 3246 C CA . ALA A 1 422 ? -14.223 -20.183 12.680 1.00 98.19 422 ALA A CA 1
ATOM 3247 C C . ALA A 1 422 ? -15.675 -20.109 13.160 1.00 98.19 422 ALA A C 1
ATOM 3249 O O . ALA A 1 422 ? -16.540 -19.649 12.416 1.00 98.19 422 ALA A O 1
ATOM 3250 N N . THR A 1 423 ? -15.954 -20.563 14.380 1.00 98.31 423 THR A N 1
ATOM 3251 C CA . THR A 1 423 ? -17.295 -20.554 14.979 1.00 98.31 423 THR A CA 1
ATOM 3252 C C . THR A 1 423 ? -17.250 -19.915 16.356 1.00 98.31 423 THR A C 1
ATOM 3254 O O . THR A 1 423 ? -16.633 -20.466 17.266 1.00 98.31 423 THR A O 1
ATOM 3257 N N . ALA A 1 424 ? -17.928 -18.780 16.516 1.00 98.25 424 ALA A N 1
ATOM 3258 C CA . ALA A 1 424 ? -18.136 -18.141 17.805 1.00 98.25 424 ALA A CA 1
ATOM 3259 C C . ALA A 1 424 ? -19.394 -18.694 18.462 1.00 98.25 424 ALA A C 1
ATOM 3261 O O . ALA A 1 424 ? -20.412 -18.926 17.802 1.00 98.25 424 ALA A O 1
ATOM 3262 N N . LYS A 1 425 ? -19.317 -18.873 19.777 1.00 98.38 425 LYS A N 1
ATOM 3263 C CA . LYS A 1 425 ? -20.415 -19.338 20.612 1.00 98.38 425 LYS A CA 1
ATOM 3264 C C . LYS A 1 425 ? -20.493 -18.529 21.900 1.00 98.38 425 LYS A C 1
ATOM 3266 O O . LYS A 1 425 ? -19.482 -18.328 22.574 1.00 98.38 425 LYS A O 1
ATOM 3271 N N . MET A 1 426 ? -21.711 -18.142 22.259 1.00 97.62 426 MET A N 1
ATOM 3272 C CA . MET A 1 426 ? -22.056 -17.592 23.564 1.00 97.62 426 MET A CA 1
ATOM 3273 C C . MET A 1 426 ? -23.422 -18.140 23.970 1.00 97.62 426 MET A C 1
ATOM 3275 O O . MET A 1 426 ? -24.409 -17.902 23.282 1.00 97.62 426 MET A O 1
ATOM 3279 N N . ASN A 1 427 ? -23.471 -18.911 25.060 1.00 96.44 427 ASN A N 1
ATOM 3280 C CA . ASN A 1 427 ? -24.662 -19.670 25.455 1.00 96.44 427 ASN A CA 1
ATOM 3281 C C . ASN A 1 427 ? -25.216 -20.488 24.265 1.00 96.44 427 ASN A C 1
ATOM 3283 O O . ASN A 1 427 ? -24.489 -21.323 23.715 1.00 96.44 427 ASN A O 1
ATOM 3287 N N . ASP A 1 428 ? -26.462 -20.237 23.856 1.00 95.69 428 ASP A N 1
ATOM 3288 C CA . ASP A 1 428 ? -27.112 -20.901 22.717 1.00 95.69 428 ASP A CA 1
ATOM 3289 C C . ASP A 1 428 ? -26.857 -20.201 21.370 1.00 95.69 428 ASP A C 1
ATOM 3291 O O . ASP A 1 428 ? -27.104 -20.781 20.311 1.00 95.69 428 ASP A O 1
ATOM 3295 N N . ALA A 1 429 ? -26.338 -18.971 21.382 1.00 97.75 429 ALA A N 1
ATOM 3296 C CA . ALA A 1 429 ? -26.053 -18.218 20.171 1.00 97.75 429 ALA A CA 1
ATOM 3297 C C . ALA A 1 429 ? -24.772 -18.706 19.489 1.00 97.75 429 ALA A C 1
ATOM 3299 O O . ALA A 1 429 ? -23.756 -18.978 20.139 1.00 97.75 429 ALA A O 1
ATOM 3300 N N . THR A 1 430 ? -24.809 -18.778 18.157 1.00 97.69 430 THR A N 1
ATOM 3301 C CA . THR A 1 430 ? -23.655 -19.168 17.338 1.00 97.69 430 THR A CA 1
ATOM 3302 C C . THR A 1 430 ? -23.574 -18.355 16.052 1.00 97.69 430 THR A C 1
ATOM 3304 O O . THR A 1 430 ? -24.582 -17.882 15.520 1.00 97.69 430 THR A O 1
ATOM 3307 N N . LYS A 1 431 ? -22.353 -18.195 15.542 1.00 97.56 431 LYS A N 1
ATOM 3308 C CA . LYS A 1 431 ? -22.071 -17.625 14.223 1.00 97.56 431 LYS A CA 1
ATOM 3309 C C . LYS A 1 431 ? -20.781 -18.234 13.684 1.00 97.56 431 LYS A C 1
ATOM 3311 O O . LYS A 1 431 ? -19.845 -18.445 14.450 1.00 97.56 431 LYS A O 1
ATOM 3316 N N . SER A 1 432 ? -20.724 -18.485 12.379 1.00 97.31 432 SER A N 1
ATOM 3317 C CA . SER A 1 432 ? -19.535 -19.039 11.725 1.00 97.31 432 SER A CA 1
ATOM 3318 C C . SER A 1 432 ? -19.116 -18.226 10.502 1.00 97.31 432 SER A C 1
ATOM 3320 O O . SER A 1 432 ? -19.957 -17.590 9.860 1.00 97.31 432 SER A O 1
ATOM 3322 N N . LYS A 1 433 ? -17.820 -18.279 10.179 1.00 96.00 433 LYS A N 1
ATOM 3323 C CA . LYS A 1 433 ? -17.193 -17.641 9.014 1.00 96.00 433 LYS A CA 1
ATOM 3324 C C . LYS A 1 433 ? -16.143 -18.575 8.420 1.00 96.00 433 LYS A C 1
ATOM 3326 O O . LYS A 1 433 ? -15.312 -19.123 9.145 1.00 96.00 433 LYS A O 1
ATOM 3331 N N . ASP A 1 434 ? -16.200 -18.747 7.104 1.00 97.50 434 ASP A N 1
ATOM 3332 C CA . ASP A 1 434 ? -15.190 -19.485 6.351 1.00 97.50 434 ASP A CA 1
ATOM 3333 C C . ASP A 1 434 ? -13.958 -18.594 6.151 1.00 97.50 434 ASP A C 1
ATOM 3335 O O . ASP A 1 434 ? -14.077 -17.421 5.792 1.00 97.50 434 ASP A O 1
ATOM 3339 N N . ILE A 1 435 ? -12.772 -19.155 6.364 1.00 96.31 435 ILE A N 1
ATOM 3340 C CA . ILE A 1 435 ? -11.488 -18.468 6.233 1.00 96.31 435 ILE A CA 1
ATOM 3341 C C . ILE A 1 435 ? -10.587 -19.329 5.353 1.00 96.31 435 ILE A C 1
ATOM 3343 O O . ILE A 1 435 ? -10.326 -20.490 5.658 1.00 96.31 435 ILE A O 1
ATOM 3347 N N . THR A 1 436 ? -10.116 -18.764 4.242 1.00 96.31 436 THR A N 1
ATOM 3348 C CA . THR A 1 436 ? -9.186 -19.449 3.333 1.00 96.31 436 THR A CA 1
ATOM 3349 C C . THR A 1 436 ? -7.752 -19.116 3.720 1.00 96.31 436 THR A C 1
ATOM 3351 O O . THR A 1 436 ? -7.359 -17.953 3.675 1.00 96.31 436 THR A O 1
ATOM 3354 N N . ILE A 1 437 ? -6.972 -20.137 4.066 1.00 94.00 437 ILE A N 1
ATOM 3355 C CA . ILE A 1 437 ? -5.544 -20.054 4.366 1.00 94.00 437 ILE A CA 1
ATOM 3356 C C . ILE A 1 437 ? -4.760 -20.492 3.130 1.00 94.00 437 ILE A C 1
ATOM 3358 O O . ILE A 1 437 ? -4.968 -21.584 2.611 1.00 94.00 437 ILE A O 1
ATOM 3362 N N . THR A 1 438 ? -3.859 -19.642 2.653 1.00 90.81 438 THR A N 1
ATOM 3363 C CA . THR A 1 438 ? -2.974 -19.904 1.514 1.00 90.81 438 THR A CA 1
ATOM 3364 C C . THR A 1 438 ? -1.582 -20.261 2.030 1.00 90.81 438 THR A C 1
ATOM 3366 O O . THR A 1 438 ? -0.977 -19.484 2.770 1.00 90.81 438 THR A O 1
ATOM 3369 N N . ILE A 1 439 ? -1.072 -21.435 1.658 1.00 89.06 439 ILE A N 1
ATOM 3370 C CA . ILE A 1 439 ? 0.174 -21.996 2.193 1.00 89.06 439 ILE A CA 1
ATOM 3371 C C . ILE A 1 439 ? 1.086 -22.392 1.035 1.00 89.06 439 ILE A C 1
ATOM 3373 O O . ILE A 1 439 ? 0.664 -23.122 0.142 1.00 89.06 439 ILE A O 1
ATOM 3377 N N . GLY A 1 440 ? 2.338 -21.947 1.072 1.00 84.81 440 GLY A N 1
ATOM 3378 C CA . GLY A 1 440 ? 3.350 -22.238 0.062 1.00 84.81 440 GLY A CA 1
ATOM 3379 C C . GLY A 1 440 ? 3.608 -21.080 -0.899 1.00 84.81 440 GLY A C 1
ATOM 3380 O O . GLY A 1 440 ? 2.905 -20.063 -0.914 1.00 84.81 440 GLY A O 1
ATOM 3381 N N . GLU A 1 441 ? 4.662 -21.238 -1.692 1.00 83.62 441 GLU A N 1
ATOM 3382 C CA . GLU A 1 441 ? 5.079 -20.251 -2.684 1.00 83.62 441 GLU A CA 1
ATOM 3383 C C . GLU A 1 441 ? 4.386 -20.508 -4.020 1.00 83.62 441 GLU A C 1
ATOM 3385 O O . GLU A 1 441 ? 4.196 -21.655 -4.431 1.00 83.62 441 GLU A O 1
ATOM 3390 N N . VAL A 1 442 ? 4.040 -19.433 -4.732 1.00 84.62 442 VAL A N 1
ATOM 3391 C CA . VAL A 1 442 ? 3.552 -19.554 -6.108 1.00 84.62 442 VAL A CA 1
ATOM 3392 C C . VAL A 1 442 ? 4.627 -20.286 -6.928 1.00 84.62 442 VAL A C 1
ATOM 3394 O O . VAL A 1 442 ? 5.791 -19.865 -6.893 1.00 84.62 442 VAL A O 1
ATOM 3397 N N . PRO A 1 443 ? 4.281 -21.381 -7.633 1.00 85.19 443 PRO A N 1
ATOM 3398 C CA . PRO A 1 443 ? 5.242 -22.121 -8.440 1.00 85.19 443 PRO A CA 1
ATOM 3399 C C . PRO A 1 443 ? 5.926 -21.219 -9.466 1.00 85.19 443 PRO A C 1
ATOM 3401 O O . PRO A 1 443 ? 5.267 -20.414 -10.128 1.00 85.19 443 PRO A O 1
ATOM 3404 N N . LEU A 1 444 ? 7.242 -21.381 -9.614 1.00 89.62 444 LEU A N 1
ATOM 3405 C CA . LEU A 1 444 ? 7.988 -20.736 -10.688 1.00 89.62 444 LEU A CA 1
ATOM 3406 C C . LEU A 1 444 ? 7.628 -21.409 -12.019 1.00 89.62 444 LEU A C 1
ATOM 3408 O O . LEU A 1 444 ? 7.825 -22.613 -12.171 1.00 89.62 444 LEU A O 1
ATOM 3412 N N . VAL A 1 445 ? 7.126 -20.625 -12.966 1.00 94.56 445 VAL A N 1
ATOM 3413 C CA . VAL A 1 445 ? 6.802 -21.051 -14.332 1.00 94.56 445 VAL A CA 1
ATOM 3414 C C . VAL A 1 445 ? 7.594 -20.225 -15.342 1.00 94.56 445 VAL A C 1
ATOM 3416 O O . VAL A 1 445 ? 8.144 -19.168 -15.021 1.00 94.56 445 VAL A O 1
ATOM 3419 N N . THR A 1 446 ? 7.659 -20.711 -16.574 1.00 97.88 446 THR A N 1
ATOM 3420 C CA . THR A 1 446 ? 8.229 -19.970 -17.702 1.00 97.88 446 THR A CA 1
ATOM 3421 C C . THR A 1 446 ? 7.294 -18.841 -18.145 1.00 97.88 446 THR A C 1
ATOM 3423 O O . THR A 1 446 ? 6.088 -18.860 -17.876 1.00 97.88 446 THR A O 1
ATOM 3426 N N . ILE A 1 447 ? 7.817 -17.841 -18.854 1.00 98.00 447 ILE A N 1
ATOM 3427 C CA . ILE A 1 447 ? 7.000 -16.737 -19.372 1.00 98.00 447 ILE A CA 1
ATOM 3428 C C . ILE A 1 447 ? 5.971 -17.243 -20.391 1.00 98.00 447 ILE A C 1
ATOM 3430 O O . ILE A 1 447 ? 4.848 -16.740 -20.420 1.00 98.00 447 ILE A O 1
ATOM 3434 N N . ALA A 1 448 ? 6.299 -18.258 -21.196 1.00 96.69 448 ALA A N 1
ATOM 3435 C CA . ALA A 1 448 ? 5.333 -18.872 -22.105 1.00 96.69 448 ALA A CA 1
ATOM 3436 C C . ALA A 1 448 ? 4.158 -19.523 -21.354 1.00 96.69 448 ALA A C 1
ATOM 3438 O O . ALA A 1 448 ? 3.003 -19.319 -21.728 1.00 96.69 448 ALA A O 1
ATOM 3439 N N . GLU A 1 449 ? 4.436 -20.258 -20.274 1.00 97.12 449 GLU A N 1
ATOM 3440 C CA . GLU A 1 449 ? 3.396 -20.859 -19.431 1.00 97.12 449 GLU A CA 1
ATOM 3441 C C . GLU A 1 449 ? 2.545 -19.793 -18.738 1.00 97.12 449 GLU A C 1
ATOM 3443 O O . GLU A 1 449 ? 1.322 -19.918 -18.715 1.00 97.12 449 GLU A O 1
ATOM 3448 N N . ALA A 1 450 ? 3.163 -18.720 -18.233 1.00 96.88 450 ALA A N 1
ATOM 3449 C CA . ALA A 1 450 ? 2.443 -17.585 -17.659 1.00 96.88 450 ALA A CA 1
ATOM 3450 C C . ALA A 1 450 ? 1.525 -16.907 -18.690 1.00 96.88 450 ALA A C 1
ATOM 3452 O O . ALA A 1 450 ? 0.367 -16.618 -18.399 1.00 96.88 450 ALA A O 1
ATOM 3453 N N . ASN A 1 451 ? 1.996 -16.716 -19.924 1.00 94.81 451 ASN A N 1
ATOM 3454 C CA . ASN A 1 451 ? 1.196 -16.145 -21.008 1.00 94.81 451 ASN A CA 1
ATOM 3455 C C . ASN A 1 451 ? 0.026 -17.045 -21.444 1.00 94.81 451 ASN A C 1
ATOM 3457 O O . ASN A 1 451 ? -0.885 -16.547 -22.097 1.00 94.81 451 ASN A O 1
ATOM 3461 N N . ALA A 1 452 ? 0.016 -18.330 -21.085 1.00 95.38 452 ALA A N 1
ATOM 3462 C CA . ALA A 1 452 ? -1.093 -19.245 -21.356 1.00 95.38 452 ALA A CA 1
ATOM 3463 C C . ALA A 1 452 ? -2.149 -19.287 -20.233 1.00 95.38 452 ALA A C 1
ATOM 3465 O O . ALA A 1 452 ? -3.152 -19.986 -20.371 1.00 95.38 452 ALA A O 1
ATOM 3466 N N . LYS A 1 453 ? -1.925 -18.576 -19.120 1.00 93.94 453 LYS A N 1
ATOM 3467 C CA . LYS A 1 453 ? -2.844 -18.529 -17.977 1.00 93.94 453 LYS A CA 1
ATOM 3468 C C . LYS A 1 453 ? -4.015 -17.572 -18.192 1.00 93.94 453 LYS A C 1
ATOM 3470 O O . LYS A 1 453 ? -3.923 -16.603 -18.950 1.00 93.94 453 LYS A O 1
ATOM 3475 N N . ASP A 1 454 ? -5.099 -17.830 -17.464 1.00 92.56 454 ASP A N 1
ATOM 3476 C CA . ASP A 1 454 ? -6.288 -16.985 -17.473 1.00 92.56 454 ASP A CA 1
ATOM 3477 C C . ASP A 1 454 ? -6.076 -15.679 -16.692 1.00 92.56 454 ASP A C 1
ATOM 3479 O O . ASP A 1 454 ? -5.303 -15.595 -15.732 1.00 92.56 454 ASP A O 1
ATOM 3483 N N . LYS A 1 455 ? -6.818 -14.638 -17.086 1.00 92.62 455 LYS A N 1
ATOM 3484 C CA . LYS A 1 455 ? -6.818 -13.340 -16.402 1.00 92.62 455 LYS A CA 1
ATOM 3485 C C . LYS A 1 455 ? -7.126 -13.507 -14.908 1.00 92.62 455 LYS A C 1
ATOM 3487 O O . LYS A 1 455 ? -8.149 -14.077 -14.539 1.00 92.62 455 LYS A O 1
ATOM 3492 N N . GLY A 1 456 ? -6.296 -12.903 -14.063 1.00 87.75 456 GLY A N 1
ATOM 3493 C CA . GLY A 1 456 ? -6.415 -12.911 -12.607 1.00 87.75 456 GLY A CA 1
ATOM 3494 C C . GLY A 1 456 ? -5.664 -14.050 -11.917 1.00 87.75 456 GLY A C 1
ATOM 3495 O O . GLY A 1 456 ? -5.501 -13.989 -10.699 1.00 87.75 456 GLY A O 1
ATOM 3496 N N . GLU A 1 457 ? -5.164 -15.054 -12.650 1.00 89.69 457 GLU A N 1
ATOM 3497 C CA . GLU A 1 457 ? -4.276 -16.058 -12.057 1.00 89.69 457 GLU A CA 1
ATOM 3498 C C . GLU A 1 457 ? -2.976 -15.414 -11.568 1.00 89.69 457 GLU A C 1
ATOM 3500 O O . GLU A 1 457 ? -2.424 -14.519 -12.208 1.00 89.69 457 GLU A O 1
ATOM 3505 N N . THR A 1 458 ? -2.479 -15.878 -10.421 1.00 90.00 458 THR A N 1
ATOM 3506 C CA . THR A 1 458 ? -1.176 -15.465 -9.896 1.00 90.00 458 THR A CA 1
ATOM 3507 C C . THR A 1 458 ? -0.081 -16.342 -10.490 1.00 90.00 458 THR A C 1
ATOM 3509 O O . THR A 1 458 ? -0.190 -17.567 -10.489 1.00 90.00 458 THR A O 1
ATOM 3512 N N . VAL A 1 459 ? 0.985 -15.710 -10.971 1.00 94.81 459 VAL A N 1
ATOM 3513 C CA . VAL A 1 459 ? 2.149 -16.365 -11.569 1.00 94.81 459 VAL A CA 1
ATOM 3514 C C . VAL A 1 459 ? 3.430 -15.866 -10.924 1.00 94.81 459 VAL A C 1
ATOM 3516 O O . VAL A 1 459 ? 3.501 -14.728 -10.453 1.00 94.81 459 VAL A O 1
ATOM 3519 N N . ARG A 1 460 ? 4.455 -16.715 -10.946 1.00 94.81 460 ARG A N 1
ATOM 3520 C CA . ARG A 1 460 ? 5.824 -16.362 -10.591 1.00 94.81 460 ARG A CA 1
ATOM 3521 C C . ARG A 1 460 ? 6.739 -16.751 -11.745 1.00 94.81 460 ARG A C 1
ATOM 3523 O O . ARG A 1 460 ? 6.732 -17.907 -12.148 1.00 94.81 460 ARG A O 1
ATOM 3530 N N . VAL A 1 461 ? 7.497 -15.802 -12.285 1.00 97.31 461 VAL A N 1
ATOM 3531 C CA . VAL A 1 461 ? 8.383 -15.999 -13.448 1.00 97.31 461 VAL A CA 1
ATOM 3532 C C . VAL A 1 461 ? 9.767 -15.415 -13.189 1.00 97.31 461 VAL A C 1
ATOM 3534 O O . VAL A 1 461 ? 9.925 -14.526 -12.352 1.00 97.31 461 VAL A O 1
ATOM 3537 N N . LYS A 1 462 ? 10.768 -15.870 -13.946 1.00 97.12 462 LYS A N 1
ATOM 3538 C CA . LYS A 1 462 ? 12.062 -15.189 -14.077 1.00 97.12 462 LYS A CA 1
ATOM 3539 C C . LYS A 1 462 ? 12.201 -14.635 -15.483 1.00 97.12 462 LYS A C 1
ATOM 3541 O O . LYS A 1 462 ? 11.783 -15.278 -16.438 1.00 97.12 462 LYS A O 1
ATOM 3546 N N . GLY A 1 463 ? 12.783 -13.451 -15.606 1.00 96.94 463 GLY A N 1
ATOM 3547 C CA . GLY A 1 463 ? 13.058 -12.864 -16.909 1.00 96.94 463 GLY A CA 1
ATOM 3548 C C . GLY A 1 463 ? 14.105 -11.764 -16.855 1.00 96.94 463 GLY A C 1
ATOM 3549 O O . GLY A 1 463 ? 14.234 -11.044 -15.865 1.00 96.94 463 GLY A O 1
ATOM 3550 N N . VAL A 1 464 ? 14.850 -11.627 -17.945 1.00 96.19 464 VAL A N 1
ATOM 3551 C CA . VAL A 1 464 ? 15.820 -10.556 -18.169 1.00 96.19 464 VAL A CA 1
ATOM 3552 C C . VAL A 1 464 ? 15.090 -9.295 -18.611 1.00 96.19 464 VAL A C 1
ATOM 3554 O O . VAL A 1 464 ? 14.295 -9.334 -19.550 1.00 96.19 464 VAL A O 1
ATOM 3557 N N . VAL A 1 465 ? 15.377 -8.168 -17.959 1.00 96.19 465 VAL A N 1
ATOM 3558 C CA . VAL A 1 465 ? 14.822 -6.857 -18.318 1.00 96.19 465 VAL A CA 1
ATOM 3559 C C . VAL A 1 465 ? 15.359 -6.405 -19.674 1.00 96.19 465 VAL A C 1
ATOM 3561 O O . VAL A 1 465 ? 16.555 -6.181 -19.836 1.00 96.19 465 VAL A O 1
ATOM 3564 N N . LEU A 1 466 ? 14.454 -6.217 -20.631 1.00 94.56 466 LEU A N 1
ATOM 3565 C CA . LEU A 1 466 ? 14.736 -5.724 -21.978 1.00 94.56 466 LEU A CA 1
ATOM 3566 C C . LEU A 1 466 ? 14.720 -4.200 -22.053 1.00 94.56 466 LEU A C 1
ATOM 3568 O O . LEU A 1 466 ? 15.599 -3.570 -22.631 1.00 94.56 466 LEU A O 1
ATOM 3572 N N . LYS A 1 467 ? 13.687 -3.596 -21.470 1.00 92.69 467 LYS A N 1
ATOM 3573 C CA . LYS A 1 467 ? 13.490 -2.147 -21.443 1.00 92.69 467 LYS A CA 1
ATOM 3574 C C . LYS A 1 467 ? 12.591 -1.808 -20.261 1.00 92.69 467 LYS A C 1
ATOM 3576 O O . LYS A 1 467 ? 11.664 -2.559 -19.961 1.00 92.69 467 LYS A O 1
ATOM 3581 N N . ALA A 1 468 ? 12.844 -0.677 -19.615 1.00 92.12 468 ALA A N 1
ATOM 3582 C CA . ALA A 1 468 ? 11.990 -0.130 -18.571 1.00 92.12 468 ALA A CA 1
ATOM 3583 C C . ALA A 1 468 ? 11.762 1.359 -18.843 1.00 92.12 468 ALA A C 1
ATOM 3585 O O . ALA A 1 468 ? 12.713 2.094 -19.097 1.00 92.12 468 ALA A O 1
ATOM 3586 N N . ILE A 1 469 ? 10.504 1.791 -18.801 1.00 90.81 469 ILE A N 1
ATOM 3587 C CA . ILE A 1 469 ? 10.111 3.194 -18.941 1.00 90.81 469 ILE A CA 1
ATOM 3588 C C . ILE A 1 469 ? 9.419 3.600 -17.654 1.00 90.81 469 ILE A C 1
ATOM 3590 O O . ILE A 1 469 ? 8.360 3.058 -17.345 1.00 90.81 469 ILE A O 1
ATOM 3594 N N . THR A 1 470 ? 10.015 4.527 -16.911 1.00 89.50 470 THR A N 1
ATOM 3595 C CA . THR A 1 470 ? 9.471 5.033 -15.646 1.00 89.50 470 THR A CA 1
ATOM 3596 C C . THR A 1 470 ? 8.785 6.363 -15.881 1.00 89.50 470 THR A C 1
ATOM 3598 O O . THR A 1 470 ? 9.418 7.300 -16.354 1.00 89.50 470 THR A O 1
ATOM 3601 N N . SER A 1 471 ? 7.509 6.441 -15.518 1.00 88.94 471 SER A N 1
ATOM 3602 C CA . SER A 1 471 ? 6.690 7.630 -15.694 1.00 88.94 471 SER A CA 1
ATOM 3603 C C . SER A 1 471 ? 7.162 8.768 -14.792 1.00 88.94 471 SER A C 1
ATOM 3605 O O . SER A 1 471 ? 7.174 8.619 -13.569 1.00 88.94 471 SER A O 1
ATOM 3607 N N . VAL A 1 472 ? 7.497 9.925 -15.364 1.00 86.81 472 VAL A N 1
ATOM 3608 C CA . VAL A 1 472 ? 7.813 11.137 -14.587 1.00 86.81 472 VAL A CA 1
ATOM 3609 C C . VAL A 1 472 ? 6.594 11.609 -13.790 1.00 86.81 472 VAL A C 1
ATOM 3611 O O . VAL A 1 472 ? 6.738 12.040 -12.647 1.00 86.81 472 VAL A O 1
ATOM 3614 N N . GLN A 1 473 ? 5.387 11.487 -14.353 1.00 87.94 473 GLN A N 1
ATOM 3615 C CA . GLN A 1 473 ? 4.156 11.916 -13.689 1.00 87.94 473 GLN A CA 1
ATOM 3616 C C . GLN A 1 473 ? 3.752 10.998 -12.528 1.00 87.94 473 GLN A C 1
ATOM 3618 O O . GLN A 1 473 ? 3.350 11.481 -11.470 1.00 87.94 473 GLN A O 1
ATOM 3623 N N . TYR A 1 474 ? 3.820 9.678 -12.727 1.00 85.00 474 TYR A N 1
ATOM 3624 C CA . TYR A 1 474 ? 3.241 8.710 -11.785 1.00 85.00 474 TYR A CA 1
ATOM 3625 C C . TYR A 1 474 ? 4.278 7.902 -10.996 1.00 85.00 474 TYR A C 1
ATOM 3627 O O . TYR A 1 474 ? 3.929 7.241 -10.020 1.00 85.00 474 TYR A O 1
ATOM 3635 N N . GLY A 1 475 ? 5.546 7.918 -11.409 1.00 87.00 475 GLY A N 1
ATOM 3636 C CA . GLY A 1 475 ? 6.639 7.165 -10.792 1.00 87.00 475 GLY A CA 1
ATOM 3637 C C . GLY A 1 475 ? 6.585 5.646 -10.989 1.00 87.00 475 GLY A C 1
ATOM 3638 O O . GLY A 1 475 ? 7.494 4.962 -10.529 1.00 87.00 475 GLY A O 1
ATOM 3639 N N . ASN A 1 476 ? 5.547 5.110 -11.637 1.00 90.81 476 ASN A N 1
ATOM 3640 C CA . ASN A 1 476 ? 5.446 3.693 -11.982 1.00 90.81 476 ASN A CA 1
ATOM 3641 C C . ASN A 1 476 ? 6.140 3.393 -13.320 1.00 90.81 476 ASN A C 1
ATOM 3643 O O . ASN A 1 476 ? 6.382 4.305 -14.109 1.00 90.81 476 ASN A O 1
ATOM 3647 N N . SER A 1 477 ? 6.455 2.123 -13.580 1.00 92.81 477 SER A N 1
ATOM 3648 C CA . SER A 1 477 ? 7.169 1.719 -14.794 1.00 92.81 477 SER A CA 1
ATOM 3649 C C . SER A 1 477 ? 6.411 0.712 -15.649 1.00 92.81 477 SER A C 1
ATOM 3651 O O . SER A 1 477 ? 5.746 -0.191 -15.145 1.00 92.81 477 SER A O 1
ATOM 3653 N N . SER A 1 478 ? 6.582 0.842 -16.961 1.00 93.69 478 SER A N 1
ATOM 3654 C CA . SER A 1 478 ? 6.308 -0.208 -17.942 1.00 93.69 478 SER A CA 1
ATOM 3655 C C . SER A 1 478 ? 7.603 -0.962 -18.216 1.00 93.69 478 SER A C 1
ATOM 3657 O O . SER A 1 478 ? 8.597 -0.338 -18.592 1.00 93.69 478 SER A O 1
ATOM 3659 N N . VAL A 1 479 ? 7.619 -2.278 -18.006 1.00 97.19 479 VAL A N 1
ATOM 3660 C CA . VAL A 1 479 ? 8.847 -3.085 -18.103 1.00 97.19 479 VAL A CA 1
ATOM 3661 C C . VAL A 1 479 ? 8.622 -4.255 -19.035 1.00 97.19 479 VAL A C 1
ATOM 3663 O O . VAL A 1 479 ? 7.621 -4.945 -18.915 1.00 97.19 479 VAL A O 1
ATOM 3666 N N . TYR A 1 480 ? 9.561 -4.508 -19.931 1.00 97.50 480 TYR A N 1
ATOM 3667 C CA . TYR A 1 480 ? 9.533 -5.661 -20.821 1.00 97.50 480 TYR A CA 1
ATOM 3668 C C . TYR A 1 480 ? 10.582 -6.655 -20.350 1.00 97.50 480 TYR A C 1
ATOM 3670 O O . TYR A 1 480 ? 11.728 -6.265 -20.122 1.00 97.50 480 TYR A O 1
ATOM 3678 N N . ILE A 1 481 ? 10.192 -7.917 -20.191 1.00 98.00 481 ILE A N 1
ATOM 3679 C CA . ILE A 1 481 ? 11.090 -8.996 -19.777 1.00 98.00 481 ILE A CA 1
ATOM 3680 C C . ILE A 1 481 ? 11.000 -10.177 -20.740 1.00 98.00 481 ILE A C 1
ATOM 3682 O O . ILE A 1 481 ? 9.974 -10.374 -21.398 1.00 98.00 481 ILE A O 1
ATOM 3686 N N . GLN A 1 482 ? 12.061 -10.977 -20.793 1.00 96.88 482 GLN A N 1
ATOM 3687 C CA . GLN A 1 482 ? 12.072 -12.236 -21.535 1.00 96.88 482 GLN A CA 1
ATOM 3688 C C . GLN A 1 482 ? 12.820 -13.348 -20.804 1.00 96.88 482 GLN A C 1
ATOM 3690 O O . GLN A 1 482 ? 13.740 -13.081 -20.033 1.00 96.88 482 GLN A O 1
ATOM 3695 N N . ASP A 1 483 ? 12.465 -14.585 -21.120 1.00 95.81 483 ASP A N 1
ATOM 3696 C CA . ASP A 1 483 ? 13.233 -15.790 -20.824 1.00 95.81 483 ASP A CA 1
ATOM 3697 C C . ASP A 1 483 ? 13.482 -16.562 -22.133 1.00 95.81 483 ASP A C 1
ATOM 3699 O O . ASP A 1 483 ? 13.247 -16.045 -23.229 1.00 95.81 483 ASP A O 1
ATOM 3703 N N . GLU A 1 484 ? 13.981 -17.794 -22.044 1.00 94.44 484 GLU A N 1
ATOM 3704 C CA . GLU A 1 484 ? 14.230 -18.634 -23.225 1.00 94.44 484 GLU A CA 1
ATOM 3705 C C . GLU A 1 484 ? 12.942 -19.050 -23.963 1.00 94.44 484 GLU A C 1
ATOM 3707 O O . GLU A 1 484 ? 12.999 -19.471 -25.118 1.00 94.44 484 GLU A O 1
ATOM 3712 N N . THR A 1 485 ? 11.781 -18.941 -23.313 1.00 96.62 485 THR A N 1
ATOM 3713 C CA . THR A 1 485 ? 10.494 -19.449 -23.807 1.00 96.62 485 THR A CA 1
ATOM 3714 C C . THR A 1 485 ? 9.585 -18.360 -24.364 1.00 96.62 485 THR A C 1
ATOM 3716 O O . THR A 1 485 ? 8.765 -18.633 -25.242 1.00 96.62 485 THR A O 1
ATOM 3719 N N . GLY A 1 486 ? 9.694 -17.128 -23.865 1.00 95.06 486 GLY A N 1
ATOM 3720 C CA . GLY A 1 486 ? 8.727 -16.086 -24.167 1.00 95.06 486 GLY A CA 1
ATOM 3721 C C . GLY A 1 486 ? 9.083 -14.707 -23.628 1.00 95.06 486 GLY A C 1
ATOM 3722 O O . GLY A 1 486 ? 10.151 -14.461 -23.069 1.00 95.06 486 GLY A O 1
ATOM 3723 N N . ARG A 1 487 ? 8.153 -13.773 -23.845 1.00 96.00 487 ARG A N 1
ATOM 3724 C CA . ARG A 1 487 ? 8.264 -12.362 -23.453 1.00 96.00 487 ARG A CA 1
ATOM 3725 C C . ARG A 1 487 ? 6.959 -11.894 -22.842 1.00 96.00 487 ARG A C 1
ATOM 3727 O O . ARG A 1 487 ? 5.891 -12.370 -23.224 1.00 96.00 487 ARG A O 1
ATOM 3734 N N . THR A 1 488 ? 7.039 -10.948 -21.922 1.00 97.31 488 THR A N 1
ATOM 3735 C CA . THR A 1 488 ? 5.848 -10.315 -21.355 1.00 97.31 488 THR A CA 1
ATOM 3736 C C . THR A 1 488 ? 6.150 -8.890 -20.911 1.00 97.31 488 THR A C 1
ATOM 3738 O O . THR A 1 488 ? 7.310 -8.486 -20.775 1.00 97.31 488 THR A O 1
ATOM 3741 N N . MET A 1 489 ? 5.085 -8.125 -20.700 1.00 97.19 489 MET A N 1
ATOM 3742 C CA . MET A 1 489 ? 5.140 -6.789 -20.131 1.00 97.19 489 MET A CA 1
ATOM 3743 C C . MET A 1 489 ? 4.703 -6.840 -18.665 1.00 97.19 489 MET A C 1
ATOM 3745 O O . MET A 1 489 ? 3.677 -7.427 -18.331 1.00 97.19 489 MET A O 1
ATOM 3749 N N . LEU A 1 490 ? 5.454 -6.176 -17.792 1.00 98.00 490 LEU A N 1
ATOM 3750 C CA . LEU A 1 490 ? 5.043 -5.855 -16.432 1.00 98.00 490 LEU A CA 1
ATOM 3751 C C . LEU A 1 490 ? 4.340 -4.496 -16.452 1.00 98.00 490 LEU A C 1
ATOM 3753 O O . LEU A 1 490 ? 4.934 -3.475 -16.821 1.00 98.00 490 LEU A O 1
ATOM 3757 N N . TYR A 1 491 ? 3.068 -4.487 -16.074 1.00 95.81 491 TYR A N 1
ATOM 3758 C CA . TYR A 1 491 ? 2.213 -3.311 -16.120 1.00 95.81 491 TYR A CA 1
ATOM 3759 C C . TYR A 1 491 ? 2.274 -2.525 -14.809 1.00 95.81 491 TYR A C 1
ATOM 3761 O O . TYR A 1 491 ? 1.981 -3.058 -13.739 1.00 95.81 491 TYR A O 1
ATOM 3769 N N . ARG A 1 492 ? 2.610 -1.230 -14.914 1.00 92.75 492 ARG A N 1
ATOM 3770 C CA . ARG A 1 492 ? 2.628 -0.258 -13.804 1.00 92.75 492 ARG A CA 1
ATOM 3771 C C . ARG A 1 492 ? 3.384 -0.759 -12.571 1.00 92.75 492 ARG A C 1
ATOM 3773 O O . ARG A 1 492 ? 2.885 -0.680 -11.450 1.00 92.75 492 ARG A O 1
ATOM 3780 N N . VAL A 1 493 ? 4.609 -1.230 -12.783 1.00 95.19 493 VAL A N 1
ATOM 3781 C CA . VAL A 1 493 ? 5.529 -1.595 -11.703 1.00 95.19 493 VAL A CA 1
ATOM 3782 C C . VAL A 1 493 ? 5.690 -0.409 -10.754 1.00 95.19 493 VAL A C 1
ATOM 3784 O O . VAL A 1 493 ? 5.957 0.705 -11.200 1.00 95.19 493 VAL A O 1
ATOM 3787 N N . ALA A 1 494 ? 5.489 -0.627 -9.457 1.00 89.62 494 ALA A N 1
ATOM 3788 C CA . ALA A 1 494 ? 5.472 0.446 -8.470 1.00 89.62 494 ALA A CA 1
ATOM 3789 C C . ALA A 1 494 ? 6.843 1.134 -8.305 1.00 89.62 494 ALA A C 1
ATOM 3791 O O . ALA A 1 494 ? 7.903 0.555 -8.564 1.00 89.62 494 ALA A O 1
ATOM 3792 N N . LYS A 1 495 ? 6.812 2.402 -7.869 1.00 85.62 495 LYS A N 1
ATOM 3793 C CA . LYS A 1 495 ? 7.992 3.280 -7.778 1.00 85.62 495 LYS A CA 1
ATOM 3794 C C . LYS A 1 495 ? 9.117 2.693 -6.920 1.00 85.62 495 LYS A C 1
ATOM 3796 O O . LYS A 1 495 ? 10.292 2.866 -7.239 1.00 85.62 495 LYS A O 1
ATOM 3801 N N . ASP A 1 496 ? 8.767 1.982 -5.857 1.00 83.88 496 ASP A N 1
ATOM 3802 C CA . ASP A 1 496 ? 9.684 1.332 -4.916 1.00 83.88 496 ASP A CA 1
ATOM 3803 C C . ASP A 1 496 ? 10.482 0.175 -5.541 1.00 83.88 496 ASP A C 1
ATOM 3805 O O . ASP A 1 496 ? 11.487 -0.267 -4.985 1.00 83.88 496 ASP A O 1
ATOM 3809 N N . HIS A 1 497 ? 10.072 -0.314 -6.711 1.00 84.06 497 HIS A N 1
ATOM 3810 C CA . HIS A 1 497 ? 10.803 -1.335 -7.457 1.00 84.06 497 HIS A CA 1
ATOM 3811 C C . HIS A 1 497 ? 11.682 -0.768 -8.576 1.00 84.06 497 HIS A C 1
ATOM 3813 O O . HIS A 1 497 ? 12.487 -1.510 -9.133 1.00 84.06 497 HIS A O 1
ATOM 3819 N N . THR A 1 498 ? 11.595 0.527 -8.894 1.00 78.50 498 THR A N 1
ATOM 3820 C CA . THR A 1 498 ? 12.263 1.106 -10.076 1.00 78.50 498 THR A CA 1
ATOM 3821 C C . THR A 1 498 ? 13.787 0.973 -10.057 1.00 78.50 498 THR A C 1
ATOM 3823 O O . THR A 1 498 ? 14.388 0.713 -11.096 1.00 78.50 498 THR A O 1
ATOM 3826 N N . SER A 1 499 ? 14.422 1.018 -8.881 1.00 79.81 499 SER A N 1
ATOM 3827 C CA . SER A 1 499 ? 15.871 0.802 -8.714 1.00 79.81 499 SER A CA 1
ATOM 3828 C C . SER A 1 499 ? 16.339 -0.617 -9.080 1.00 79.81 499 SER A C 1
ATOM 3830 O O . SER A 1 499 ? 17.526 -0.846 -9.321 1.00 79.81 499 SER A O 1
ATOM 3832 N N . LYS A 1 500 ? 15.415 -1.585 -9.146 1.00 84.44 500 LYS A N 1
ATOM 3833 C CA . LYS A 1 500 ? 15.690 -2.980 -9.519 1.00 84.44 500 LYS A CA 1
ATOM 3834 C C . LYS A 1 500 ? 15.685 -3.189 -11.040 1.00 84.44 500 LYS A C 1
ATOM 3836 O O . LYS A 1 500 ? 16.295 -4.151 -11.506 1.00 84.44 500 LYS A O 1
ATOM 3841 N N . LEU A 1 501 ? 15.047 -2.290 -11.796 1.00 87.56 501 LEU A N 1
ATOM 3842 C CA . LEU A 1 501 ? 14.728 -2.417 -13.225 1.00 87.56 501 LEU A CA 1
ATOM 3843 C C . LEU A 1 501 ? 15.896 -2.025 -14.141 1.00 87.56 501 LEU A C 1
ATOM 3845 O O . LEU A 1 501 ? 15.797 -1.102 -14.948 1.00 87.56 501 LEU A O 1
ATOM 3849 N N . ILE A 1 502 ? 17.021 -2.721 -14.007 1.00 87.31 502 ILE A N 1
ATOM 3850 C CA . ILE A 1 502 ? 18.202 -2.470 -14.837 1.00 87.31 502 ILE A CA 1
ATOM 3851 C C . ILE A 1 502 ? 18.163 -3.380 -16.059 1.00 87.31 502 ILE A C 1
ATOM 3853 O O . ILE A 1 502 ? 18.044 -4.594 -15.919 1.00 87.31 502 ILE A O 1
ATOM 3857 N N . VAL A 1 503 ? 18.284 -2.790 -17.249 1.00 86.31 503 VAL A N 1
ATOM 3858 C CA . VAL A 1 503 ? 18.376 -3.526 -18.516 1.00 86.31 503 VAL A CA 1
ATOM 3859 C C . VAL A 1 503 ? 19.486 -4.579 -18.441 1.00 86.31 503 VAL A C 1
ATOM 3861 O O . VAL A 1 503 ? 20.575 -4.306 -17.938 1.00 86.31 503 VAL A O 1
ATOM 3864 N N . GLY A 1 504 ? 19.189 -5.793 -18.904 1.00 85.25 504 GLY A N 1
ATOM 3865 C CA . GLY A 1 504 ? 20.105 -6.929 -18.861 1.00 85.25 504 GLY A CA 1
ATOM 3866 C C . GLY A 1 504 ? 20.152 -7.673 -17.527 1.00 85.25 504 GLY A C 1
ATOM 3867 O O . GLY A 1 504 ? 20.812 -8.704 -17.426 1.00 85.25 504 GLY A O 1
ATOM 3868 N N . ARG A 1 505 ? 19.460 -7.197 -16.488 1.00 90.75 505 ARG A N 1
ATOM 3869 C CA . ARG A 1 505 ? 19.350 -7.919 -15.219 1.00 90.75 505 ARG A CA 1
ATOM 3870 C C . ARG A 1 505 ? 18.214 -8.933 -15.273 1.00 90.75 505 ARG A C 1
ATOM 3872 O O . ARG A 1 505 ? 17.104 -8.590 -15.673 1.00 90.75 505 ARG A O 1
ATOM 3879 N N . GLU A 1 506 ? 18.466 -10.145 -14.790 1.00 94.38 506 GLU A N 1
ATOM 3880 C CA . GLU A 1 506 ? 17.405 -11.111 -14.511 1.00 94.38 506 GLU A CA 1
ATOM 3881 C C . GLU A 1 506 ? 16.699 -10.771 -13.193 1.00 94.38 506 GLU A C 1
ATOM 3883 O O . GLU A 1 506 ? 17.327 -10.575 -12.146 1.00 94.38 506 GLU A O 1
ATOM 3888 N N . ILE A 1 507 ? 15.376 -10.710 -13.242 1.00 94.38 507 ILE A N 1
ATOM 3889 C CA . ILE A 1 507 ? 14.520 -10.481 -12.086 1.00 94.38 507 ILE A CA 1
ATOM 3890 C C . ILE A 1 507 ? 13.532 -11.627 -11.935 1.00 94.38 507 ILE A C 1
ATOM 3892 O O . ILE A 1 507 ? 13.114 -12.239 -12.917 1.00 94.38 507 ILE A O 1
ATOM 3896 N N . GLU A 1 508 ? 13.144 -11.894 -10.695 1.00 95.56 508 GLU A N 1
ATOM 3897 C CA . GLU A 1 508 ? 12.021 -12.763 -10.386 1.00 95.56 508 GLU A CA 1
ATOM 3898 C C . GLU A 1 508 ? 10.795 -11.904 -10.082 1.00 95.56 508 GLU A C 1
ATOM 3900 O O . GLU A 1 508 ? 10.879 -10.917 -9.344 1.00 95.56 508 GLU A O 1
ATOM 3905 N N . VAL A 1 509 ? 9.666 -12.268 -10.678 1.00 96.31 509 VAL A N 1
ATOM 3906 C CA . VAL A 1 509 ? 8.429 -11.495 -10.646 1.00 96.31 509 VAL A CA 1
ATOM 3907 C C . VAL A 1 509 ? 7.297 -12.392 -10.185 1.00 96.31 509 VAL A C 1
ATOM 3909 O O . VAL A 1 509 ? 7.004 -13.380 -10.847 1.00 96.31 509 VAL A O 1
ATOM 3912 N N . GLU A 1 510 ? 6.633 -12.020 -9.095 1.00 93.06 510 GLU A N 1
ATOM 3913 C CA . GLU A 1 510 ? 5.331 -12.570 -8.701 1.00 93.06 510 GLU A CA 1
ATOM 3914 C C . GLU A 1 510 ? 4.255 -11.524 -9.001 1.00 93.06 510 GLU A C 1
ATOM 3916 O O . GLU A 1 510 ? 4.403 -10.367 -8.615 1.00 93.06 510 GLU A O 1
ATOM 3921 N N . GLY A 1 511 ? 3.175 -11.894 -9.682 1.00 94.44 511 GLY A N 1
ATOM 3922 C CA . GLY A 1 511 ? 2.092 -10.966 -10.008 1.00 94.44 511 GLY A CA 1
ATOM 3923 C C . GLY A 1 511 ? 0.859 -11.675 -10.549 1.00 94.44 511 GLY A C 1
ATOM 3924 O O . GLY A 1 511 ? 0.810 -12.900 -10.600 1.00 94.44 511 GLY A O 1
ATOM 3925 N N . SER A 1 512 ? -0.159 -10.908 -10.931 1.00 94.69 512 SER A N 1
ATOM 3926 C CA . SER A 1 512 ? -1.398 -11.442 -11.513 1.00 94.69 512 SER A CA 1
ATOM 3927 C C . SER A 1 512 ? -1.423 -11.249 -13.024 1.00 94.69 512 SER A C 1
ATOM 3929 O O . SER A 1 512 ? -0.924 -10.243 -13.524 1.00 94.69 512 SER A O 1
ATOM 3931 N N . ILE A 1 513 ? -2.029 -12.178 -13.758 1.00 97.06 513 ILE A N 1
ATOM 3932 C CA . ILE A 1 513 ? -2.214 -12.045 -15.205 1.00 97.06 513 ILE A CA 1
ATOM 3933 C C . ILE A 1 513 ? -3.272 -10.982 -15.497 1.00 97.06 513 ILE A C 1
ATOM 3935 O O . ILE A 1 513 ? -4.451 -11.144 -15.183 1.00 97.06 513 ILE A O 1
ATOM 3939 N N . GLY A 1 514 ? -2.846 -9.903 -16.139 1.00 95.12 514 GLY A N 1
ATOM 3940 C CA . GLY A 1 514 ? -3.700 -8.907 -16.764 1.00 95.12 514 GLY A CA 1
ATOM 3941 C C . GLY A 1 514 ? -3.813 -9.146 -18.269 1.00 95.12 514 GLY A C 1
ATOM 3942 O O . GLY A 1 514 ? -2.993 -9.831 -18.876 1.00 95.12 514 GLY A O 1
ATOM 3943 N N . VAL A 1 515 ? -4.817 -8.528 -18.892 1.00 91.62 515 VAL A N 1
ATOM 3944 C CA . VAL A 1 515 ? -5.003 -8.557 -20.351 1.00 91.62 515 VAL A CA 1
ATOM 3945 C C . VAL A 1 515 ? -5.176 -7.132 -20.845 1.00 91.62 515 VAL A C 1
ATOM 3947 O O . VAL A 1 515 ? -6.105 -6.441 -20.416 1.00 91.62 515 VAL A O 1
ATOM 3950 N N . PHE A 1 516 ? -4.309 -6.699 -21.759 1.00 85.38 516 PHE A N 1
ATOM 3951 C CA . PHE A 1 516 ? -4.433 -5.410 -22.434 1.00 85.38 516 PHE A CA 1
ATOM 3952 C C . PHE A 1 516 ? -4.580 -5.616 -23.942 1.00 85.38 516 PHE A C 1
ATOM 3954 O O . PHE A 1 516 ? -3.693 -6.128 -24.626 1.00 85.38 516 PHE A O 1
ATOM 3961 N N . GLY A 1 517 ? -5.749 -5.251 -24.472 1.00 82.12 517 GLY A N 1
ATOM 3962 C CA . GLY A 1 517 ? -6.145 -5.631 -25.826 1.00 82.12 517 GLY A CA 1
ATOM 3963 C C . GLY A 1 517 ? -6.363 -7.143 -25.927 1.00 82.12 517 GLY A C 1
ATOM 3964 O O . GLY A 1 517 ? -7.451 -7.622 -25.629 1.00 82.12 517 GLY A O 1
ATOM 3965 N N . TYR A 1 518 ? -5.331 -7.876 -26.349 1.00 83.19 518 TYR A N 1
ATOM 3966 C CA . TYR A 1 518 ? -5.341 -9.334 -26.553 1.00 83.19 518 TYR A CA 1
ATOM 3967 C C . TYR A 1 518 ? -4.062 -10.022 -26.050 1.00 83.19 518 TYR A C 1
ATOM 3969 O O . TYR A 1 518 ? -3.911 -11.224 -26.246 1.00 83.19 518 TYR A O 1
ATOM 3977 N N . VAL A 1 519 ? -3.139 -9.270 -25.443 1.00 88.25 519 VAL A N 1
ATOM 3978 C CA . VAL A 1 519 ? -1.855 -9.792 -24.967 1.00 88.25 519 VAL A CA 1
ATOM 3979 C C . VAL A 1 519 ? -1.891 -9.877 -23.447 1.00 88.25 519 VAL A C 1
ATOM 3981 O O . VAL A 1 519 ? -2.369 -8.955 -22.774 1.00 88.25 519 VAL A O 1
ATOM 3984 N N . ASN A 1 520 ? -1.395 -10.996 -22.922 1.00 92.69 520 ASN A N 1
ATOM 3985 C CA . ASN A 1 520 ? -1.202 -11.171 -21.493 1.00 92.69 520 ASN A CA 1
ATOM 3986 C C . ASN A 1 520 ? -0.024 -10.316 -21.017 1.00 92.69 520 ASN A C 1
ATOM 3988 O O . ASN A 1 520 ? 1.035 -10.251 -21.642 1.00 92.69 520 ASN A O 1
ATOM 3992 N N . GLN A 1 521 ? -0.233 -9.659 -19.887 1.00 96.12 521 GLN A N 1
ATOM 3993 C CA . GLN A 1 521 ? 0.758 -8.871 -19.164 1.00 96.12 521 GLN A CA 1
ATOM 3994 C C . GLN A 1 521 ? 0.692 -9.257 -17.687 1.00 96.12 521 GLN A C 1
ATOM 3996 O O . GLN A 1 521 ? -0.304 -9.825 -17.243 1.00 96.12 521 GLN A O 1
ATOM 4001 N N . ILE A 1 522 ? 1.715 -8.935 -16.903 1.00 98.00 522 ILE A N 1
ATOM 4002 C CA . ILE A 1 522 ? 1.712 -9.198 -15.461 1.00 98.00 522 ILE A CA 1
ATOM 4003 C C . ILE A 1 522 ? 1.501 -7.877 -14.716 1.00 98.00 522 ILE A C 1
ATOM 4005 O O . ILE A 1 522 ? 2.244 -6.917 -14.907 1.00 98.00 522 ILE A O 1
ATOM 4009 N N . GLU A 1 523 ? 0.482 -7.816 -13.866 1.00 96.69 523 GLU A N 1
ATOM 4010 C CA . GLU A 1 523 ? 0.123 -6.659 -13.042 1.00 96.69 523 GLU A CA 1
ATOM 4011 C C . GLU A 1 523 ? 0.290 -6.948 -11.541 1.00 96.69 523 GLU A C 1
ATOM 4013 O O . GLU A 1 523 ? 0.470 -8.096 -11.130 1.00 96.69 523 GLU A O 1
ATOM 4018 N N . ASN A 1 524 ? 0.247 -5.897 -10.711 1.00 92.88 524 ASN A N 1
ATOM 4019 C CA . ASN A 1 524 ? 0.421 -5.977 -9.250 1.00 92.88 524 ASN A CA 1
ATOM 4020 C C . ASN A 1 524 ? 1.710 -6.708 -8.834 1.00 92.88 524 ASN A C 1
ATOM 4022 O O . ASN A 1 524 ? 1.705 -7.555 -7.940 1.00 92.88 524 ASN A O 1
ATOM 4026 N N . VAL A 1 525 ? 2.805 -6.404 -9.532 1.00 94.19 525 VAL A N 1
ATOM 4027 C CA . VAL A 1 525 ? 4.043 -7.173 -9.422 1.00 94.19 525 VAL A CA 1
ATOM 4028 C C . VAL A 1 525 ? 4.798 -6.914 -8.122 1.00 94.19 525 VAL A C 1
ATOM 4030 O O . VAL A 1 525 ? 4.963 -5.770 -7.699 1.00 94.19 525 VAL A O 1
ATOM 4033 N N . LYS A 1 526 ? 5.352 -7.983 -7.556 1.00 89.56 526 LYS A N 1
ATOM 4034 C CA . LYS A 1 526 ? 6.450 -7.966 -6.589 1.00 89.56 526 LYS A CA 1
ATOM 4035 C C . LYS A 1 526 ? 7.715 -8.417 -7.300 1.00 89.56 526 LYS A C 1
ATOM 4037 O O . LYS A 1 526 ? 7.699 -9.422 -8.009 1.00 89.56 526 LYS A O 1
ATOM 4042 N N . ILE A 1 527 ? 8.807 -7.684 -7.096 1.00 90.94 527 ILE A N 1
ATOM 4043 C CA . ILE A 1 527 ? 10.087 -7.977 -7.751 1.00 90.94 527 ILE A CA 1
ATOM 4044 C C . ILE A 1 527 ? 11.149 -8.358 -6.726 1.00 90.94 527 ILE A C 1
ATOM 4046 O O . ILE A 1 527 ? 11.492 -7.559 -5.841 1.00 90.94 527 ILE A O 1
ATOM 4050 N N . THR A 1 528 ? 11.738 -9.532 -6.927 1.00 87.12 528 THR A N 1
ATOM 4051 C CA . THR A 1 528 ? 12.906 -10.024 -6.194 1.00 87.12 528 THR A CA 1
ATOM 4052 C C . THR A 1 528 ? 14.112 -10.041 -7.129 1.00 87.12 528 THR A C 1
ATOM 4054 O O . THR A 1 528 ? 14.019 -10.435 -8.292 1.00 87.12 528 THR A O 1
ATOM 4057 N N . LEU A 1 529 ? 15.256 -9.564 -6.637 1.00 81.62 529 LEU A N 1
ATOM 4058 C CA . LEU A 1 529 ? 16.501 -9.619 -7.398 1.00 81.62 529 LEU A CA 1
ATOM 4059 C C . LEU A 1 529 ? 17.024 -11.053 -7.420 1.00 81.62 529 LEU A C 1
ATOM 4061 O O . LEU A 1 529 ? 17.035 -11.724 -6.389 1.00 81.62 529 LEU A O 1
ATOM 4065 N N . THR A 1 530 ? 17.480 -11.494 -8.586 1.00 77.38 530 THR A N 1
ATOM 4066 C CA . THR A 1 530 ? 18.249 -12.732 -8.697 1.00 77.38 530 THR A CA 1
ATOM 4067 C C . THR A 1 530 ? 19.731 -12.448 -8.439 1.00 77.38 530 THR A C 1
ATOM 4069 O O . THR A 1 530 ? 20.196 -11.315 -8.588 1.00 77.38 530 THR A O 1
ATOM 4072 N N . ASP A 1 531 ? 20.487 -13.486 -8.082 1.00 70.69 531 ASP A N 1
ATOM 4073 C CA . ASP A 1 531 ? 21.952 -13.418 -7.971 1.00 70.69 531 ASP A CA 1
ATOM 4074 C C . ASP A 1 531 ? 22.645 -13.459 -9.358 1.00 70.69 531 ASP A C 1
ATOM 4076 O O . ASP A 1 531 ? 23.873 -13.558 -9.446 1.00 70.69 531 ASP A O 1
ATOM 4080 N N . THR A 1 532 ? 21.874 -13.420 -10.451 1.00 68.94 532 THR A N 1
ATOM 4081 C CA . THR A 1 532 ? 22.373 -13.542 -11.823 1.00 68.94 532 THR A CA 1
ATOM 4082 C C . THR A 1 532 ? 23.079 -12.245 -12.254 1.00 68.94 532 THR A C 1
ATOM 4084 O O . THR A 1 532 ? 22.526 -11.151 -12.082 1.00 68.94 532 THR A O 1
ATOM 4087 N N . PRO A 1 533 ? 24.300 -12.319 -12.826 1.00 73.38 533 PRO A N 1
ATOM 4088 C CA . PRO A 1 533 ? 24.996 -11.145 -13.347 1.00 73.38 533 PRO A CA 1
ATOM 4089 C C . PRO A 1 533 ? 24.171 -10.399 -14.402 1.00 73.38 533 PRO A C 1
ATOM 4091 O O . PRO A 1 533 ? 23.442 -11.011 -15.178 1.00 73.38 533 PRO A O 1
ATOM 4094 N N . ILE A 1 534 ? 24.334 -9.076 -14.467 1.00 80.38 534 ILE A N 1
ATOM 4095 C CA . ILE A 1 534 ? 23.768 -8.271 -15.557 1.00 80.38 534 ILE A CA 1
ATOM 4096 C C . ILE A 1 534 ? 24.473 -8.663 -16.857 1.00 80.38 534 ILE A C 1
ATOM 4098 O O . ILE A 1 534 ? 25.705 -8.671 -16.912 1.00 80.38 534 ILE A O 1
ATOM 4102 N N . ILE A 1 535 ? 23.697 -8.961 -17.893 1.00 76.69 535 ILE A N 1
ATOM 4103 C CA . ILE A 1 535 ? 24.201 -9.303 -19.224 1.00 76.69 535 ILE A CA 1
ATOM 4104 C C . ILE A 1 535 ? 23.968 -8.157 -20.213 1.00 76.69 535 ILE A C 1
ATOM 4106 O O . ILE A 1 535 ? 23.033 -7.377 -20.055 1.00 76.69 535 ILE A O 1
ATOM 4110 N N . SER A 1 536 ? 24.800 -8.062 -21.254 1.00 83.19 536 SER A N 1
ATOM 4111 C CA . SER A 1 536 ? 24.444 -7.243 -22.421 1.00 83.19 536 SER A CA 1
ATOM 4112 C C . SER A 1 536 ? 23.298 -7.925 -23.155 1.00 83.19 536 SER A C 1
ATOM 4114 O O . SER A 1 536 ? 23.334 -9.142 -23.351 1.00 83.19 536 SER A O 1
ATOM 4116 N N . ILE A 1 537 ? 22.297 -7.151 -23.558 1.00 84.19 537 ILE A N 1
ATOM 4117 C CA . ILE A 1 537 ? 21.220 -7.633 -24.415 1.00 84.19 537 ILE A CA 1
ATOM 4118 C C . ILE A 1 537 ? 21.389 -7.019 -25.797 1.00 84.19 537 ILE A C 1
ATOM 4120 O O . ILE A 1 537 ? 21.515 -5.805 -25.938 1.00 84.19 537 ILE A O 1
ATOM 4124 N N . GLU A 1 538 ? 21.381 -7.865 -26.818 1.00 87.19 538 GLU A N 1
ATOM 4125 C CA . GLU A 1 538 ? 21.452 -7.418 -28.205 1.00 87.19 538 GLU A CA 1
ATOM 4126 C C . GLU A 1 538 ? 20.050 -7.457 -28.822 1.00 87.19 538 GLU A C 1
ATOM 4128 O O . GLU A 1 538 ? 19.305 -8.421 -28.594 1.00 87.19 538 GLU A O 1
ATOM 4133 N N . PRO A 1 539 ? 19.656 -6.428 -29.586 1.00 92.56 539 PRO A N 1
ATOM 4134 C CA . PRO A 1 539 ? 18.383 -6.444 -30.279 1.00 92.56 539 PRO A CA 1
ATOM 4135 C C . PRO A 1 539 ? 18.380 -7.523 -31.366 1.00 92.56 539 PRO A C 1
ATOM 4137 O O . PRO A 1 539 ? 19.371 -7.766 -32.056 1.00 92.56 539 PRO A O 1
ATOM 4140 N N . THR A 1 540 ? 17.235 -8.177 -31.540 1.00 94.00 540 THR A N 1
ATOM 4141 C CA . THR A 1 540 ? 17.048 -9.135 -32.632 1.00 94.00 540 THR A CA 1
ATOM 4142 C C . THR A 1 540 ? 16.854 -8.380 -33.942 1.00 94.00 540 THR A C 1
ATOM 4144 O O . THR A 1 540 ? 15.903 -7.612 -34.064 1.00 94.00 540 THR A O 1
ATOM 4147 N N . GLN A 1 541 ? 17.714 -8.626 -34.927 1.00 95.00 541 GLN A N 1
ATOM 4148 C CA . GLN A 1 541 ? 17.540 -8.092 -36.280 1.00 95.00 541 GLN A CA 1
ATOM 4149 C C . GLN A 1 541 ? 16.264 -8.653 -36.913 1.00 95.00 541 GLN A C 1
ATOM 4151 O O . GLN A 1 541 ? 16.047 -9.868 -36.906 1.00 95.00 541 GLN A O 1
ATOM 4156 N N . ILE A 1 542 ? 15.424 -7.771 -37.451 1.00 94.38 542 ILE A N 1
ATOM 4157 C CA . ILE A 1 542 ? 14.203 -8.132 -38.171 1.00 94.38 542 ILE A CA 1
ATOM 4158 C C . ILE A 1 542 ? 14.329 -7.654 -39.619 1.00 94.38 542 ILE A C 1
ATOM 4160 O O . ILE A 1 542 ? 14.403 -6.456 -39.888 1.00 94.38 542 ILE A O 1
ATOM 4164 N N . ASP A 1 543 ? 14.311 -8.615 -40.545 1.00 90.44 543 ASP A N 1
ATOM 4165 C CA . ASP A 1 543 ? 14.399 -8.379 -41.994 1.00 90.44 543 ASP A CA 1
ATOM 4166 C C . ASP A 1 543 ? 13.102 -8.729 -42.748 1.00 90.44 543 ASP A C 1
ATOM 4168 O O . ASP A 1 543 ? 13.008 -8.525 -43.960 1.00 90.44 543 ASP A O 1
ATOM 4172 N N . ASN A 1 544 ? 12.107 -9.261 -42.037 1.00 91.75 544 ASN A N 1
ATOM 4173 C CA . ASN A 1 544 ? 10.803 -9.670 -42.551 1.00 91.75 544 ASN A CA 1
ATOM 4174 C C . ASN A 1 544 ? 9.674 -8.815 -41.965 1.00 91.75 544 ASN A C 1
ATOM 4176 O O . ASN A 1 544 ? 9.857 -8.126 -40.967 1.00 91.75 544 ASN A O 1
ATOM 4180 N N . GLU A 1 545 ? 8.480 -8.907 -42.555 1.00 92.19 545 GLU A N 1
ATOM 4181 C CA . GLU A 1 545 ? 7.284 -8.245 -42.025 1.00 92.19 545 GLU A CA 1
ATOM 4182 C C . GLU A 1 545 ? 7.038 -8.639 -40.559 1.00 92.19 545 GLU A C 1
ATOM 4184 O O . GLU A 1 545 ? 7.188 -9.809 -40.192 1.00 92.19 545 GLU A O 1
ATOM 4189 N N . LEU A 1 546 ? 6.687 -7.653 -39.726 1.00 93.50 546 LEU A N 1
ATOM 4190 C CA . LEU A 1 546 ? 6.378 -7.882 -38.318 1.00 93.50 546 LEU A CA 1
ATOM 4191 C C . LEU A 1 546 ? 5.063 -8.649 -38.174 1.00 93.50 546 LEU A C 1
ATOM 4193 O O . LEU A 1 546 ? 4.055 -8.321 -38.797 1.00 93.50 546 LEU A O 1
ATOM 4197 N N . THR A 1 547 ? 5.055 -9.623 -37.272 1.00 92.62 547 THR A N 1
ATOM 4198 C CA . THR A 1 547 ? 3.901 -10.477 -36.978 1.00 92.62 547 THR A CA 1
ATOM 4199 C C . THR A 1 547 ? 3.506 -10.392 -35.503 1.00 92.62 547 THR A C 1
ATOM 4201 O O . THR A 1 547 ? 4.232 -9.840 -34.675 1.00 92.62 547 THR A O 1
ATOM 4204 N N . GLU A 1 548 ? 2.363 -10.975 -35.128 1.00 90.19 548 GLU A N 1
ATOM 4205 C CA . GLU A 1 548 ? 1.948 -11.056 -33.717 1.00 90.19 548 GLU A CA 1
ATOM 4206 C C . GLU A 1 548 ? 2.996 -11.769 -32.829 1.00 90.19 548 GLU A C 1
ATOM 4208 O O . GLU A 1 548 ? 3.107 -11.465 -31.644 1.00 90.19 548 GLU A O 1
ATOM 4213 N N . GLN A 1 549 ? 3.825 -12.661 -33.388 1.00 90.19 549 GLN A N 1
ATOM 4214 C CA . GLN A 1 549 ? 4.900 -13.346 -32.648 1.00 90.19 549 GLN A CA 1
ATOM 4215 C C . GLN A 1 549 ? 6.083 -12.427 -32.299 1.00 90.19 549 GLN A C 1
ATOM 4217 O O . GLN A 1 549 ? 6.927 -12.763 -31.458 1.00 90.19 549 GLN A O 1
ATOM 4222 N N . ASP A 1 550 ? 6.164 -11.265 -32.947 1.00 93.69 550 ASP A N 1
ATOM 4223 C CA . ASP A 1 550 ? 7.203 -10.276 -32.692 1.00 93.69 550 ASP A CA 1
ATOM 4224 C C . ASP A 1 550 ? 6.847 -9.350 -31.534 1.00 93.69 550 ASP A C 1
ATOM 4226 O O . ASP A 1 550 ? 7.725 -8.650 -31.045 1.00 93.69 550 ASP A O 1
ATOM 4230 N N . ILE A 1 551 ? 5.610 -9.367 -31.034 1.00 93.38 551 ILE A N 1
ATOM 4231 C CA . ILE A 1 551 ? 5.188 -8.494 -29.937 1.00 93.38 551 ILE A CA 1
ATOM 4232 C C . ILE A 1 551 ? 6.082 -8.691 -28.706 1.00 93.38 551 ILE A C 1
ATOM 4234 O O . ILE A 1 551 ? 6.469 -9.799 -28.329 1.00 93.38 551 ILE A O 1
ATOM 4238 N N . TYR A 1 552 ? 6.449 -7.561 -28.109 1.00 94.75 552 TYR A N 1
ATOM 4239 C CA . TYR A 1 552 ? 7.395 -7.397 -27.010 1.00 94.75 552 TYR A CA 1
ATOM 4240 C C . TYR A 1 552 ? 8.826 -7.867 -27.298 1.00 94.75 552 TYR A C 1
ATOM 4242 O O . TYR A 1 552 ? 9.654 -7.893 -26.387 1.00 94.75 552 TYR A O 1
ATOM 4250 N N . LYS A 1 553 ? 9.167 -8.197 -28.551 1.00 95.69 553 LYS A N 1
ATOM 4251 C CA . LYS A 1 553 ? 10.555 -8.445 -28.956 1.00 95.69 553 LYS A CA 1
ATOM 4252 C C . LYS A 1 553 ? 11.373 -7.167 -28.822 1.00 95.69 553 LYS A C 1
ATOM 4254 O O . LYS A 1 553 ? 10.944 -6.110 -29.282 1.00 95.69 553 LYS A O 1
ATOM 4259 N N . PHE A 1 554 ? 12.561 -7.287 -28.233 1.00 95.19 554 PHE A N 1
ATOM 4260 C CA . PHE A 1 554 ? 13.601 -6.274 -28.360 1.00 95.19 554 PHE A CA 1
ATOM 4261 C C . PHE A 1 554 ? 14.272 -6.444 -29.723 1.00 95.19 554 PHE A C 1
ATOM 4263 O O . PHE A 1 554 ? 14.930 -7.457 -29.969 1.00 95.19 554 PHE A O 1
ATOM 4270 N N . ALA A 1 555 ? 14.017 -5.505 -30.629 1.00 96.12 555 ALA A N 1
ATOM 4271 C CA . ALA A 1 555 ? 14.296 -5.649 -32.050 1.00 96.12 555 ALA A CA 1
ATOM 4272 C C . ALA A 1 555 ? 15.099 -4.474 -32.611 1.00 96.12 555 ALA A C 1
ATOM 4274 O O . ALA A 1 555 ? 15.021 -3.352 -32.103 1.00 96.12 555 ALA A O 1
ATOM 4275 N N . GLU A 1 556 ? 15.839 -4.765 -33.679 1.00 95.94 556 GLU A N 1
ATOM 4276 C CA . GLU A 1 556 ? 16.483 -3.791 -34.552 1.00 95.94 556 GLU A CA 1
ATOM 4277 C C . GLU A 1 556 ? 15.895 -3.920 -35.962 1.00 95.94 556 GLU A C 1
ATOM 4279 O O . GLU A 1 556 ? 15.797 -5.022 -36.505 1.00 95.94 556 GLU A O 1
ATOM 4284 N N . ILE A 1 557 ? 15.467 -2.793 -36.530 1.00 95.81 557 ILE A N 1
ATOM 4285 C CA . ILE A 1 557 ? 14.908 -2.699 -37.881 1.00 95.81 557 ILE A CA 1
ATOM 4286 C C . ILE A 1 557 ? 15.663 -1.605 -38.623 1.00 95.81 557 ILE A C 1
ATOM 4288 O O . ILE A 1 557 ? 15.626 -0.447 -38.209 1.00 95.81 557 ILE A O 1
ATOM 4292 N N . SER A 1 558 ? 16.286 -1.951 -39.745 1.00 94.56 558 SER A N 1
ATOM 4293 C CA . SER A 1 558 ? 16.894 -0.982 -40.663 1.00 94.56 558 SER A CA 1
ATOM 4294 C C . SER A 1 558 ? 16.096 -0.879 -41.955 1.00 94.56 558 SER A C 1
ATOM 4296 O O . SER A 1 558 ? 15.742 -1.899 -42.548 1.00 94.56 558 SER A O 1
ATOM 4298 N N . GLY A 1 559 ? 15.860 0.339 -42.426 1.00 95.25 559 GLY A N 1
ATOM 4299 C CA . GLY A 1 559 ? 15.235 0.595 -43.716 1.00 95.25 559 GLY A CA 1
ATOM 4300 C C . GLY A 1 559 ? 15.257 2.071 -44.080 1.00 95.25 559 GLY A C 1
ATOM 4301 O O . GLY A 1 559 ? 15.658 2.923 -43.292 1.00 95.25 559 GLY A O 1
ATOM 4302 N N . THR A 1 560 ? 14.781 2.373 -45.275 1.00 97.06 560 THR A N 1
ATOM 4303 C CA . THR A 1 560 ? 14.670 3.734 -45.779 1.00 97.06 560 THR A CA 1
ATOM 4304 C C . THR A 1 560 ? 13.386 4.373 -45.249 1.00 97.06 560 THR A C 1
ATOM 4306 O O . THR A 1 560 ? 12.306 3.787 -45.355 1.00 97.06 560 THR A O 1
ATOM 4309 N N . PHE A 1 561 ? 13.466 5.573 -44.682 1.00 97.88 561 PHE A N 1
ATOM 4310 C CA . PHE A 1 561 ? 12.293 6.329 -44.257 1.00 97.88 561 PHE A CA 1
ATOM 4311 C C . PHE A 1 561 ? 11.447 6.739 -45.466 1.00 97.88 561 PHE A C 1
ATOM 4313 O O . PHE A 1 561 ? 11.953 7.331 -46.417 1.00 97.88 561 PHE A O 1
ATOM 4320 N N . GLU A 1 562 ? 10.152 6.411 -45.439 1.00 97.56 562 GLU A N 1
ATOM 4321 C CA . GLU A 1 562 ? 9.200 6.751 -46.503 1.00 97.56 562 GLU A CA 1
ATOM 4322 C C . GLU A 1 562 ? 8.463 8.049 -46.158 1.00 97.56 562 GLU A C 1
ATOM 4324 O O . GLU A 1 562 ? 8.573 9.035 -46.885 1.00 97.56 562 GLU A O 1
ATOM 4329 N N . ALA A 1 563 ? 7.717 8.062 -45.048 1.00 97.56 563 ALA A N 1
ATOM 4330 C CA . ALA A 1 563 ? 6.952 9.226 -44.603 1.00 97.56 563 ALA A CA 1
ATOM 4331 C C . ALA A 1 563 ? 6.436 9.088 -43.160 1.00 97.56 563 ALA A C 1
ATOM 4333 O O . ALA A 1 563 ? 6.262 7.980 -42.643 1.00 97.56 563 ALA A O 1
ATOM 4334 N N . ILE A 1 564 ? 6.064 10.223 -42.555 1.00 97.62 564 ILE A N 1
ATOM 4335 C CA . ILE A 1 564 ? 5.071 10.266 -41.470 1.00 97.62 564 ILE A CA 1
ATOM 4336 C C . ILE A 1 564 ? 3.691 10.050 -42.097 1.00 97.62 564 ILE A C 1
ATOM 4338 O O . ILE A 1 564 ? 3.264 10.816 -42.960 1.00 97.62 564 ILE A O 1
ATOM 4342 N N . THR A 1 565 ? 2.989 9.004 -41.670 1.00 96.19 565 THR A N 1
ATOM 4343 C CA . THR A 1 565 ? 1.689 8.607 -42.228 1.00 96.19 565 THR A CA 1
ATOM 4344 C C . THR A 1 565 ? 0.511 9.148 -41.426 1.00 96.19 565 THR A C 1
ATOM 4346 O O . THR A 1 565 ? -0.582 9.301 -41.973 1.00 96.19 565 THR A O 1
ATOM 4349 N N . LYS A 1 566 ? 0.709 9.453 -40.138 1.00 95.31 566 LYS A N 1
ATOM 4350 C CA . LYS A 1 566 ? -0.331 10.022 -39.275 1.00 95.31 566 LYS A CA 1
ATOM 4351 C C . LYS A 1 566 ? 0.262 10.829 -38.124 1.00 95.31 566 LYS A C 1
ATOM 4353 O O . LYS A 1 566 ? 1.162 10.351 -37.439 1.00 95.31 566 LYS A O 1
ATOM 4358 N N . GLU A 1 567 ? -0.336 11.987 -37.862 1.00 95.50 567 GLU A N 1
ATOM 4359 C CA . GLU A 1 567 ? -0.218 12.720 -36.599 1.00 95.50 567 GLU A CA 1
ATOM 4360 C C . GLU A 1 567 ? -1.624 12.933 -36.031 1.00 95.50 567 GLU A C 1
ATOM 4362 O O . GLU A 1 567 ? -2.529 13.328 -36.771 1.00 95.50 567 GLU A O 1
ATOM 4367 N N . ASP A 1 568 ? -1.835 12.623 -34.751 1.00 92.25 568 ASP A N 1
ATOM 4368 C CA . ASP A 1 568 ? -3.115 12.884 -34.084 1.00 92.25 568 ASP A CA 1
ATOM 4369 C C . ASP A 1 568 ? -3.075 14.130 -33.188 1.00 92.25 568 ASP A C 1
ATOM 4371 O O . ASP A 1 568 ? -2.021 14.681 -32.871 1.00 92.25 568 ASP A O 1
ATOM 4375 N N . ASP A 1 569 ? -4.258 14.587 -32.783 1.00 90.81 569 ASP A N 1
ATOM 4376 C CA . ASP A 1 569 ? -4.470 15.747 -31.910 1.00 90.81 569 ASP A CA 1
ATOM 4377 C C . ASP A 1 569 ? -3.870 15.572 -30.506 1.00 90.81 569 ASP A C 1
ATOM 4379 O O . ASP A 1 569 ? -3.684 16.549 -29.780 1.00 90.81 569 ASP A O 1
ATOM 4383 N N . LYS A 1 570 ? -3.529 14.335 -30.133 1.00 88.31 570 LYS A N 1
ATOM 4384 C CA . LYS A 1 570 ? -2.863 13.992 -28.874 1.00 88.31 570 LYS A CA 1
ATOM 4385 C C . LYS A 1 570 ? -1.340 13.992 -28.998 1.00 88.31 570 LYS A C 1
ATOM 4387 O O . LYS A 1 570 ? -0.670 13.802 -27.987 1.00 88.31 570 LYS A O 1
ATOM 4392 N N . GLY A 1 571 ? -0.796 14.223 -30.195 1.00 90.50 571 GLY A N 1
ATOM 4393 C CA . GLY A 1 571 ? 0.639 14.281 -30.467 1.00 90.50 571 GLY A CA 1
ATOM 4394 C C . GLY A 1 571 ? 1.278 12.936 -30.819 1.00 90.50 571 GLY A C 1
ATOM 4395 O O . GLY A 1 571 ? 2.502 12.859 -30.889 1.00 90.50 571 GLY A O 1
ATOM 4396 N N . SER A 1 572 ? 0.494 11.879 -31.049 1.00 94.75 572 SER A N 1
ATOM 4397 C CA . SER A 1 572 ? 1.043 10.594 -31.492 1.00 94.75 572 SER A CA 1
ATOM 4398 C C . SER A 1 572 ? 1.485 10.667 -32.950 1.00 94.75 572 SER A C 1
ATOM 4400 O O . SER A 1 572 ? 0.767 11.215 -33.787 1.00 94.75 572 SER A O 1
ATOM 4402 N N . ILE A 1 573 ? 2.626 10.054 -33.267 1.00 97.06 573 ILE A N 1
ATOM 4403 C CA . ILE A 1 573 ? 3.209 10.024 -34.612 1.00 97.06 573 ILE A CA 1
ATOM 4404 C C . ILE A 1 573 ? 3.306 8.574 -35.081 1.00 97.06 573 ILE A C 1
ATOM 4406 O O . ILE A 1 573 ? 3.862 7.721 -34.390 1.00 97.06 573 ILE A O 1
ATOM 4410 N N . THR A 1 574 ? 2.775 8.301 -36.270 1.00 96.38 574 THR A N 1
ATOM 4411 C CA . THR A 1 574 ? 2.958 7.036 -36.997 1.00 96.38 574 THR A CA 1
ATOM 4412 C C . THR A 1 574 ? 3.762 7.305 -38.260 1.00 96.38 574 THR A C 1
ATOM 4414 O O . THR A 1 574 ? 3.487 8.273 -38.970 1.00 96.38 574 THR A O 1
ATOM 4417 N N . TYR A 1 575 ? 4.752 6.466 -38.545 1.00 96.56 575 TYR A N 1
ATOM 4418 C CA . TYR A 1 575 ? 5.641 6.621 -39.695 1.00 96.56 575 TYR A CA 1
ATOM 4419 C C . TYR A 1 575 ? 6.015 5.268 -40.302 1.00 96.56 575 TYR A C 1
ATOM 4421 O O . TYR A 1 575 ? 5.814 4.219 -39.685 1.00 96.56 575 TYR A O 1
ATOM 4429 N N . THR A 1 576 ? 6.532 5.290 -41.529 1.00 97.31 576 THR A N 1
ATOM 4430 C CA . THR A 1 576 ? 6.852 4.081 -42.294 1.00 97.31 576 THR A CA 1
ATOM 4431 C C . THR A 1 576 ? 8.320 4.044 -42.697 1.00 97.31 576 THR A C 1
ATOM 4433 O O . THR A 1 576 ? 8.841 5.018 -43.241 1.00 97.31 576 THR A O 1
ATOM 4436 N N . LEU A 1 577 ? 8.963 2.897 -42.454 1.00 96.56 577 LEU A N 1
ATOM 4437 C CA . LEU A 1 577 ? 10.242 2.523 -43.060 1.00 96.56 577 LEU A CA 1
ATOM 4438 C C . LEU A 1 577 ? 10.018 1.424 -44.102 1.00 96.56 577 LEU A C 1
ATOM 4440 O O . LEU A 1 577 ? 9.118 0.597 -43.946 1.00 96.56 577 LEU A O 1
ATOM 4444 N N . VAL A 1 578 ? 10.853 1.386 -45.134 1.00 95.94 578 VAL A N 1
ATOM 4445 C CA . VAL A 1 578 ? 10.792 0.395 -46.213 1.00 95.94 578 VAL A CA 1
ATOM 4446 C C . VAL A 1 578 ? 12.147 -0.288 -46.365 1.00 95.94 578 VAL A C 1
ATOM 4448 O O . VAL A 1 578 ? 13.180 0.374 -46.403 1.00 95.94 578 VAL A O 1
ATOM 4451 N N . LYS A 1 579 ? 12.154 -1.617 -46.482 1.00 93.88 579 LYS A N 1
ATOM 4452 C CA . LYS A 1 579 ? 13.342 -2.407 -46.838 1.00 93.88 579 LYS A CA 1
ATOM 4453 C C . LYS A 1 579 ? 12.965 -3.394 -47.938 1.00 93.88 579 LYS A C 1
ATOM 4455 O O . LYS A 1 579 ? 12.324 -4.411 -47.680 1.00 93.88 579 LYS A O 1
ATOM 4460 N N . GLY A 1 580 ? 13.339 -3.087 -49.180 1.00 90.44 580 GLY A N 1
ATOM 4461 C CA . GLY A 1 580 ? 12.863 -3.848 -50.339 1.00 90.44 580 GLY A CA 1
ATOM 4462 C C . GLY A 1 580 ? 11.338 -3.758 -50.464 1.00 90.44 580 GLY A C 1
ATOM 4463 O O . GLY A 1 580 ? 10.800 -2.664 -50.591 1.00 90.44 580 GLY A O 1
ATOM 4464 N N . GLU A 1 581 ? 10.648 -4.899 -50.411 1.00 91.00 581 GLU A N 1
ATOM 4465 C CA . GLU A 1 581 ? 9.175 -4.967 -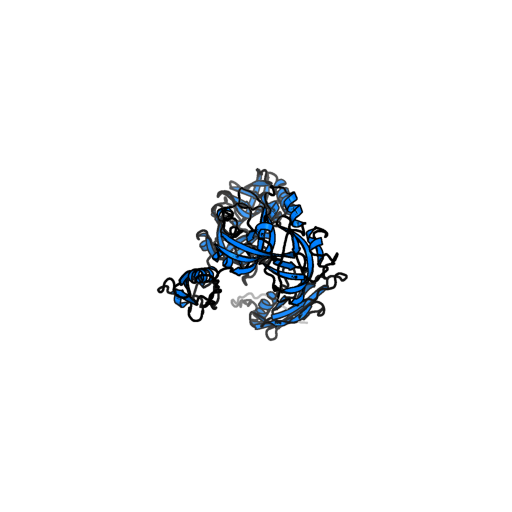50.453 1.00 91.00 581 GLU A CA 1
ATOM 4466 C C . GLU A 1 581 ? 8.517 -4.881 -49.061 1.00 91.00 581 GLU A C 1
ATOM 4468 O O . GLU A 1 581 ? 7.301 -4.717 -48.966 1.00 91.00 581 GLU A O 1
ATOM 4473 N N . VAL A 1 582 ? 9.297 -4.973 -47.976 1.00 94.75 582 VAL A N 1
ATOM 4474 C CA . VAL A 1 582 ? 8.774 -4.981 -46.601 1.00 94.75 582 VAL A CA 1
ATOM 4475 C C . VAL A 1 582 ? 8.551 -3.555 -46.107 1.00 94.75 582 VAL A C 1
ATOM 4477 O O . VAL A 1 582 ? 9.440 -2.706 -46.217 1.00 94.75 582 VAL A O 1
ATOM 4480 N N . LYS A 1 583 ? 7.380 -3.308 -45.508 1.00 94.75 583 LYS A N 1
ATOM 4481 C CA . LYS A 1 583 ? 7.053 -2.057 -44.814 1.00 94.75 583 LYS A CA 1
ATOM 4482 C C . LYS A 1 583 ? 7.009 -2.274 -43.306 1.00 94.75 583 LYS A C 1
ATOM 4484 O O . LYS A 1 583 ? 6.322 -3.168 -42.825 1.00 94.75 583 LYS A O 1
ATOM 4489 N N . TYR A 1 584 ? 7.682 -1.404 -42.565 1.00 95.69 584 TYR A N 1
ATOM 4490 C CA . TYR A 1 584 ? 7.655 -1.373 -41.106 1.00 95.69 584 TYR A CA 1
ATOM 4491 C C . TYR A 1 584 ? 6.892 -0.148 -40.619 1.00 95.69 584 TYR A C 1
ATOM 4493 O O . TYR A 1 584 ? 7.101 0.962 -41.110 1.00 95.69 584 TYR A O 1
ATOM 4501 N N . THR A 1 585 ? 6.027 -0.336 -39.624 1.00 95.19 585 THR A N 1
ATOM 4502 C CA . THR A 1 585 ? 5.343 0.763 -38.935 1.00 95.19 585 THR A CA 1
ATOM 4503 C C . THR A 1 585 ? 6.115 1.149 -37.682 1.00 95.19 585 THR A C 1
ATOM 4505 O O . THR A 1 585 ? 6.290 0.327 -36.786 1.00 95.19 585 THR A O 1
ATOM 4508 N N . GLY A 1 586 ? 6.547 2.404 -37.603 1.00 95.00 586 GLY A N 1
ATOM 4509 C CA . GLY A 1 586 ? 7.022 3.031 -36.376 1.00 95.00 586 GLY A CA 1
ATOM 4510 C C . GLY A 1 586 ? 5.908 3.830 -35.704 1.00 95.00 586 GLY A C 1
ATOM 4511 O O . GLY A 1 586 ? 5.098 4.469 -36.381 1.00 95.00 586 GLY A O 1
ATOM 4512 N N . TYR A 1 587 ? 5.863 3.796 -34.372 1.00 95.19 587 TYR A N 1
ATOM 4513 C CA . TYR A 1 587 ? 4.856 4.499 -33.583 1.00 95.19 587 TYR A CA 1
ATOM 4514 C C . TYR A 1 587 ? 5.459 5.138 -32.332 1.00 95.19 587 TYR A C 1
ATOM 4516 O O . TYR A 1 587 ? 6.191 4.505 -31.571 1.00 95.19 587 TYR A O 1
ATOM 4524 N N . PHE A 1 588 ? 5.099 6.397 -32.099 1.00 95.50 588 PHE A N 1
ATOM 4525 C CA . PHE A 1 588 ? 5.420 7.135 -30.885 1.00 95.50 588 PHE A CA 1
ATOM 4526 C C . PHE A 1 588 ? 4.136 7.750 -30.323 1.00 95.50 588 PHE A C 1
ATOM 4528 O O . PHE A 1 588 ? 3.483 8.544 -31.000 1.00 95.50 588 PHE A O 1
ATOM 4535 N N . ALA A 1 589 ? 3.736 7.356 -29.112 1.00 92.75 589 ALA A N 1
ATOM 4536 C CA . ALA A 1 589 ? 2.459 7.780 -28.540 1.00 92.75 589 ALA A CA 1
ATOM 4537 C C . ALA A 1 589 ? 2.544 9.189 -27.939 1.00 92.75 589 ALA A C 1
ATOM 4539 O O . ALA A 1 589 ? 3.472 9.498 -27.193 1.00 92.75 589 ALA A O 1
ATOM 4540 N N . GLY A 1 590 ? 1.523 10.017 -28.161 1.00 91.50 590 GLY A N 1
ATOM 4541 C CA . GLY A 1 590 ? 1.454 11.355 -27.565 1.00 91.50 590 GLY A CA 1
ATOM 4542 C C . GLY A 1 590 ? 1.398 11.344 -26.031 1.00 91.50 590 GLY A C 1
ATOM 4543 O O . GLY A 1 590 ? 1.938 12.225 -25.362 1.00 91.50 590 GLY A O 1
ATOM 4544 N N . SER A 1 591 ? 0.832 10.280 -25.446 1.00 89.31 591 SER A N 1
ATOM 4545 C CA . SER A 1 591 ? 0.799 10.072 -23.992 1.00 89.31 591 SER A CA 1
ATOM 4546 C C . SER A 1 591 ? 2.187 9.932 -23.360 1.00 89.31 591 SER A C 1
ATOM 4548 O O . SER A 1 591 ? 2.318 10.155 -22.158 1.00 89.31 591 SER A O 1
ATOM 4550 N N . MET A 1 592 ? 3.230 9.638 -24.149 1.00 90.25 592 MET A N 1
ATOM 4551 C CA . MET A 1 592 ? 4.608 9.521 -23.657 1.00 90.25 592 MET A CA 1
ATOM 4552 C C . MET A 1 592 ? 5.148 10.835 -23.093 1.00 90.25 592 MET A C 1
ATOM 4554 O O . MET A 1 592 ? 6.135 10.807 -22.366 1.00 90.25 592 MET A O 1
ATOM 4558 N N . LYS A 1 593 ? 4.500 11.979 -23.360 1.00 92.00 593 LYS A N 1
ATOM 4559 C CA . LYS A 1 593 ? 4.845 13.256 -22.721 1.00 92.00 593 LYS A CA 1
ATOM 4560 C C . LYS A 1 593 ? 4.784 13.167 -21.192 1.00 92.00 593 LYS A C 1
ATOM 4562 O O . LYS A 1 593 ? 5.647 13.716 -20.513 1.00 92.00 593 LYS A O 1
ATOM 4567 N N . ASN A 1 594 ? 3.797 12.445 -20.662 1.00 87.06 594 ASN A N 1
ATOM 4568 C CA . ASN A 1 594 ? 3.625 12.250 -19.222 1.00 87.06 594 ASN A CA 1
ATOM 4569 C C . ASN A 1 594 ? 4.653 11.272 -18.644 1.00 87.06 594 ASN A C 1
ATOM 4571 O O . ASN A 1 594 ? 5.058 11.402 -17.487 1.00 87.06 594 ASN A O 1
ATOM 4575 N N . ASP A 1 595 ? 5.076 10.303 -19.457 1.00 87.25 595 ASP A N 1
ATOM 4576 C CA . ASP A 1 595 ? 5.972 9.249 -19.006 1.00 87.25 595 ASP A CA 1
ATOM 4577 C C . ASP A 1 595 ? 7.444 9.653 -19.101 1.00 87.25 595 ASP A C 1
ATOM 4579 O O . ASP A 1 595 ? 8.186 9.440 -18.152 1.00 87.25 595 ASP A O 1
ATOM 4583 N N . LEU A 1 596 ? 7.864 10.282 -20.198 1.00 87.44 596 LEU A N 1
ATOM 4584 C CA . LEU A 1 596 ? 9.258 10.670 -20.450 1.00 87.44 596 LEU A CA 1
ATOM 4585 C C . LEU A 1 596 ? 9.595 12.085 -19.955 1.00 87.44 596 LEU A C 1
ATOM 4587 O O . LEU A 1 596 ? 10.768 12.431 -19.828 1.00 87.44 596 LEU A O 1
ATOM 4591 N N . GLY A 1 597 ? 8.579 12.911 -19.697 1.00 90.62 597 GLY A N 1
ATOM 4592 C CA . GLY A 1 597 ? 8.742 14.346 -19.487 1.00 90.62 597 GLY A CA 1
ATOM 4593 C C . GLY A 1 597 ? 8.840 15.126 -20.802 1.00 90.62 597 GLY A C 1
ATOM 4594 O O . GLY A 1 597 ? 9.135 14.588 -21.871 1.00 90.62 597 GLY A O 1
ATOM 4595 N N . GLU A 1 598 ? 8.568 16.429 -20.725 1.00 90.50 598 GLU A N 1
ATOM 4596 C CA . GLU A 1 598 ? 8.399 17.290 -21.901 1.00 90.50 598 GLU A CA 1
ATOM 4597 C C . GLU A 1 598 ? 9.674 17.445 -22.742 1.00 90.50 598 GLU A C 1
ATOM 4599 O O . GLU A 1 598 ? 9.599 17.431 -23.969 1.00 90.50 598 GLU A O 1
ATOM 4604 N N . GLU A 1 599 ? 10.842 17.538 -22.107 1.00 91.50 599 GLU A N 1
ATOM 4605 C CA . GLU A 1 599 ? 12.127 17.693 -22.799 1.00 91.50 599 GLU A CA 1
ATOM 4606 C C . GLU A 1 599 ? 12.459 16.474 -23.672 1.00 91.50 599 GLU A C 1
ATOM 4608 O O . GLU A 1 599 ? 12.674 16.608 -24.879 1.00 91.50 599 GLU A O 1
ATOM 4613 N N . VAL A 1 600 ? 12.432 15.275 -23.082 1.00 91.62 600 VAL A N 1
ATOM 4614 C CA . VAL A 1 600 ? 12.735 14.017 -23.782 1.00 91.62 600 VAL A CA 1
ATOM 4615 C C . VAL A 1 600 ? 11.700 13.743 -24.870 1.00 91.62 600 VAL A C 1
ATOM 4617 O O . VAL A 1 600 ? 12.061 13.395 -25.995 1.00 91.62 600 VAL A O 1
ATOM 4620 N N . TYR A 1 601 ? 10.417 13.960 -24.565 1.00 93.75 601 TYR A N 1
ATOM 4621 C CA . TYR A 1 601 ? 9.338 13.838 -25.540 1.00 93.75 601 TYR A CA 1
ATOM 4622 C C . TYR A 1 601 ? 9.577 14.734 -26.764 1.00 93.75 601 TYR A C 1
ATOM 4624 O O . TYR A 1 601 ? 9.578 14.251 -27.899 1.00 93.75 601 TYR A O 1
ATOM 4632 N N . ASN A 1 602 ? 9.844 16.026 -26.547 1.00 94.06 602 ASN A N 1
ATOM 4633 C CA . ASN A 1 602 ? 10.063 16.982 -27.631 1.00 94.06 602 ASN A CA 1
ATOM 4634 C C . ASN A 1 602 ? 11.319 16.651 -28.451 1.00 94.06 602 ASN A C 1
ATOM 4636 O O . ASN A 1 602 ? 11.316 16.845 -29.669 1.00 94.06 602 ASN A O 1
ATOM 4640 N N . ALA A 1 603 ? 12.373 16.121 -27.823 1.00 95.56 603 ALA A N 1
ATOM 4641 C CA . ALA A 1 603 ? 13.583 15.689 -28.517 1.00 95.56 603 ALA A CA 1
ATOM 4642 C C . ALA A 1 603 ? 13.318 14.508 -29.470 1.00 95.56 603 ALA A C 1
ATOM 4644 O O . ALA A 1 603 ? 13.771 14.529 -30.616 1.00 95.56 603 ALA A O 1
ATOM 4645 N N . ILE A 1 604 ? 12.540 13.508 -29.038 1.00 95.31 604 ILE A N 1
ATOM 4646 C CA . ILE A 1 604 ? 12.157 12.363 -29.881 1.00 95.31 604 ILE A CA 1
ATOM 4647 C C . ILE A 1 604 ? 11.268 12.822 -31.037 1.00 95.31 604 ILE A C 1
ATOM 4649 O O . ILE A 1 604 ? 11.551 12.496 -32.190 1.00 95.31 604 ILE A O 1
ATOM 4653 N N . VAL A 1 605 ? 10.239 13.630 -30.751 1.00 96.38 605 VAL A N 1
ATOM 4654 C CA . VAL A 1 605 ? 9.350 14.197 -31.780 1.00 96.38 605 VAL A CA 1
ATOM 4655 C C . VAL A 1 605 ? 10.150 14.976 -32.819 1.00 96.38 605 VAL A C 1
ATOM 4657 O O . VAL A 1 605 ? 9.965 14.768 -34.016 1.00 96.38 605 VAL A O 1
ATOM 4660 N N . SER A 1 606 ? 11.070 15.837 -32.378 1.00 96.19 606 SER A N 1
ATOM 4661 C CA . SER A 1 606 ? 11.918 16.625 -33.277 1.00 96.19 606 SER A CA 1
ATOM 4662 C C . SER A 1 606 ? 12.794 15.732 -34.151 1.00 96.19 606 SER A C 1
ATOM 4664 O O . SER A 1 606 ? 12.927 15.990 -35.345 1.00 96.19 606 SER A O 1
ATOM 4666 N N . LYS A 1 607 ? 13.345 14.650 -33.587 1.00 96.88 607 LYS A N 1
ATOM 4667 C CA . LYS A 1 607 ? 14.158 13.693 -34.340 1.00 96.88 607 LYS A CA 1
ATOM 4668 C C . LYS A 1 607 ? 13.339 12.954 -35.398 1.00 96.88 607 LYS A C 1
ATOM 4670 O O . LYS A 1 607 ? 13.761 12.924 -36.548 1.00 96.88 607 LYS A O 1
ATOM 4675 N N . ILE A 1 608 ? 12.150 12.448 -35.059 1.00 96.69 608 ILE A N 1
ATOM 4676 C CA . ILE A 1 608 ? 11.245 11.807 -36.032 1.00 96.69 608 ILE A CA 1
ATOM 4677 C C . ILE A 1 608 ? 10.860 12.793 -37.145 1.00 96.69 608 ILE A C 1
ATOM 4679 O O . ILE A 1 608 ? 10.911 12.443 -38.318 1.00 96.69 608 ILE A O 1
ATOM 4683 N N . LYS A 1 609 ? 10.525 14.042 -36.796 1.00 96.06 609 LYS A N 1
ATOM 4684 C CA . LYS A 1 609 ? 10.133 15.080 -37.767 1.00 96.06 609 LYS A CA 1
ATOM 4685 C C . LYS A 1 609 ? 11.282 15.595 -38.633 1.00 96.06 609 LYS A C 1
ATOM 4687 O O . LYS A 1 609 ? 11.023 16.219 -39.657 1.00 96.06 609 LYS A O 1
ATOM 4692 N N . SER A 1 610 ? 12.529 15.359 -38.228 1.00 96.06 610 SER A N 1
ATOM 4693 C CA . SER A 1 610 ? 13.706 15.699 -39.031 1.00 96.06 610 SER A CA 1
ATOM 4694 C C . SER A 1 610 ? 13.999 14.693 -40.147 1.00 96.06 610 SER A C 1
ATOM 4696 O O . SER A 1 610 ? 14.747 15.039 -41.057 1.00 96.06 610 SER A O 1
ATOM 4698 N N . LEU A 1 611 ? 13.407 13.491 -40.090 1.00 95.88 611 LEU A N 1
ATOM 4699 C CA . LEU A 1 611 ? 13.604 12.453 -41.099 1.00 95.88 611 LEU A CA 1
ATOM 4700 C C . LEU A 1 611 ? 13.006 12.877 -42.443 1.00 95.88 611 LEU A C 1
ATOM 4702 O O . LEU A 1 611 ? 11.875 13.368 -42.520 1.00 95.88 611 LEU A O 1
ATOM 4706 N N . GLN A 1 612 ? 13.766 12.655 -43.506 1.00 95.25 612 GLN A N 1
ATOM 4707 C CA . GLN A 1 612 ? 13.383 12.930 -44.881 1.00 95.25 612 GLN A CA 1
ATOM 4708 C C . GLN A 1 612 ? 13.181 11.626 -45.644 1.00 95.25 612 GLN A C 1
ATOM 4710 O O . GLN A 1 612 ? 13.832 10.616 -45.381 1.00 95.25 612 GLN A O 1
ATOM 4715 N N . ALA A 1 613 ? 12.247 11.641 -46.597 1.00 95.94 613 ALA A N 1
ATOM 4716 C CA . ALA A 1 613 ? 12.024 10.494 -47.467 1.00 95.94 613 ALA A CA 1
ATOM 4717 C C . ALA A 1 613 ? 13.336 10.127 -48.181 1.00 95.94 613 ALA A C 1
ATOM 4719 O O . ALA A 1 613 ? 13.916 10.973 -48.863 1.00 95.94 613 ALA A O 1
ATOM 4720 N N . GLY A 1 614 ? 13.789 8.883 -48.027 1.00 95.00 614 GLY A N 1
ATOM 4721 C CA . GLY A 1 614 ? 15.088 8.430 -48.530 1.00 95.00 614 GLY A CA 1
ATOM 4722 C C . GLY A 1 614 ? 16.185 8.294 -47.469 1.00 95.00 614 GLY A C 1
ATOM 4723 O O . GLY A 1 614 ? 17.214 7.696 -47.773 1.00 95.00 614 GLY A O 1
ATOM 4724 N N . ASP A 1 615 ? 15.987 8.791 -46.245 1.00 96.75 615 ASP A N 1
ATOM 4725 C CA . ASP A 1 615 ? 16.965 8.615 -45.167 1.00 96.75 615 ASP A CA 1
ATOM 4726 C C . ASP A 1 615 ? 17.086 7.138 -44.783 1.00 96.75 615 ASP A C 1
ATOM 4728 O O . ASP A 1 615 ? 16.086 6.474 -44.507 1.00 96.75 615 ASP A O 1
ATOM 4732 N N . GLU A 1 616 ? 18.309 6.622 -44.698 1.00 96.81 616 GLU A N 1
ATOM 4733 C CA . GLU A 1 616 ? 18.564 5.298 -44.134 1.00 96.81 616 GLU A CA 1
ATOM 4734 C C . GLU A 1 616 ? 18.456 5.370 -42.608 1.00 96.81 616 GLU A C 1
ATOM 4736 O O . GLU A 1 616 ? 19.213 6.084 -41.950 1.00 96.81 616 GLU A O 1
ATOM 4741 N N . VAL A 1 617 ? 17.510 4.634 -42.026 1.00 96.44 617 VAL A N 1
ATOM 4742 C CA . VAL A 1 617 ? 17.183 4.695 -40.598 1.00 96.44 617 VAL A CA 1
ATOM 4743 C C . VAL A 1 617 ? 17.270 3.311 -39.971 1.00 96.44 617 VAL A C 1
ATOM 4745 O O . VAL A 1 617 ? 16.732 2.340 -40.497 1.00 96.44 617 VAL A O 1
ATOM 4748 N N . THR A 1 618 ? 17.897 3.231 -38.799 1.00 96.06 618 THR A N 1
ATOM 4749 C CA . THR A 1 618 ? 17.847 2.061 -37.917 1.00 96.06 618 THR A CA 1
ATOM 4750 C C . THR A 1 618 ? 17.060 2.398 -36.654 1.00 96.06 618 THR A C 1
ATOM 4752 O O . THR A 1 618 ? 17.386 3.358 -35.953 1.00 96.06 618 THR A O 1
ATOM 4755 N N . LEU A 1 619 ? 16.039 1.597 -36.353 1.00 95.56 619 LEU A N 1
ATOM 4756 C CA . LEU A 1 619 ? 15.257 1.656 -35.120 1.00 95.56 619 LEU A CA 1
ATOM 4757 C C . LEU A 1 619 ? 15.676 0.532 -34.178 1.00 95.56 619 LEU A C 1
ATOM 4759 O O . LEU A 1 619 ? 15.751 -0.614 -34.608 1.00 95.56 619 LEU A O 1
ATOM 4763 N N . VAL A 1 620 ? 15.874 0.844 -32.897 1.00 93.69 620 VAL A N 1
ATOM 4764 C CA . VAL A 1 620 ? 16.161 -0.135 -31.836 1.00 93.69 620 VAL A CA 1
ATOM 4765 C C . VAL A 1 620 ? 15.189 0.068 -30.681 1.00 93.69 620 VAL A C 1
ATOM 4767 O O . VAL A 1 620 ? 15.075 1.163 -30.145 1.00 93.69 620 VAL A O 1
ATOM 4770 N N . GLY A 1 621 ? 14.478 -0.974 -30.258 1.00 93.38 621 GLY A N 1
ATOM 4771 C CA . GLY A 1 621 ? 13.432 -0.817 -29.242 1.00 93.38 621 GLY A CA 1
ATOM 4772 C C . GLY A 1 621 ? 12.523 -2.032 -29.102 1.00 93.38 621 GLY A C 1
ATOM 4773 O O . GLY A 1 621 ? 12.934 -3.154 -29.380 1.00 93.38 621 GLY A O 1
ATOM 4774 N N . ILE A 1 622 ? 11.286 -1.809 -28.659 1.00 96.12 622 ILE A N 1
ATOM 4775 C CA . ILE A 1 622 ? 10.318 -2.885 -28.415 1.00 96.12 622 ILE A CA 1
ATOM 4776 C C . ILE A 1 622 ? 9.256 -2.889 -29.510 1.00 96.12 622 ILE A C 1
ATOM 4778 O O . ILE A 1 622 ? 8.687 -1.847 -29.832 1.00 96.12 622 ILE A O 1
ATOM 4782 N N . VAL A 1 623 ? 8.927 -4.064 -30.037 1.00 96.00 623 VAL A N 1
ATOM 4783 C CA . VAL A 1 623 ? 7.753 -4.231 -30.899 1.00 96.00 623 VAL A CA 1
ATOM 4784 C C . VAL A 1 623 ? 6.494 -4.178 -30.028 1.00 96.00 623 VAL A C 1
ATOM 4786 O O . VAL A 1 623 ? 6.202 -5.091 -29.260 1.00 96.00 623 VAL A O 1
ATOM 4789 N N . GLY A 1 624 ? 5.752 -3.080 -30.101 1.00 93.12 624 GLY A N 1
ATOM 4790 C CA . GLY A 1 624 ? 4.437 -2.928 -29.485 1.00 93.12 624 GLY A CA 1
ATOM 4791 C C . GLY A 1 624 ? 3.316 -3.383 -30.412 1.00 93.12 624 GLY A C 1
ATOM 4792 O O . GLY A 1 624 ? 3.551 -3.980 -31.461 1.00 93.12 624 GLY A O 1
ATOM 4793 N N . HIS A 1 625 ? 2.075 -3.061 -30.047 1.00 90.19 625 HIS A N 1
ATOM 4794 C CA . HIS A 1 625 ? 0.922 -3.352 -30.893 1.00 90.19 625 HIS A CA 1
ATOM 4795 C C . HIS A 1 625 ? -0.197 -2.314 -30.768 1.00 90.19 625 HIS A C 1
ATOM 4797 O O . HIS A 1 625 ? -0.375 -1.684 -29.726 1.00 90.19 625 HIS A O 1
ATOM 4803 N N . TYR A 1 626 ? -1.026 -2.223 -31.806 1.00 84.81 626 TYR A N 1
ATOM 4804 C CA . TYR A 1 626 ? -2.332 -1.567 -31.781 1.00 84.81 626 TYR A CA 1
ATOM 4805 C C . TYR A 1 626 ? -3.335 -2.428 -32.555 1.00 84.81 626 TYR A C 1
ATOM 4807 O O . TYR A 1 626 ? -3.091 -2.751 -33.711 1.00 84.81 626 TYR A O 1
ATOM 4815 N N . ASN A 1 627 ? -4.444 -2.847 -31.929 1.00 79.25 627 ASN A N 1
ATOM 4816 C CA . ASN A 1 627 ? -5.460 -3.715 -32.558 1.00 79.25 627 ASN A CA 1
ATOM 4817 C C . ASN A 1 627 ? -4.872 -4.895 -33.362 1.00 79.25 627 ASN A C 1
ATOM 4819 O O . ASN A 1 627 ? -5.224 -5.093 -34.520 1.00 79.25 627 ASN A O 1
ATOM 4823 N N . LYS A 1 628 ? -3.957 -5.663 -32.758 1.00 80.31 628 LYS A N 1
ATOM 4824 C CA . LYS A 1 628 ? -3.234 -6.789 -33.388 1.00 80.31 628 LYS A CA 1
ATOM 4825 C C . LYS A 1 628 ? -2.180 -6.445 -34.435 1.00 80.31 628 LYS A C 1
ATOM 4827 O O . LYS A 1 628 ? -1.466 -7.330 -34.876 1.00 80.31 628 LYS A O 1
ATOM 4832 N N . THR A 1 629 ? -2.020 -5.172 -34.777 1.00 88.06 629 THR A N 1
ATOM 4833 C CA . THR A 1 629 ? -0.981 -4.730 -35.711 1.00 88.06 629 THR A CA 1
ATOM 4834 C C . THR A 1 629 ? 0.308 -4.435 -34.940 1.00 88.06 629 THR A C 1
ATOM 4836 O O . THR A 1 629 ? 0.281 -3.548 -34.076 1.00 88.06 629 THR A O 1
ATOM 4839 N N . PRO A 1 630 ? 1.412 -5.160 -35.192 1.00 93.56 630 PRO A N 1
ATOM 4840 C CA . PRO A 1 630 ? 2.700 -4.884 -34.568 1.00 93.56 630 PRO A CA 1
ATOM 4841 C C . PRO A 1 630 ? 3.276 -3.552 -35.052 1.00 93.56 630 PRO A C 1
ATOM 4843 O O . PRO A 1 630 ? 3.122 -3.177 -36.213 1.00 93.56 630 PRO A O 1
ATOM 4846 N N . GLN A 1 631 ? 3.963 -2.842 -34.165 1.00 95.00 631 GLN A N 1
ATOM 4847 C CA . GLN A 1 631 ? 4.580 -1.556 -34.483 1.00 95.00 631 GLN A CA 1
ATOM 4848 C C . GLN A 1 631 ? 5.837 -1.336 -33.652 1.00 95.00 631 GLN A C 1
ATOM 4850 O O . GLN A 1 631 ? 5.893 -1.705 -32.480 1.00 95.00 631 GLN A O 1
ATOM 4855 N N . MET A 1 632 ? 6.841 -0.710 -34.249 1.00 96.19 632 MET A N 1
ATOM 4856 C CA . MET A 1 632 ? 8.097 -0.414 -33.586 1.00 96.19 632 MET A CA 1
ATOM 4857 C C . MET A 1 632 ? 7.935 0.774 -32.633 1.00 96.19 632 MET A C 1
ATOM 4859 O O . MET A 1 632 ? 7.606 1.877 -33.074 1.00 96.19 632 MET A O 1
ATOM 4863 N N . LEU A 1 633 ? 8.166 0.552 -31.336 1.00 94.94 633 LEU A N 1
ATOM 4864 C CA . LEU A 1 633 ? 8.147 1.597 -30.315 1.00 94.94 633 LEU A CA 1
ATOM 4865 C C . LEU A 1 633 ? 9.559 2.113 -30.042 1.00 94.94 633 LEU A C 1
ATOM 4867 O O . LEU A 1 633 ? 10.499 1.334 -29.866 1.00 94.94 633 LEU A O 1
ATOM 4871 N N . VAL A 1 634 ? 9.666 3.432 -29.924 1.00 90.31 634 VAL A N 1
ATOM 4872 C CA . VAL A 1 634 ? 10.889 4.150 -29.549 1.00 90.31 634 VAL A CA 1
ATOM 4873 C C . VAL A 1 634 ? 10.648 4.951 -28.274 1.00 90.31 634 VAL A C 1
ATOM 4875 O O . VAL A 1 634 ? 9.558 5.480 -28.052 1.00 90.31 634 VAL A O 1
ATOM 4878 N N . PHE A 1 635 ? 11.664 5.023 -27.421 1.00 89.25 635 PHE A N 1
ATOM 4879 C CA . PHE A 1 635 ? 11.577 5.592 -26.074 1.00 89.25 635 PHE A CA 1
ATOM 4880 C C . PHE A 1 635 ? 12.682 6.610 -25.778 1.00 89.25 635 PHE A C 1
ATOM 4882 O O . PHE A 1 635 ? 12.598 7.333 -24.789 1.00 89.25 635 PHE A O 1
ATOM 4889 N N . SER A 1 636 ? 13.707 6.682 -26.626 1.00 90.44 636 SER A N 1
ATOM 4890 C CA . SER A 1 636 ? 14.773 7.680 -26.566 1.00 90.44 636 SER A CA 1
ATOM 4891 C C . SER A 1 636 ? 15.160 8.139 -27.973 1.00 90.44 636 SER A C 1
ATOM 4893 O O . SER A 1 636 ? 14.769 7.549 -28.979 1.00 90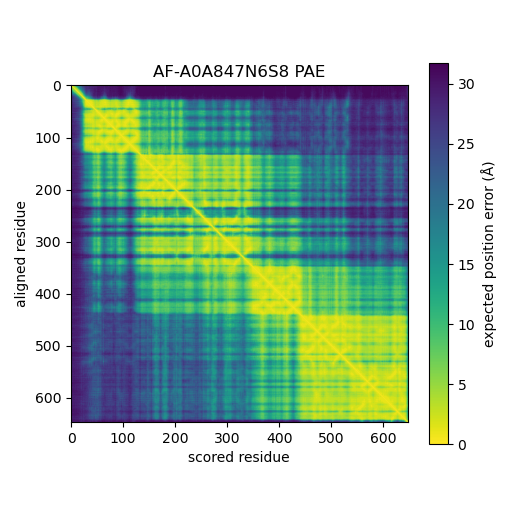.44 636 SER A O 1
ATOM 4895 N N . THR A 1 637 ? 15.960 9.197 -28.066 1.00 89.94 637 THR A N 1
ATOM 4896 C CA . THR A 1 637 ? 16.543 9.613 -29.347 1.00 89.94 637 THR A CA 1
ATOM 4897 C C . THR A 1 637 ? 17.613 8.638 -29.845 1.00 89.94 637 THR A C 1
ATOM 4899 O O . THR A 1 637 ? 17.891 8.623 -31.041 1.00 89.94 637 THR A O 1
ATOM 4902 N N . GLU A 1 638 ? 18.213 7.828 -28.972 1.00 89.88 638 GLU A N 1
ATOM 4903 C CA . GLU A 1 638 ? 19.217 6.810 -29.323 1.00 89.88 638 GLU A CA 1
ATOM 4904 C C . GLU A 1 638 ? 18.595 5.592 -30.016 1.00 89.88 638 GLU A C 1
ATOM 4906 O O . GLU A 1 638 ? 19.263 4.924 -30.805 1.00 89.88 638 GLU A O 1
ATOM 4911 N N . ASP A 1 639 ? 17.300 5.364 -29.781 1.00 92.50 639 ASP A N 1
ATOM 4912 C CA . ASP A 1 639 ? 16.499 4.328 -30.437 1.00 92.50 639 ASP A CA 1
ATOM 4913 C C . ASP A 1 639 ? 16.290 4.602 -31.939 1.00 92.50 639 ASP A C 1
ATOM 4915 O O . ASP A 1 639 ? 15.826 3.722 -32.655 1.00 92.50 639 ASP A O 1
ATOM 4919 N N . ILE A 1 640 ? 16.620 5.806 -32.428 1.00 94.75 640 ILE A N 1
ATOM 4920 C CA . ILE A 1 640 ? 16.511 6.209 -33.838 1.00 94.75 640 ILE A CA 1
ATOM 4921 C C . ILE A 1 640 ? 17.898 6.620 -34.333 1.00 94.75 640 ILE A C 1
ATOM 4923 O O . ILE A 1 640 ? 18.439 7.644 -33.910 1.00 94.75 640 ILE A O 1
ATOM 4927 N N . LYS A 1 641 ? 18.480 5.875 -35.268 1.00 94.25 641 LYS A N 1
ATOM 4928 C CA . LYS A 1 641 ? 19.778 6.196 -35.877 1.00 94.25 641 LYS A CA 1
ATOM 4929 C C . LYS A 1 641 ? 19.574 6.536 -37.347 1.00 94.25 641 LYS A C 1
ATOM 4931 O O . LYS A 1 641 ? 18.996 5.739 -38.071 1.00 94.25 641 LYS A O 1
ATOM 4936 N N . ILE A 1 642 ? 20.049 7.707 -37.769 1.00 91.44 642 ILE A N 1
ATOM 4937 C CA . ILE A 1 642 ? 20.147 8.061 -39.188 1.00 91.44 642 ILE A CA 1
ATOM 4938 C C . ILE A 1 642 ? 21.517 7.569 -39.645 1.00 91.44 642 ILE A C 1
ATOM 4940 O O . ILE A 1 642 ? 22.544 8.039 -39.149 1.00 91.44 642 ILE A O 1
ATOM 4944 N N . ASN A 1 643 ? 21.530 6.585 -40.531 1.00 85.12 643 ASN A N 1
ATOM 4945 C CA . ASN A 1 643 ? 22.745 6.007 -41.073 1.00 85.12 643 ASN A CA 1
ATOM 4946 C C . ASN A 1 643 ? 23.282 6.976 -42.127 1.00 85.12 643 ASN A C 1
ATOM 4948 O O . ASN A 1 643 ? 22.779 7.047 -43.243 1.00 85.12 643 ASN A O 1
ATOM 4952 N N . THR A 1 644 ? 24.292 7.768 -41.769 1.00 72.00 644 THR A N 1
ATOM 4953 C CA . THR A 1 644 ? 24.969 8.618 -42.749 1.00 72.00 644 THR A CA 1
ATOM 4954 C C . THR A 1 644 ? 25.733 7.736 -43.723 1.00 72.00 644 THR A C 1
ATOM 4956 O O . THR A 1 644 ? 26.637 7.003 -43.314 1.00 72.00 644 THR A O 1
ATOM 4959 N N . THR A 1 645 ? 25.414 7.832 -45.009 1.00 51.06 645 THR A N 1
ATOM 4960 C CA . THR A 1 645 ? 26.261 7.312 -46.079 1.00 51.06 645 THR A CA 1
ATOM 4961 C C . THR A 1 645 ? 27.578 8.084 -46.031 1.00 51.06 645 THR A C 1
ATOM 4963 O O . THR A 1 645 ? 27.659 9.226 -46.476 1.00 51.06 645 THR A O 1
ATOM 4966 N N . THR A 1 646 ? 28.612 7.510 -45.418 1.00 38.94 646 THR A N 1
ATOM 4967 C CA . THR A 1 646 ? 29.987 7.936 -45.696 1.00 38.94 646 THR A CA 1
ATOM 4968 C C . THR A 1 646 ? 30.248 7.613 -47.164 1.00 38.94 646 THR A C 1
ATOM 4970 O O . THR A 1 646 ? 30.342 6.435 -47.511 1.00 38.94 646 THR A O 1
ATOM 4973 N N . GLU A 1 647 ? 30.271 8.645 -48.010 1.00 33.22 647 GLU A N 1
ATOM 4974 C CA . GLU A 1 647 ? 30.887 8.584 -49.344 1.00 33.22 647 GLU A CA 1
ATOM 4975 C C . GLU A 1 647 ? 32.386 8.280 -49.250 1.00 33.22 647 GLU A C 1
ATOM 4977 O O . GLU A 1 647 ? 33.049 8.804 -48.319 1.00 33.22 647 GLU A O 1
#

Secondary structure (DSSP, 8-state):
----------------------------HHHHHHHHHHHH----SSS-TTSB-S-EEEESB-GGG-EEEEEES-TTTEEEEE-STTEEEEEE-PPPTTS--EEEEEEEEEEETTEEEEEEEEEEEPPPPP---EE-HHHHHTT-S-TT-EEEESS-EEEEEEETTEEEEE-SS-EEEEE-SS--S--TTEEEEEEEEEEE-STT-EEEEEEEEEEEEE-S---PPB--GGGG---S--S-HHHHHHHHH-TTS-SEEEEEEEEEE-TTS-SSSSS-EEEE-TTTT-TT-SSSEEEEPTTSTTHHHHHHTTT-EEEEEEEEEEEEE-TTSTT--EEEEEEEEEEEESSPPPHHHHHHHHHHS-----EESSSEE-----B-TTS-EEEEEESSTT-GGGGGB-TTT-EE---SSSEEEEEEEEEEEETTEEEEEEEEEEEEPPPEE-HHHHHTSPTT-EEEEEEEEEEEEE-TTT--EEEEEE-SS-EEEEEEE-GGGGGG--TT-EEEEEEEEEEETTEEEEEEEEEEE-SPPP---PPEE--S---GGGTT-EEEEEEEEEEEEEE-TT--EEEEEEETTEEEEEEE-TTHHHHH-HHHHHHHHHHHHH--TT-EEEEEEEEEEETTEEEEE--SSTTEEE-----